Protein 2HMQ (pdb70)

Structure (mmCIF, N/CA/C/O backbone):
data_2HMQ
#
_entry.id   2HMQ
#
_cell.length_a   86.600
_cell.length_b   86.600
_cell.length_c   80.800
_cell.angle_alpha   90.00
_cell.angle_beta   90.00
_cell.angle_gamma   90.00
#
_symmetry.space_group_name_H-M   'P 4'
#
loop_
_entity.id
_entity.type
_entity.pdbx_description
1 polymer HEMERYTHRIN
2 non-polymer 'ACETATE ION'
3 non-polymer MU-OXO-DIIRON
4 water water
#
loop_
_atom_site.group_PDB
_atom_site.id
_atom_site.type_symbol
_atom_site.label_atom_id
_atom_site.label_alt_id
_atom_site.label_comp_id
_atom_site.label_asym_id
_atom_site.label_entity_id
_atom_site.label_seq_id
_atom_site.pdbx_PDB_ins_code
_atom_site.Cartn_x
_atom_site.Cartn_y
_atom_site.Cartn_z
_atom_site.occupancy
_atom_site.B_iso_or_equiv
_atom_site.auth_seq_id
_atom_site.auth_comp_id
_atom_site.auth_asym_id
_atom_site.auth_atom_id
_atom_site.pdbx_PDB_model_num
ATOM 1 N N . GLY A 1 1 ? 8.594 37.385 20.638 1.00 55.54 1 GLY A N 1
ATOM 2 C CA . GLY A 1 1 ? 7.218 37.536 20.061 1.00 48.60 1 GLY A CA 1
ATOM 3 C C . GLY A 1 1 ? 7.267 37.621 18.549 1.00 45.75 1 GLY A C 1
ATOM 4 O O . GLY A 1 1 ? 7.949 38.472 17.907 1.00 47.42 1 GLY A O 1
ATOM 5 N N . PHE A 1 2 ? 6.522 36.671 17.946 1.00 39.11 2 PHE A N 1
ATOM 6 C CA . PHE A 1 2 ? 6.598 36.711 16.455 1.00 33.67 2 PHE A CA 1
ATOM 7 C C . PHE A 1 2 ? 5.349 37.485 16.051 1.00 32.32 2 PHE A C 1
ATOM 8 O O . PHE A 1 2 ? 4.356 37.509 16.772 1.00 35.77 2 PHE A O 1
ATOM 16 N N . PRO A 1 3 ? 5.500 38.045 14.895 1.00 29.54 3 PRO A N 1
ATOM 17 C CA . PRO A 1 3 ? 4.371 38.742 14.277 1.00 29.25 3 PRO A CA 1
ATOM 18 C C . PRO A 1 3 ? 3.183 37.791 14.062 1.00 27.91 3 PRO A C 1
ATOM 19 O O . PRO A 1 3 ? 3.381 36.611 13.657 1.00 26.89 3 PRO A O 1
ATOM 23 N N . ILE A 1 4 ? 1.970 38.251 14.165 1.00 25.38 4 ILE A N 1
ATOM 24 C CA . ILE A 1 4 ? 0.750 37.468 13.884 1.00 25.59 4 ILE A CA 1
ATOM 25 C C . ILE A 1 4 ? 0.331 37.764 12.477 1.00 27.19 4 ILE A C 1
ATOM 26 O O . ILE A 1 4 ? -0.054 38.938 12.273 1.00 31.28 4 ILE A O 1
ATOM 31 N N . PRO A 1 5 ? 0.326 36.867 11.524 1.00 28.14 5 PRO A N 1
ATOM 32 C CA . PRO A 1 5 ? -0.151 37.200 10.173 1.00 28.12 5 PRO A CA 1
ATOM 33 C C . PRO A 1 5 ? -1.593 37.728 10.163 1.00 27.66 5 PRO A C 1
ATOM 34 O O . PRO A 1 5 ? -2.475 37.455 10.967 1.00 26.57 5 PRO A O 1
ATOM 38 N N . ASP A 1 6 ? -1.804 38.536 9.141 1.00 30.61 6 ASP A N 1
ATOM 39 C CA . ASP A 1 6 ? -3.066 39.156 8.800 1.00 32.56 6 ASP A CA 1
ATOM 40 C C . ASP A 1 6 ? -3.169 39.253 7.255 1.00 32.41 6 ASP A C 1
ATOM 41 O O . ASP A 1 6 ? -2.410 40.022 6.677 1.00 34.28 6 ASP A O 1
ATOM 46 N N . PRO A 1 7 ? -4.057 38.482 6.601 1.00 29.80 7 PRO A N 1
ATOM 47 C CA . PRO A 1 7 ? -4.986 37.524 7.177 1.00 28.20 7 PRO A CA 1
ATOM 48 C C . PRO A 1 7 ? -4.208 36.384 7.872 1.00 22.84 7 PRO A C 1
ATOM 49 O O . PRO A 1 7 ? -3.075 36.106 7.499 1.00 23.03 7 PRO A O 1
ATOM 53 N N . TYR A 1 8 ? -4.873 35.886 8.890 1.00 22.96 8 TYR A N 1
ATOM 54 C CA . TYR A 1 8 ? -4.354 34.804 9.688 1.00 21.19 8 TYR A CA 1
ATOM 55 C C . TYR A 1 8 ? -4.381 33.514 8.869 1.00 22.75 8 TYR A C 1
ATOM 56 O O . TYR A 1 8 ? -5.237 32.668 9.077 1.00 25.83 8 TYR A O 1
ATOM 65 N N . CYS A 1 9 ? -3.433 33.387 7.997 1.00 24.25 9 CYS A N 1
ATOM 66 C CA . CYS A 1 9 ? -3.172 32.225 7.182 1.00 26.97 9 CYS A CA 1
ATOM 67 C C . CYS A 1 9 ? -1.647 31.954 7.260 1.00 26.43 9 CYS A C 1
ATOM 68 O O . CYS A 1 9 ? -0.771 32.742 7.683 1.00 26.17 9 CYS A O 1
ATOM 71 N N . TRP A 1 10 ? -1.389 30.673 6.953 1.00 22.36 10 TRP A N 1
ATOM 72 C CA . TRP A 1 10 ? -0.015 30.179 6.940 1.00 17.35 10 TRP A CA 1
ATOM 73 C C . TRP A 1 10 ? 0.807 30.911 5.928 1.00 16.13 10 TRP A C 1
ATOM 74 O O . TRP A 1 10 ? 0.309 31.191 4.800 1.00 17.36 10 TRP A O 1
ATOM 85 N N . ASP A 1 11 ? 2.080 31.123 6.128 1.00 16.98 11 ASP A N 1
ATOM 86 C CA . ASP A 1 11 ? 2.954 31.701 5.057 1.00 18.43 11 ASP A CA 1
ATOM 87 C C . ASP A 1 11 ? 4.234 30.874 5.063 1.00 18.39 11 ASP A C 1
ATOM 88 O O . ASP A 1 11 ? 4.398 30.132 6.062 1.00 17.48 11 ASP A O 1
ATOM 93 N N . ILE A 1 12 ? 5.096 31.053 4.085 1.00 17.42 12 ILE A N 1
ATOM 94 C CA . ILE A 1 12 ? 6.313 30.208 4.050 1.00 18.01 12 ILE A CA 1
ATOM 95 C C . ILE A 1 12 ? 7.286 30.433 5.174 1.00 16.95 12 ILE A C 1
ATOM 96 O O . ILE A 1 12 ? 8.177 29.535 5.374 1.00 18.39 12 ILE A O 1
ATOM 101 N N . SER A 1 13 ? 7.200 31.442 6.002 1.00 18.50 13 SER A N 1
ATOM 102 C CA . SER A 1 13 ? 8.045 31.618 7.168 1.00 16.84 13 SER A CA 1
ATOM 103 C C . SER A 1 13 ? 7.825 30.507 8.201 1.00 16.06 13 SER A C 1
ATOM 104 O O . SER A 1 13 ? 8.597 30.335 9.136 1.00 16.85 13 SER A O 1
ATOM 107 N N . PHE A 1 14 ? 6.686 29.809 8.106 1.00 17.50 14 PHE A N 1
ATOM 108 C CA . PHE A 1 14 ? 6.293 28.744 9.033 1.00 14.84 14 PHE A CA 1
ATOM 109 C C . PHE A 1 14 ? 6.805 27.425 8.529 1.00 12.93 14 PHE A C 1
ATOM 110 O O . PHE A 1 14 ? 6.542 26.446 9.206 1.00 13.95 14 PHE A O 1
ATOM 118 N N . ARG A 1 15 ? 7.471 27.426 7.398 1.00 12.89 15 ARG A N 1
ATOM 119 C CA . ARG A 1 15 ? 7.920 26.119 6.870 1.00 14.26 15 ARG A CA 1
ATOM 120 C C . ARG A 1 15 ? 8.782 25.345 7.859 1.00 16.58 15 ARG A C 1
ATOM 121 O O . ARG A 1 15 ? 9.740 25.878 8.325 1.00 16.99 15 ARG A O 1
ATOM 129 N N . THR A 1 16 ? 8.466 24.041 8.034 1.00 16.26 16 THR A N 1
ATOM 130 C CA . THR A 1 16 ? 9.262 23.194 8.893 1.00 16.93 16 THR A CA 1
ATOM 131 C C . THR A 1 16 ? 10.188 22.341 8.055 1.00 17.64 16 THR A C 1
ATOM 132 O O . THR A 1 16 ? 11.142 21.715 8.521 1.00 21.89 16 THR A O 1
ATOM 136 N N . PHE A 1 17 ? 9.916 22.244 6.780 1.00 23.00 17 PHE A N 1
ATOM 137 C CA . PHE A 1 17 ? 10.620 21.368 5.858 1.00 25.42 17 PHE A CA 1
ATOM 138 C C . PHE A 1 17 ? 10.116 19.947 5.815 1.00 21.81 17 PHE A C 1
ATOM 139 O O . PHE A 1 17 ? 10.595 19.157 5.014 1.00 27.96 17 PHE A O 1
ATOM 147 N N . TYR A 1 18 ? 9.072 19.644 6.541 1.00 20.39 18 TYR A N 1
ATOM 148 C CA . TYR A 1 18 ? 8.341 18.380 6.520 1.00 15.29 18 TYR A CA 1
ATOM 149 C C . TYR A 1 18 ? 7.016 18.727 5.806 1.00 15.33 18 TYR A C 1
ATOM 150 O O . TYR A 1 18 ? 6.207 19.422 6.429 1.00 13.73 18 TYR A O 1
ATOM 159 N N . THR A 1 19 ? 6.849 18.324 4.590 1.00 16.32 19 THR A N 1
ATOM 160 C CA . THR A 1 19 ? 5.668 18.696 3.804 1.00 16.64 19 THR A CA 1
ATOM 161 C C . THR A 1 19 ? 4.413 18.237 4.439 1.00 15.72 19 THR A C 1
ATOM 162 O O . THR A 1 19 ? 3.481 19.109 4.504 1.00 16.05 19 THR A O 1
ATOM 166 N N . ILE A 1 20 ? 4.240 17.092 4.997 1.00 16.07 20 ILE A N 1
ATOM 167 C CA . ILE A 1 20 ? 2.984 16.704 5.637 1.00 15.26 20 ILE A CA 1
ATOM 168 C C . ILE A 1 20 ? 2.688 17.564 6.830 1.00 11.88 20 ILE A C 1
ATOM 169 O O . ILE A 1 20 ? 1.543 17.934 7.107 1.00 13.58 20 ILE A O 1
ATOM 174 N N A ILE A 1 21 ? 3.661 17.890 7.661 0.50 10.52 21 ILE A N 1
ATOM 175 C CA A ILE A 1 21 ? 3.489 18.744 8.790 0.50 10.24 21 ILE A CA 1
ATOM 176 C C A ILE A 1 21 ? 3.055 20.123 8.266 0.50 10.55 21 ILE A C 1
ATOM 177 O O A ILE A 1 21 ? 2.136 20.689 8.922 0.50 11.90 21 ILE A O 1
ATOM 182 N N B VAL A 1 21 ? 3.661 17.890 7.661 0.50 10.52 21 VAL A N 1
ATOM 183 C CA B VAL A 1 21 ? 3.489 18.744 8.790 0.50 10.24 21 VAL A CA 1
ATOM 184 C C B VAL A 1 21 ? 3.055 20.123 8.266 0.50 10.55 21 VAL A C 1
ATOM 185 O O B VAL A 1 21 ? 2.136 20.689 8.922 0.50 11.90 21 VAL A O 1
ATOM 189 N N . ASP A 1 22 ? 3.737 20.682 7.332 1.00 8.41 22 ASP A N 1
ATOM 190 C CA . ASP A 1 22 ? 3.359 22.027 6.839 1.00 10.19 22 ASP A CA 1
ATOM 191 C C . ASP A 1 22 ? 1.897 21.992 6.347 1.00 10.81 22 ASP A C 1
ATOM 192 O O . ASP A 1 22 ? 1.187 22.951 6.639 1.00 10.68 22 ASP A O 1
ATOM 197 N N . ASP A 1 23 ? 1.510 21.036 5.552 1.00 10.95 23 ASP A N 1
ATOM 198 C CA . ASP A 1 23 ? 0.104 20.895 5.036 1.00 10.43 23 ASP A CA 1
ATOM 199 C C . ASP A 1 23 ? -0.814 20.774 6.210 1.00 11.39 23 ASP A C 1
ATOM 200 O O . ASP A 1 23 ? -1.851 21.485 6.190 1.00 12.07 23 ASP A O 1
ATOM 205 N N . GLU A 1 24 ? -0.561 20.037 7.248 1.00 9.51 24 GLU A N 1
ATOM 206 C CA . GLU A 1 24 ? -1.457 20.049 8.400 1.00 10.41 24 GLU A CA 1
ATOM 207 C C . GLU A 1 24 ? -1.580 21.377 9.078 1.00 10.32 24 GLU A C 1
ATOM 208 O O . GLU A 1 24 ? -2.624 21.836 9.561 1.00 11.17 24 GLU A O 1
ATOM 214 N N . HIS A 1 25 ? -0.409 22.034 9.241 1.00 9.46 25 HIS A N 1
ATOM 215 C CA . HIS A 1 25 ? -0.375 23.355 9.868 1.00 10.74 25 HIS A CA 1
ATOM 216 C C . HIS A 1 25 ? -1.293 24.350 9.143 1.00 9.46 25 HIS A C 1
ATOM 217 O O . HIS A 1 25 ? -1.981 25.112 9.836 1.00 10.84 25 HIS A O 1
ATOM 224 N N . LYS A 1 26 ? -1.338 24.308 7.854 1.00 9.23 26 LYS A N 1
ATOM 225 C CA . LYS A 1 26 ? -2.215 25.190 7.066 1.00 10.70 26 LYS A CA 1
ATOM 226 C C . LYS A 1 26 ? -3.637 25.028 7.523 1.00 12.05 26 LYS A C 1
ATOM 227 O O . LYS A 1 26 ? -4.406 25.991 7.552 1.00 11.70 26 LYS A O 1
ATOM 233 N N . THR A 1 27 ? -4.051 23.807 7.894 1.00 9.88 27 THR A N 1
ATOM 234 C CA . THR A 1 27 ? -5.442 23.552 8.316 1.00 8.22 27 THR A CA 1
ATOM 235 C C . THR A 1 27 ? -5.622 24.119 9.664 1.00 7.90 27 THR A C 1
ATOM 236 O O . THR A 1 27 ? -6.757 24.553 9.937 1.00 10.99 27 THR A O 1
ATOM 240 N N . LEU A 1 28 ? -4.666 24.309 10.522 1.00 9.26 28 LEU A N 1
ATOM 241 C CA . LEU A 1 28 ? -4.820 24.875 11.846 1.00 9.68 28 LEU A CA 1
ATOM 242 C C . LEU A 1 28 ? -4.959 26.446 11.672 1.00 13.40 28 LEU A C 1
ATOM 243 O O . LEU A 1 28 ? -5.779 26.962 12.410 1.00 12.24 28 LEU A O 1
ATOM 250 N N . PHE A 1 29 ? -4.178 27.038 10.838 1.00 12.35 29 PHE A N 1
ATOM 251 C CA . PHE A 1 29 ? -4.331 28.490 10.527 1.00 12.80 29 PHE A CA 1
ATOM 252 C C . PHE A 1 29 ? -5.810 28.708 10.096 1.00 12.11 29 PHE A C 1
ATOM 253 O O . PHE A 1 29 ? -6.516 29.571 10.591 1.00 12.10 29 PHE A O 1
ATOM 261 N N . ASN A 1 30 ? -6.214 27.914 9.117 1.00 11.41 30 ASN A N 1
ATOM 262 C CA . ASN A 1 30 ? -7.598 28.028 8.580 1.00 13.33 30 ASN A CA 1
ATOM 263 C C . ASN A 1 30 ? -8.568 27.861 9.690 1.00 15.09 30 ASN A C 1
ATOM 264 O O . ASN A 1 30 ? -9.496 28.730 9.710 1.00 15.22 30 ASN A O 1
ATOM 269 N N . GLY A 1 31 ? -8.550 26.916 10.580 1.00 12.39 31 GLY A N 1
ATOM 270 C CA . GLY A 1 31 ? -9.499 26.710 11.651 1.00 11.97 31 GLY A CA 1
ATOM 271 C C . GLY A 1 31 ? -9.604 27.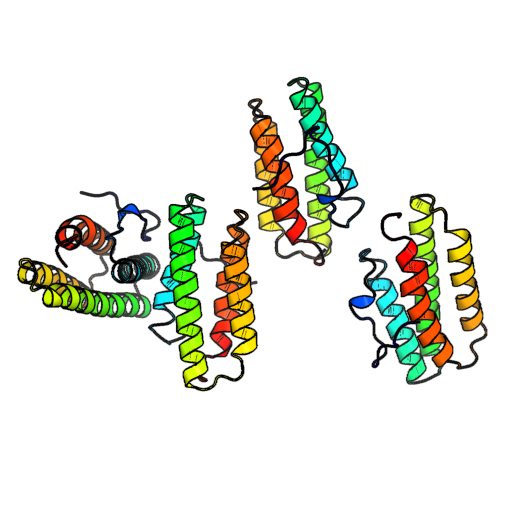974 12.533 1.00 15.13 31 GLY A C 1
ATOM 272 O O . GLY A 1 31 ? -10.709 28.303 12.903 1.00 15.06 31 GLY A O 1
ATOM 273 N N . ILE A 1 32 ? -8.464 28.592 12.858 1.00 12.09 32 ILE A N 1
ATOM 274 C CA . ILE A 1 32 ? -8.472 29.780 13.696 1.00 14.21 32 ILE A CA 1
ATOM 275 C C . ILE A 1 32 ? -8.999 30.937 12.873 1.00 12.84 32 ILE A C 1
ATOM 276 O O . ILE A 1 32 ? -9.743 31.730 13.469 1.00 17.46 32 ILE A O 1
ATOM 281 N N . LEU A 1 33 ? -8.764 31.096 11.624 1.00 15.09 33 LEU A N 1
ATOM 282 C CA . LEU A 1 33 ? -9.324 32.161 10.833 1.00 14.90 33 LEU A CA 1
ATOM 283 C C . LEU A 1 33 ? -10.868 32.031 10.807 1.00 18.22 33 LEU A C 1
ATOM 284 O O . LEU A 1 33 ? -11.561 33.056 11.022 1.00 19.58 33 LEU A O 1
ATOM 289 N N . LEU A 1 34 ? -11.413 30.871 10.563 1.00 15.55 34 LEU A N 1
ATOM 290 C CA . LEU A 1 34 ? -12.879 30.688 10.574 1.00 15.77 34 LEU A CA 1
ATOM 291 C C . LEU A 1 34 ? -13.431 31.104 11.915 1.00 14.88 34 LEU A C 1
ATOM 292 O O . LEU A 1 34 ? -14.490 31.734 11.906 1.00 17.41 34 LEU A O 1
ATOM 297 N N . LEU A 1 35 ? -12.887 30.699 13.031 1.00 15.32 35 LEU A N 1
ATOM 298 C CA . LEU A 1 35 ? -13.399 31.113 14.306 1.00 15.76 35 LEU A CA 1
ATOM 299 C C . LEU A 1 35 ? -13.362 32.642 14.443 1.00 19.50 35 LEU A C 1
ATOM 300 O O . LEU A 1 35 ? -14.216 33.126 15.183 1.00 20.72 35 LEU A O 1
ATOM 305 N N . SER A 1 36 ? -12.347 33.254 13.866 1.00 20.39 36 SER A N 1
ATOM 306 C CA . SER A 1 36 ? -12.191 34.728 13.953 1.00 21.64 36 SER A CA 1
ATOM 307 C C . SER A 1 36 ? -13.335 35.312 13.148 1.00 24.26 36 SER A C 1
ATOM 308 O O . SER A 1 36 ? -13.859 36.370 13.570 1.00 29.95 36 SER A O 1
ATOM 311 N N . GLN A 1 37 ? -13.790 34.706 12.095 1.00 24.73 37 GLN A N 1
ATOM 312 C CA . GLN A 1 37 ? -14.934 35.196 11.331 1.00 22.98 37 GLN A CA 1
ATOM 313 C C . GLN A 1 37 ? -16.250 34.972 12.032 1.00 26.06 37 GLN A C 1
ATOM 314 O O . GLN A 1 37 ? -17.129 35.831 11.817 1.00 26.31 37 GLN A O 1
ATOM 320 N N . ALA A 1 38 ? -16.483 33.869 12.677 1.00 24.07 38 ALA A N 1
ATOM 321 C CA . ALA A 1 38 ? -17.692 33.456 13.336 1.00 20.23 38 ALA A CA 1
ATOM 322 C C . ALA A 1 38 ? -17.393 32.421 14.392 1.00 20.97 38 ALA A C 1
ATOM 323 O O . ALA A 1 38 ? -16.930 31.348 14.007 1.00 20.08 38 ALA A O 1
ATOM 325 N N . ASP A 1 39 ? -17.523 32.749 15.628 1.00 20.67 39 ASP A N 1
ATOM 326 C CA . ASP A 1 39 ? -17.269 31.839 16.739 1.00 22.37 39 ASP A CA 1
ATOM 327 C C . ASP A 1 39 ? -18.445 30.890 16.927 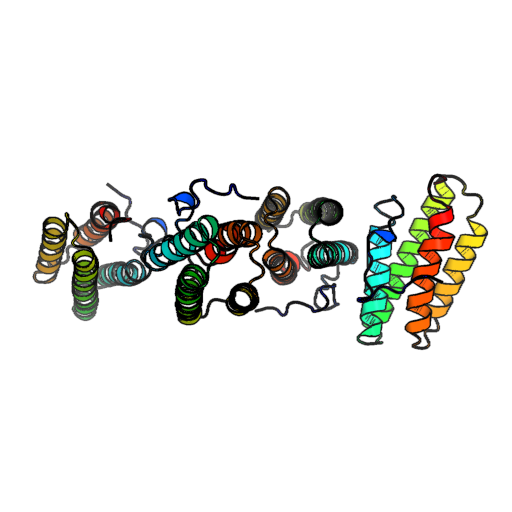1.00 23.35 39 ASP A C 1
ATOM 328 O O . ASP A 1 39 ? -19.287 31.066 17.837 1.00 25.53 39 ASP A O 1
ATOM 333 N N . ASN A 1 40 ? -18.559 29.857 16.117 1.00 21.51 40 ASN A N 1
ATOM 334 C CA . ASN A 1 40 ? -19.670 28.860 16.271 1.00 21.81 40 ASN A CA 1
ATOM 335 C C . ASN A 1 40 ? -19.157 27.401 16.369 1.00 21.25 40 ASN A C 1
ATOM 336 O O . ASN A 1 40 ? -17.985 27.084 16.245 1.00 19.99 40 ASN A O 1
ATOM 341 N N . ALA A 1 41 ? -20.079 26.496 16.560 1.00 20.69 41 ALA A N 1
ATOM 342 C CA . ALA A 1 41 ? -19.768 25.058 16.705 1.00 20.26 41 ALA A CA 1
ATOM 343 C C . ALA A 1 41 ? -19.205 24.497 15.427 1.00 17.93 41 ALA A C 1
ATOM 344 O O . ALA A 1 41 ? -18.236 23.726 15.596 1.00 17.66 41 ALA A O 1
ATOM 346 N N . ASP A 1 42 ? -19.679 24.812 14.248 1.00 16.10 42 ASP A N 1
ATOM 347 C CA . ASP A 1 42 ? -19.108 24.271 13.068 1.00 16.49 42 ASP A CA 1
ATOM 348 C C . ASP A 1 42 ? -17.611 24.598 13.009 1.00 17.57 42 ASP A C 1
ATOM 349 O O . ASP A 1 42 ? -16.817 23.788 12.575 1.00 17.48 42 ASP A O 1
ATOM 354 N N . HIS A 1 43 ? -17.328 25.875 13.160 1.00 15.04 43 HIS A N 1
ATOM 355 C CA . HIS A 1 43 ? -15.916 26.261 13.083 1.00 14.53 43 HIS A CA 1
ATOM 356 C C . HIS A 1 43 ? -15.081 25.658 14.153 1.00 14.99 43 HIS A C 1
ATOM 357 O O . HIS A 1 43 ? -13.886 25.311 13.897 1.00 14.77 43 HIS A O 1
ATOM 364 N N . LEU A 1 44 ? -15.567 25.570 15.386 1.00 13.61 44 LEU A N 1
ATOM 365 C CA . LEU A 1 44 ? -14.804 24.979 16.447 1.00 15.67 44 LEU A CA 1
ATOM 366 C C . LEU A 1 44 ? -14.600 23.460 16.159 1.00 15.84 44 LEU A C 1
ATOM 367 O O . LEU A 1 44 ? -13.479 23.014 16.329 1.00 13.54 44 LEU A O 1
ATOM 372 N N . ASN A 1 45 ? -15.580 22.767 15.683 1.00 13.76 45 ASN A N 1
ATOM 373 C CA . ASN A 1 45 ? -15.393 21.373 15.275 1.00 11.14 45 ASN A CA 1
ATOM 374 C C . ASN A 1 45 ? -14.295 21.238 14.252 1.00 11.99 45 ASN A C 1
ATOM 375 O O . ASN A 1 45 ? -13.525 20.255 14.364 1.00 12.91 45 ASN A O 1
ATOM 380 N N . GLU A 1 46 ? -14.288 21.997 13.207 1.00 10.15 46 GLU A N 1
ATOM 381 C CA . GLU A 1 46 ? -13.293 21.928 12.175 1.00 12.16 46 GLU A CA 1
ATOM 382 C C . GLU A 1 46 ? -11.855 22.098 12.736 1.00 12.69 46 GLU A C 1
ATOM 383 O O . GLU A 1 46 ? -10.923 21.331 12.521 1.00 10.96 46 GLU A O 1
ATOM 389 N N . LEU A 1 47 ? -11.646 23.150 13.506 1.00 11.39 47 LEU A N 1
ATOM 390 C CA . LEU A 1 47 ? -10.392 23.396 14.154 1.00 12.84 47 LEU A CA 1
ATOM 391 C C . LEU A 1 47 ? -10.066 22.233 15.087 1.00 12.01 47 LEU A C 1
ATOM 392 O O . LEU A 1 47 ? -8.887 21.802 15.116 1.00 9.82 47 LEU A O 1
ATOM 397 N N . ARG A 1 48 ? -10.926 21.827 15.954 1.00 10.34 48 ARG A N 1
ATOM 398 C CA . ARG A 1 48 ? -10.679 20.780 16.938 1.00 9.45 48 ARG A CA 1
ATOM 399 C C . ARG A 1 48 ? -10.349 19.454 16.256 1.00 10.57 48 ARG A C 1
ATOM 400 O O . ARG A 1 48 ? -9.448 18.782 16.816 1.00 11.12 48 ARG A O 1
ATOM 408 N N . ARG A 1 49 ? -11.017 19.063 15.191 1.00 10.36 49 ARG A N 1
ATOM 409 C CA . ARG A 1 49 ? -10.688 17.846 14.450 1.00 10.69 49 ARG A CA 1
ATOM 410 C C . ARG A 1 49 ? -9.247 18.003 13.889 1.00 10.98 49 ARG A C 1
ATOM 411 O O . ARG A 1 49 ? -8.411 17.110 14.107 1.00 9.68 49 ARG A O 1
ATOM 419 N N . CYS A 1 50 ? -8.957 19.053 13.158 1.00 7.98 50 CYS A N 1
ATOM 420 C CA . CYS A 1 50 ? -7.665 19.266 12.542 1.00 8.56 50 CYS A CA 1
ATOM 421 C C . CYS A 1 50 ? -6.569 19.364 13.581 1.00 7.84 50 CYS A C 1
ATOM 422 O O . CYS A 1 50 ? -5.497 18.839 13.298 1.00 8.87 50 CYS A O 1
ATOM 425 N N . THR A 1 51 ? -6.778 19.906 14.731 1.00 8.53 51 THR A N 1
ATOM 426 C CA . THR A 1 51 ? -5.783 20.022 15.801 1.00 9.61 51 THR A CA 1
ATOM 427 C C . THR A 1 51 ? -5.495 18.643 16.391 1.00 7.81 51 THR A C 1
ATOM 428 O O . THR A 1 51 ? -4.327 18.207 16.555 1.00 7.35 51 THR A O 1
ATOM 432 N N . GLY A 1 52 ? -6.560 17.901 16.713 1.00 8.75 52 GLY A N 1
ATOM 433 C CA . GLY A 1 52 ? -6.413 16.559 17.239 1.00 8.80 52 GLY A CA 1
ATOM 434 C C . GLY A 1 52 ? -5.640 15.686 16.297 1.00 7.13 52 GLY A C 1
ATOM 435 O O . GLY A 1 52 ? -4.677 14.990 16.782 1.00 8.56 52 GLY A O 1
ATOM 436 N N . LYS A 1 53 ? -5.906 15.697 15.041 1.00 7.88 53 LYS A N 1
ATOM 437 C CA . LYS A 1 53 ? -5.277 14.893 14.041 1.00 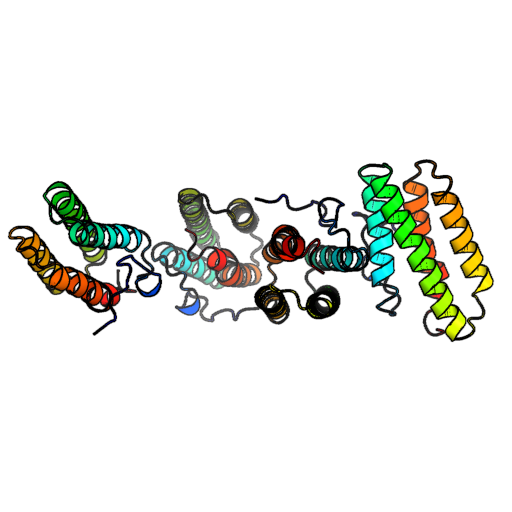7.40 53 LYS A CA 1
ATOM 438 C C . LYS A 1 53 ? -3.813 15.362 13.872 1.00 9.86 53 LYS A C 1
ATOM 439 O O . LYS A 1 53 ? -2.894 14.478 13.877 1.00 8.76 53 LYS A O 1
ATOM 446 N N . HIS A 1 54 ? -3.554 16.659 13.753 1.00 6.67 54 HIS A N 1
ATOM 447 C CA . HIS A 1 54 ? -2.182 17.111 13.558 1.00 6.18 54 HIS A CA 1
ATOM 448 C C . HIS A 1 54 ? -1.334 16.750 14.777 1.00 6.39 54 HIS A C 1
ATOM 449 O O . HIS A 1 54 ? -0.197 16.266 14.541 1.00 8.33 54 HIS A O 1
ATOM 456 N N . PHE A 1 55 ? -1.781 16.990 15.963 1.00 8.86 55 PHE A N 1
ATOM 457 C CA . PHE A 1 55 ? -1.018 16.688 17.188 1.00 8.09 55 PHE A CA 1
ATOM 458 C C . PHE A 1 55 ? -0.658 15.205 17.234 1.00 10.16 55 PHE A C 1
ATOM 459 O O . PHE A 1 55 ? 0.490 14.901 17.539 1.00 8.54 55 PHE A O 1
ATOM 467 N N . LEU A 1 56 ? -1.568 14.336 16.914 1.00 8.05 56 LEU A N 1
ATOM 468 C CA . LEU A 1 56 ? -1.343 12.897 16.907 1.00 9.27 56 LEU A CA 1
ATOM 469 C C . LEU A 1 56 ? -0.332 12.492 15.835 1.00 9.18 56 LEU A C 1
ATOM 470 O O . LEU A 1 56 ? 0.616 11.768 16.184 1.00 9.37 56 LEU A O 1
ATOM 475 N N . ASN A 1 57 ? -0.431 12.960 14.665 1.00 7.32 57 ASN A N 1
ATOM 476 C CA . ASN A 1 57 ? 0.433 12.644 13.608 1.00 7.59 57 ASN A CA 1
ATOM 477 C C . ASN A 1 57 ? 1.855 13.164 13.901 1.00 10.74 57 ASN A C 1
ATOM 478 O O . ASN A 1 57 ? 2.826 12.468 13.612 1.00 10.42 57 ASN A O 1
ATOM 483 N N . GLU A 1 58 ? 1.924 14.332 14.446 1.00 8.60 58 GLU A N 1
ATOM 484 C CA . GLU A 1 58 ? 3.261 14.893 14.703 1.00 7.50 58 GLU A CA 1
ATOM 485 C C . GLU A 1 58 ? 3.832 14.161 15.839 1.00 7.48 58 GLU A C 1
ATOM 486 O O . GLU A 1 58 ? 5.084 13.895 15.798 1.00 9.16 58 GLU A O 1
ATOM 492 N N . GLN A 1 59 ? 3.135 13.677 16.794 1.00 8.44 59 GLN A N 1
ATOM 493 C CA . GLN A 1 59 ? 3.570 12.863 17.916 1.00 6.73 59 GLN A CA 1
ATOM 494 C C . GLN A 1 59 ? 4.106 11.541 17.393 1.00 9.42 59 GLN A C 1
ATOM 495 O O . GLN A 1 59 ? 5.156 11.063 17.874 1.00 8.60 59 GLN A O 1
ATOM 501 N N . GLN A 1 60 ? 3.411 10.977 16.404 1.00 10.96 60 GLN A N 1
ATOM 502 C CA . GLN A 1 60 ? 3.847 9.712 15.789 1.00 9.14 60 GLN A CA 1
ATOM 503 C C . GLN A 1 60 ? 5.126 9.950 15.058 1.00 9.74 60 GLN A C 1
ATOM 504 O O . GLN A 1 60 ? 6.000 9.074 15.249 1.00 10.58 60 GLN A O 1
ATOM 510 N N . LEU A 1 61 ? 5.320 11.012 14.330 1.00 8.52 61 LEU A N 1
ATOM 511 C CA . LEU A 1 61 ? 6.601 11.324 13.701 1.00 9.01 61 LEU A CA 1
ATOM 512 C C . LEU A 1 61 ? 7.743 11.451 14.684 1.00 9.87 61 LEU A C 1
ATOM 513 O O . LEU A 1 61 ? 8.865 10.947 14.464 1.00 10.89 61 LEU A O 1
ATOM 518 N N . MET A 1 62 ? 7.529 12.068 15.844 1.00 9.54 62 MET A N 1
ATOM 519 C CA . MET A 1 62 ? 8.461 12.234 16.924 1.00 8.17 62 MET A CA 1
ATOM 520 C C . MET A 1 62 ? 8.880 10.862 17.446 1.00 10.41 62 MET A C 1
ATOM 521 O O . MET A 1 62 ? 10.046 10.553 17.634 1.00 10.47 62 MET A O 1
ATOM 526 N N . GLN A 1 63 ? 7.885 10.025 17.722 1.00 9.07 63 GLN A N 1
ATOM 527 C CA . GLN A 1 63 ? 8.151 8.691 18.241 1.00 8.88 63 GLN A CA 1
ATOM 528 C C . GLN A 1 63 ? 8.922 7.834 17.295 1.00 7.25 63 GLN A C 1
ATOM 529 O O . GLN A 1 63 ? 9.689 6.981 17.807 1.00 10.69 63 GLN A O 1
ATOM 535 N N . ALA A 1 64 ? 8.791 7.994 16.017 1.00 7.87 64 ALA A N 1
ATOM 536 C CA . ALA A 1 64 ? 9.444 7.134 15.040 1.00 12.36 64 ALA A CA 1
ATOM 537 C C . ALA A 1 64 ? 10.996 7.260 15.078 1.00 12.51 64 ALA A C 1
ATOM 538 O O . ALA A 1 64 ? 11.641 6.265 14.633 1.00 12.88 64 ALA A O 1
ATOM 540 N N . SER A 1 65 ? 11.504 8.348 15.610 1.00 8.98 65 SER A N 1
ATOM 541 C CA . SER A 1 65 ? 12.942 8.544 15.744 1.00 8.62 65 SER A CA 1
ATOM 542 C C . SER A 1 65 ? 13.277 8.623 17.213 1.00 9.37 65 SER A C 1
ATOM 543 O O . SER A 1 65 ? 14.368 9.102 17.540 1.00 10.80 65 SER A O 1
ATOM 546 N N . GLN A 1 66 ? 12.436 8.267 18.110 1.00 8.30 66 GLN A N 1
ATOM 547 C CA . GLN A 1 66 ? 12.568 8.308 19.529 1.00 6.91 66 GLN A CA 1
ATOM 548 C C . GLN A 1 66 ? 13.078 9.674 19.973 1.00 11.03 66 GLN A C 1
ATOM 549 O O . GLN A 1 66 ? 13.979 9.869 20.829 1.00 11.96 66 GLN A O 1
ATOM 555 N N . TYR A 1 67 ? 12.495 10.720 19.441 1.00 9.79 67 TYR A N 1
ATOM 556 C CA . TYR A 1 67 ? 12.801 12.118 19.712 1.00 8.73 67 TYR A CA 1
ATOM 557 C C . TYR A 1 67 ? 12.812 12.341 21.195 1.00 7.75 67 TYR A C 1
ATOM 558 O O . TYR A 1 67 ? 11.875 12.168 21.938 1.00 11.26 67 TYR A O 1
ATOM 567 N N . ALA A 1 68 ? 13.932 12.960 21.619 1.00 9.26 68 ALA A N 1
ATOM 568 C CA . ALA A 1 68 ? 14.149 13.219 23.030 1.00 9.98 68 ALA A CA 1
ATOM 569 C C . ALA A 1 68 ? 13.230 14.278 23.587 1.00 12.30 68 ALA A C 1
ATOM 570 O O . ALA A 1 68 ? 13.006 14.295 24.7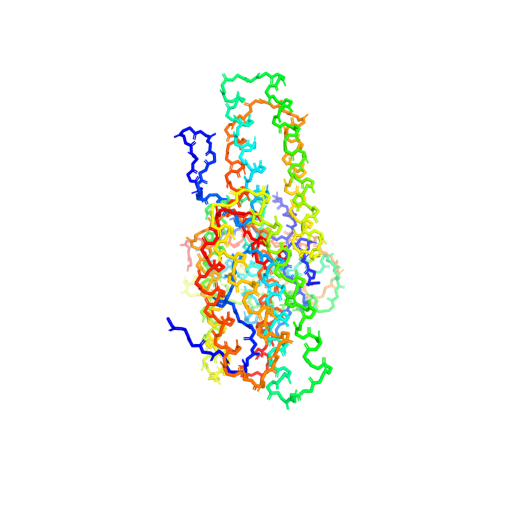87 1.00 15.77 68 ALA A O 1
ATOM 572 N N . GLY A 1 69 ? 12.672 15.186 22.802 1.00 14.42 69 GLY A N 1
ATOM 573 C CA . GLY A 1 69 ? 11.736 16.204 23.378 1.00 12.82 69 GLY A CA 1
ATOM 574 C C . GLY A 1 69 ? 10.306 15.810 23.336 1.00 11.64 69 GLY A C 1
ATOM 575 O O . GLY A 1 69 ? 9.422 16.656 23.572 1.00 14.30 69 GLY A O 1
ATOM 576 N N . TYR A 1 70 ? 9.995 14.571 23.026 1.00 12.13 70 TYR A N 1
ATOM 577 C CA . TYR A 1 70 ? 8.604 14.101 22.868 1.00 11.33 70 TYR A CA 1
ATOM 578 C C . TYR A 1 70 ? 7.742 14.490 24.045 1.00 12.76 70 TYR A C 1
ATOM 579 O O . TYR A 1 70 ? 6.640 15.046 23.844 1.00 13.33 70 TYR A O 1
ATOM 588 N N . ALA A 1 71 ? 8.020 14.154 25.267 1.00 11.97 71 ALA A N 1
ATOM 589 C CA . ALA A 1 71 ? 7.179 14.337 26.404 1.00 12.36 71 ALA A CA 1
ATOM 590 C C . ALA A 1 71 ? 6.790 15.785 26.555 1.00 13.97 71 ALA A C 1
ATOM 591 O O . ALA A 1 71 ? 5.608 16.067 26.765 1.00 14.13 71 ALA A O 1
ATOM 593 N N . GLU A 1 72 ? 7.751 16.657 26.473 1.00 12.55 72 GLU A N 1
ATOM 594 C CA . GLU A 1 72 ? 7.452 18.071 26.654 1.00 14.27 72 GLU A CA 1
ATOM 595 C C . GLU A 1 72 ? 6.585 18.580 25.541 1.00 13.87 72 GLU A C 1
ATOM 596 O O . GLU A 1 72 ? 5.723 19.465 25.744 1.00 14.67 72 GLU A O 1
ATOM 605 N N . HIS A 1 73 ? 6.788 18.085 24.353 1.00 12.23 73 HIS A N 1
ATOM 606 C CA . HIS A 1 73 ? 6.005 18.564 23.192 1.00 12.89 73 HIS A CA 1
ATOM 607 C C . HIS A 1 73 ? 4.569 18.075 23.304 1.00 12.42 73 HIS A C 1
ATOM 608 O O . HIS A 1 73 ? 3.619 18.763 22.865 1.00 12.13 73 HIS A O 1
ATOM 615 N N . LYS A 1 74 ? 4.412 16.833 23.652 1.00 12.13 74 LYS A N 1
ATOM 616 C CA . LYS A 1 74 ? 3.089 16.247 23.803 1.00 12.38 74 LYS A CA 1
ATOM 617 C C . LYS A 1 74 ? 2.319 17.051 24.817 1.00 12.19 74 LYS A C 1
ATOM 618 O O . LYS A 1 74 ? 1.122 17.317 24.683 1.00 11.59 74 LYS A O 1
ATOM 624 N N . LYS A 1 75 ? 2.970 17.424 25.923 1.00 11.88 75 LYS A N 1
ATOM 625 C CA . LYS A 1 75 ? 2.310 18.189 26.983 1.00 11.50 75 LYS A CA 1
ATOM 626 C C . LYS A 1 75 ? 1.846 19.526 26.477 1.00 12.85 75 LYS A C 1
ATOM 627 O O . LYS A 1 75 ? 0.704 19.871 26.798 1.00 13.41 75 LYS A O 1
ATOM 633 N N . ALA A 1 76 ? 2.602 20.221 25.635 1.00 12.43 76 ALA A N 1
ATOM 634 C CA . ALA A 1 76 ? 2.235 21.474 25.025 1.00 11.12 76 ALA A CA 1
ATOM 635 C C . ALA A 1 76 ? 0.960 21.259 24.181 1.00 12.16 76 ALA A C 1
ATOM 636 O O . ALA A 1 76 ? 0.023 22.065 24.228 1.00 10.87 76 ALA A O 1
ATOM 638 N N . HIS A 1 77 ? 0.953 20.226 23.353 1.00 11.32 77 HIS A N 1
ATOM 639 C CA . HIS A 1 77 ? -0.227 19.897 22.523 1.00 9.56 77 HIS A CA 1
ATOM 640 C C . HIS A 1 77 ? -1.458 19.591 23.336 1.00 10.94 77 HIS A C 1
ATOM 641 O O . HIS A 1 77 ? -2.547 20.113 23.117 1.00 10.77 77 HIS A O 1
ATOM 648 N N . ASP A 1 78 ? -1.348 18.806 24.364 1.00 10.51 78 ASP A N 1
ATOM 649 C CA . ASP A 1 78 ? -2.468 18.388 25.213 1.00 12.72 78 ASP A CA 1
ATOM 650 C C . ASP A 1 78 ? -3.040 19.619 25.884 1.00 13.50 78 ASP A C 1
ATOM 651 O O . ASP A 1 78 ? -4.222 19.640 26.148 1.00 13.70 78 ASP A O 1
ATOM 656 N N . ASP A 1 79 ? -2.199 20.553 26.317 1.00 11.60 79 ASP A N 1
ATOM 657 C CA . ASP A 1 79 ? -2.684 21.789 26.963 1.00 13.25 79 ASP A CA 1
ATOM 658 C C . ASP A 1 79 ? -3.495 22.544 25.950 1.00 11.83 79 ASP A C 1
ATOM 659 O O . ASP A 1 79 ? -4.547 23.128 26.367 1.00 16.10 79 ASP A O 1
ATOM 664 N N . PHE A 1 80 ? -3.113 22.644 24.707 1.00 11.03 80 PHE A N 1
ATOM 665 C CA . PHE A 1 80 ? -3.934 23.375 23.728 1.00 10.55 80 PHE A CA 1
ATOM 666 C C . PHE A 1 80 ? -5.270 22.662 23.505 1.00 12.15 80 PHE A C 1
ATOM 667 O O . PHE A 1 80 ? -6.322 23.289 23.344 1.00 12.46 80 PHE A O 1
ATOM 675 N N . ILE A 1 81 ? -5.234 21.345 23.347 1.00 11.70 81 ILE A N 1
ATOM 676 C CA . ILE A 1 81 ? -6.534 20.613 23.213 1.00 12.50 81 ILE A CA 1
ATOM 677 C C . ILE A 1 81 ? -7.475 20.952 24.340 1.00 11.96 81 ILE A C 1
ATOM 678 O O . ILE A 1 81 ? -8.665 21.130 24.180 1.00 12.70 81 ILE A O 1
ATOM 684 N N . HIS A 1 82 ? -6.965 20.966 25.531 1.00 13.38 82 HIS A N 1
ATOM 685 C CA . HIS A 1 82 ? -7.800 21.314 26.706 1.00 15.06 82 HIS A CA 1
ATOM 686 C C . HIS A 1 82 ? -8.469 22.661 26.528 1.00 15.08 82 HIS A C 1
ATOM 687 O O . HIS A 1 82 ? -9.625 22.840 26.894 1.00 15.08 82 HIS A O 1
ATOM 694 N N . LYS A 1 83 ? -7.747 23.620 26.012 1.00 16.40 83 LYS A N 1
ATOM 695 C CA . LYS A 1 83 ? -8.244 24.953 25.746 1.00 14.37 83 LYS A CA 1
ATOM 696 C C . LYS A 1 83 ? -9.339 24.894 24.694 1.00 13.50 83 LYS A C 1
ATOM 697 O O . LYS A 1 83 ? -10.348 25.596 24.841 1.00 14.18 83 LYS A O 1
ATOM 703 N N . LEU A 1 84 ? -9.156 24.091 23.663 1.00 13.36 84 LEU A N 1
ATOM 704 C CA . LEU A 1 84 ? -10.190 23.914 22.683 1.00 13.02 84 LEU A CA 1
ATOM 705 C C . LEU A 1 84 ? -11.373 23.172 23.297 1.00 14.63 84 LEU A C 1
ATOM 706 O O . LEU A 1 84 ? -12.495 23.553 22.836 1.00 14.77 84 LEU A O 1
ATOM 711 N N . ASP A 1 85 ? -11.196 22.254 24.216 1.00 13.10 85 ASP A N 1
ATOM 712 C CA . ASP A 1 85 ? -12.319 21.524 24.777 1.00 13.59 85 ASP A CA 1
ATOM 713 C C . ASP A 1 85 ? -13.012 22.361 25.865 1.00 15.33 85 ASP A C 1
ATOM 714 O O . ASP A 1 85 ? -14.041 21.903 26.374 1.00 18.52 85 ASP A O 1
ATOM 719 N N . THR A 1 86 ? -12.446 23.437 26.308 1.00 14.20 86 THR A N 1
ATOM 720 C CA . THR A 1 86 ? -13.094 24.302 27.301 1.00 14.51 86 THR A CA 1
ATOM 721 C C . THR A 1 86 ? -13.207 25.660 26.660 1.00 14.67 86 THR A C 1
ATOM 722 O O . THR A 1 86 ? -13.025 26.675 27.381 1.00 18.52 86 THR A O 1
ATOM 726 N N . TRP A 1 87 ? -13.425 25.773 25.367 1.00 15.78 87 TRP A N 1
ATOM 727 C CA . TRP A 1 87 ? -13.412 26.998 24.556 1.00 14.56 87 TRP A CA 1
ATOM 728 C C . TRP A 1 87 ? -14.261 28.142 25.219 1.00 17.90 87 TRP A C 1
ATOM 729 O O . TRP A 1 87 ? -15.455 27.972 25.395 1.00 20.27 87 TRP A O 1
ATOM 740 N N . ASP A 1 88 ? -13.590 29.271 25.342 1.00 20.91 88 ASP A N 1
ATOM 741 C CA . ASP A 1 88 ? -14.151 30.491 25.952 1.00 21.90 88 ASP A CA 1
ATOM 742 C C . ASP A 1 88 ? -14.222 31.581 24.879 1.00 21.90 88 ASP A C 1
ATOM 743 O O . ASP A 1 88 ? -14.527 32.707 25.291 1.00 24.73 88 ASP A O 1
ATOM 748 N N . GLY A 1 89 ? -13.905 31.336 23.643 1.00 18.69 89 GLY A N 1
ATOM 749 C CA . GLY A 1 89 ? -13.900 32.296 22.561 1.00 19.30 89 GLY A CA 1
ATOM 750 C C . GLY A 1 89 ? -12.686 33.210 22.449 1.00 18.59 89 GLY A C 1
ATOM 751 O O . GLY A 1 89 ? -12.729 34.180 21.705 1.00 20.39 89 GLY A O 1
ATOM 752 N N . ASP A 1 90 ? -11.633 32.974 23.181 1.00 17.21 90 ASP A N 1
ATOM 753 C CA . ASP A 1 90 ? -10.427 33.807 23.113 1.00 19.08 90 ASP A CA 1
ATOM 754 C C . ASP A 1 90 ? -9.642 33.501 21.862 1.00 18.88 90 ASP A C 1
ATOM 755 O O . ASP A 1 90 ? -8.608 32.781 21.922 1.00 20.88 90 ASP A O 1
ATOM 760 N N . VAL A 1 91 ? -10.021 34.023 20.758 1.00 16.21 91 VAL A N 1
ATOM 761 C CA . VAL A 1 91 ? -9.360 33.806 19.482 1.00 18.72 91 VAL A CA 1
ATOM 762 C C . VAL A 1 91 ? -7.954 34.397 19.524 1.00 19.43 91 VAL A C 1
ATOM 763 O O . VAL A 1 91 ? -7.066 33.976 18.795 1.00 19.25 91 VAL A O 1
ATOM 767 N N . THR A 1 92 ? -7.753 35.473 20.244 1.00 19.84 92 THR A N 1
ATOM 768 C CA . THR A 1 92 ? -6.424 36.105 20.291 1.00 21.43 92 THR A CA 1
ATOM 769 C C . THR A 1 92 ? -5.429 35.172 20.911 1.00 18.58 92 THR A C 1
ATOM 770 O O . THR A 1 92 ? -4.293 35.112 20.445 1.00 19.45 92 THR A O 1
ATOM 774 N N . TYR A 1 93 ? -5.828 34.529 21.994 1.00 17.51 93 TYR A N 1
ATOM 775 C CA . TYR A 1 93 ? -4.961 33.554 22.605 1.00 17.75 93 TYR A CA 1
ATOM 776 C C . TYR A 1 93 ? -4.565 32.505 21.503 1.00 19.70 93 TYR A C 1
ATOM 777 O O . TYR A 1 93 ? -3.396 32.074 21.447 1.00 15.81 93 TYR A O 1
ATOM 786 N N . ALA A 1 94 ? -5.592 31.967 20.856 1.00 17.97 94 ALA A N 1
ATOM 787 C CA . ALA A 1 94 ? -5.336 30.915 19.853 1.00 17.56 94 ALA A CA 1
ATOM 788 C C . ALA A 1 94 ? -4.402 31.377 18.785 1.00 15.61 94 ALA A C 1
ATOM 789 O O . ALA A 1 94 ? -3.457 30.655 18.424 1.00 14.46 94 ALA A O 1
ATOM 791 N N . LYS A 1 95 ? -4.566 32.564 18.230 1.00 12.14 95 LYS A N 1
ATOM 792 C CA . LYS A 1 95 ? -3.738 33.060 17.189 1.00 13.56 95 LYS A CA 1
ATOM 793 C C . LYS A 1 95 ? -2.281 33.127 17.604 1.00 14.33 95 LYS A C 1
ATOM 794 O O . LYS A 1 95 ? -1.405 32.782 16.829 1.00 15.58 95 LYS A O 1
ATOM 800 N N . ASN A 1 96 ? -2.097 33.562 18.825 1.00 13.75 96 ASN A N 1
ATOM 801 C CA . ASN A 1 96 ? -0.751 33.698 19.371 1.00 18.17 96 ASN A CA 1
ATOM 802 C C . ASN A 1 96 ? -0.147 32.300 19.609 1.00 17.01 96 ASN A C 1
ATOM 803 O O . ASN A 1 96 ? 1.055 32.142 19.406 1.00 16.00 96 ASN A O 1
ATOM 808 N N . TRP A 1 97 ? -0.933 31.509 20.333 1.00 16.57 97 TRP A N 1
ATOM 809 C CA . TRP A 1 97 ? -0.464 30.154 20.695 1.00 14.69 97 TRP A CA 1
ATOM 810 C C . TRP A 1 97 ? 0.030 29.458 19.451 1.00 13.50 97 TRP A C 1
ATOM 811 O O . TRP A 1 97 ? 1.119 28.817 19.597 1.00 15.62 97 TRP A O 1
ATOM 822 N N . LEU A 1 98 ? -0.670 29.413 18.372 1.00 12.22 98 LEU A N 1
ATOM 823 C CA . LEU A 1 98 ? -0.212 28.658 17.190 1.00 11.07 98 LEU A CA 1
ATOM 824 C C . LEU A 1 98 ? 1.045 29.225 16.633 1.00 13.28 98 LEU A C 1
ATOM 825 O O . LEU A 1 98 ? 1.942 28.408 16.302 1.00 12.54 98 LEU A O 1
ATOM 830 N N . VAL A 1 99 ? 1.209 30.515 16.417 1.00 11.32 99 VAL A N 1
ATOM 831 C CA . VAL A 1 99 ? 2.411 31.107 15.876 1.00 12.12 99 VAL A CA 1
ATOM 832 C C . VAL A 1 99 ? 3.594 30.751 16.764 1.00 10.83 99 VAL A C 1
ATOM 833 O O . VAL A 1 99 ? 4.593 30.318 16.159 1.00 13.62 99 VAL A O 1
ATOM 837 N N . ASN A 1 100 ? 3.539 30.937 18.026 1.00 9.86 100 ASN A N 1
ATOM 838 C CA . ASN A 1 100 ? 4.628 30.624 18.928 1.00 12.22 100 ASN A CA 1
ATOM 839 C C . ASN A 1 100 ? 4.902 29.097 18.971 1.00 13.53 100 ASN A C 1
ATOM 840 O O . ASN A 1 100 ? 6.051 28.674 19.051 1.00 12.11 100 ASN A O 1
ATOM 848 N N . HIS A 1 101 ? 3.872 28.268 18.967 1.00 11.49 101 HIS A N 1
ATOM 849 C CA . HIS A 1 101 ? 4.093 26.816 18.985 1.00 10.78 101 HIS A CA 1
ATOM 850 C C . HIS A 1 101 ? 4.912 26.372 17.775 1.00 10.04 101 HIS A C 1
ATOM 851 O O . HIS A 1 101 ? 5.880 25.615 17.895 1.00 10.88 101 HIS A O 1
ATOM 858 N N . ILE A 1 102 ? 4.512 26.780 16.600 1.00 8.73 102 ILE A N 1
ATOM 859 C CA . ILE A 1 102 ? 5.238 26.374 15.430 1.00 9.46 102 ILE A CA 1
ATOM 860 C C . ILE A 1 102 ? 6.687 26.871 15.475 1.00 10.70 102 ILE A C 1
ATOM 861 O O . ILE A 1 102 ? 7.606 26.056 15.313 1.00 10.86 102 ILE A O 1
ATOM 866 N N . LYS A 1 103 ? 6.873 28.180 15.554 1.00 12.15 103 LYS A N 1
ATOM 867 C CA . LYS A 1 103 ? 8.205 28.840 15.467 1.00 12.11 103 LYS A CA 1
ATOM 868 C C . LYS A 1 103 ? 9.099 28.557 16.596 1.00 13.07 103 LYS A C 1
ATOM 869 O O . LYS A 1 103 ? 10.370 28.626 16.441 1.00 15.05 103 LYS A O 1
ATOM 875 N N . THR A 1 104 ? 8.714 28.186 17.787 1.00 11.92 104 THR A N 1
ATOM 876 C CA . THR A 1 104 ? 9.592 27.785 18.859 1.00 15.27 104 THR A CA 1
ATOM 877 C C . THR A 1 104 ? 9.557 26.312 19.195 1.00 17.30 104 THR A C 1
ATOM 878 O O . THR A 1 104 ? 10.688 25.795 19.356 1.00 23.55 104 THR A O 1
ATOM 882 N N . ILE A 1 105 ? 8.470 25.581 19.255 1.00 13.49 105 ILE A N 1
ATOM 883 C CA . ILE A 1 105 ? 8.476 24.193 19.690 1.00 11.47 105 ILE A CA 1
ATOM 884 C C . ILE A 1 105 ? 8.571 23.207 18.561 1.00 12.18 105 ILE A C 1
ATOM 885 O O . ILE A 1 105 ? 9.413 22.255 18.671 1.00 12.03 105 ILE A O 1
ATOM 890 N N . ASP A 1 106 ? 7.867 23.414 17.458 1.00 11.33 106 ASP A N 1
ATOM 891 C CA . ASP A 1 106 ? 7.947 22.568 16.299 1.00 9.83 106 ASP A CA 1
ATOM 892 C C . ASP A 1 106 ? 9.293 22.790 15.630 1.00 10.26 106 ASP A C 1
ATOM 893 O O . ASP A 1 106 ? 9.908 21.872 15.144 1.00 11.38 106 ASP A O 1
ATOM 898 N N . PHE A 1 107 ? 9.729 24.039 15.596 1.00 11.00 107 PHE A N 1
ATOM 899 C CA . PHE A 1 107 ? 11.012 24.279 14.918 1.00 12.11 107 PHE A CA 1
ATOM 900 C C . PHE A 1 107 ? 12.135 23.549 15.635 1.00 13.28 107 PHE A C 1
ATOM 901 O O . PHE A 1 107 ? 13.114 23.232 14.943 1.00 14.19 107 PHE A O 1
ATOM 909 N N . LYS A 1 108 ? 12.062 23.345 16.934 1.00 12.34 108 LYS A N 1
ATOM 910 C CA . LYS A 1 108 ? 13.155 22.633 17.640 1.00 13.21 108 LYS A CA 1
ATOM 911 C C . LYS A 1 108 ? 13.288 21.169 17.193 1.00 14.44 108 LYS A C 1
ATOM 912 O O . LYS A 1 108 ? 14.381 20.634 17.442 1.00 16.22 108 LYS A O 1
ATOM 921 N N . TYR A 1 109 ? 12.317 20.479 16.560 1.00 10.48 109 TYR A N 1
ATOM 922 C CA . TYR A 1 109 ? 12.543 19.083 16.173 1.00 9.84 109 TYR A CA 1
ATOM 923 C C . TYR A 1 109 ? 13.182 18.986 14.810 1.00 10.92 109 TYR A C 1
ATOM 924 O O . TYR A 1 109 ? 13.481 17.868 14.358 1.00 12.40 109 TYR A O 1
ATOM 933 N N . ARG A 1 110 ? 13.362 20.065 14.075 1.00 13.07 110 ARG A N 1
ATOM 934 C CA . ARG A 1 110 ? 13.905 20.015 12.695 1.00 15.10 110 ARG A CA 1
ATOM 935 C C . ARG A 1 110 ? 15.281 19.368 12.636 1.00 15.58 110 ARG A C 1
ATOM 936 O O . ARG A 1 110 ? 16.165 19.688 13.452 1.00 17.43 110 ARG A O 1
ATOM 944 N N . GLY A 1 111 ? 15.418 18.368 11.788 1.00 17.95 111 GLY A N 1
ATOM 945 C CA . GLY A 1 111 ? 16.743 17.655 11.747 1.00 17.04 111 GLY A CA 1
ATOM 946 C C . GLY A 1 111 ? 16.822 16.519 12.714 1.00 16.98 111 GLY A C 1
ATOM 947 O O . GLY A 1 111 ? 17.766 15.721 12.524 1.00 17.44 111 GLY A O 1
ATOM 948 N N . LYS A 1 112 ? 15.945 16.282 13.637 1.00 16.42 112 LYS A N 1
ATOM 949 C CA . LYS A 1 112 ? 15.971 15.259 14.661 1.00 13.31 112 LYS A CA 1
ATOM 950 C C . LYS A 1 112 ? 14.918 14.211 14.449 1.00 13.02 112 LYS A C 1
ATOM 951 O O . LYS A 1 112 ? 14.939 13.220 15.144 1.00 13.99 112 LYS A O 1
ATOM 957 N N . ILE A 1 113 ? 14.015 14.469 13.541 1.00 11.79 113 ILE A N 1
ATOM 958 C CA . ILE A 1 113 ? 12.933 13.485 13.271 1.00 13.42 113 ILE A CA 1
ATOM 959 C C . ILE A 1 113 ? 12.814 13.382 11.761 1.00 13.08 113 ILE A C 1
ATOM 960 O O . ILE A 1 113 ? 12.011 12.529 11.331 1.00 15.36 113 ILE A O 1
ATOM 966 N N . GLY B 1 1 ? 29.763 22.151 -10.978 1.00 60.97 1 GLY B N 1
ATOM 967 C CA . GLY B 1 1 ? 30.826 21.053 -10.779 1.00 59.05 1 GLY B CA 1
ATOM 968 C C . GLY B 1 1 ? 31.340 21.163 -9.328 1.00 55.66 1 GLY B C 1
ATOM 969 O O . GLY B 1 1 ? 32.081 22.126 -8.964 1.00 58.67 1 GLY B O 1
ATOM 970 N N . PHE B 1 2 ? 31.073 20.114 -8.569 1.00 48.91 2 PHE B N 1
ATOM 971 C CA . PHE B 1 2 ? 31.255 20.002 -7.136 1.00 38.76 2 PHE B CA 1
ATOM 972 C C . PHE B 1 2 ? 32.418 19.141 -6.740 1.00 35.26 2 PHE B C 1
ATOM 973 O O . PHE B 1 2 ? 32.743 18.154 -7.414 1.00 37.95 2 PHE B O 1
ATOM 981 N N . PRO B 1 3 ? 32.961 19.463 -5.583 1.00 32.18 3 PRO B N 1
ATOM 982 C CA . PRO B 1 3 ? 34.028 18.634 -5.011 1.00 34.94 3 PRO B CA 1
ATOM 983 C C . PRO B 1 3 ? 33.563 17.209 -4.707 1.00 34.80 3 PRO B C 1
ATOM 984 O O . PRO B 1 3 ? 32.416 16.815 -4.405 1.00 35.22 3 PRO B O 1
ATOM 988 N N . ILE B 1 4 ? 34.577 16.344 -4.717 1.00 33.43 4 ILE B N 1
ATOM 989 C CA . ILE B 1 4 ? 34.303 14.946 -4.409 1.00 32.34 4 ILE B CA 1
ATOM 990 C C . ILE B 1 4 ? 34.700 14.743 -2.977 1.00 32.37 4 ILE B C 1
ATOM 991 O O . ILE B 1 4 ? 35.879 15.073 -2.717 1.00 34.76 4 ILE B O 1
ATOM 996 N N . PRO B 1 5 ? 33.815 14.339 -2.098 1.00 30.20 5 PRO B N 1
ATOM 997 C CA . PRO B 1 5 ? 34.284 14.151 -0.708 1.00 29.61 5 PRO B CA 1
ATOM 998 C C . PRO B 1 5 ? 35.294 13.025 -0.656 1.00 28.33 5 PRO B C 1
ATOM 999 O O . PRO B 1 5 ? 35.343 12.064 -1.457 1.00 26.85 5 PRO B O 1
ATOM 1003 N N . ASP B 1 6 ? 36.290 13.191 0.208 1.00 30.69 6 ASP B N 1
ATOM 1004 C CA . ASP B 1 6 ? 37.317 12.128 0.456 1.00 33.79 6 ASP B CA 1
ATOM 1005 C C . ASP B 1 6 ? 37.410 12.036 1.989 1.00 31.79 6 ASP B C 1
ATOM 1006 O O . ASP B 1 6 ? 37.808 13.080 2.527 1.00 35.07 6 ASP B O 1
ATOM 1011 N N . PRO B 1 7 ? 37.072 10.965 2.700 1.00 30.14 7 PRO B N 1
ATOM 1012 C CA . PRO B 1 7 ? 36.633 9.674 2.178 1.00 26.79 7 PRO B CA 1
ATOM 1013 C C . PRO B 1 7 ? 35.272 9.896 1.551 1.00 26.13 7 PRO B C 1
ATOM 1014 O O . PRO B 1 7 ? 34.576 10.855 1.901 1.00 28.69 7 PRO B O 1
ATOM 1018 N N . TYR B 1 8 ? 35.008 9.106 0.563 1.00 24.75 8 TYR B N 1
ATOM 1019 C CA . TYR B 1 8 ? 33.786 9.124 -0.184 1.00 22.99 8 TYR B CA 1
ATOM 1020 C C . TYR B 1 8 ? 32.614 8.511 0.638 1.00 23.12 8 TYR B C 1
ATOM 1021 O O . TYR B 1 8 ? 32.173 7.387 0.494 1.00 25.10 8 TYR B O 1
ATOM 1030 N N . CYS B 1 9 ? 32.091 9.377 1.424 1.00 26.37 9 CYS B N 1
ATOM 1031 C CA . CYS B 1 9 ? 30.979 9.285 2.318 1.00 27.08 9 CYS B CA 1
ATOM 1032 C C . CYS B 1 9 ? 30.208 10.617 2.305 1.00 25.48 9 CYS B C 1
ATOM 1033 O O . CYS B 1 9 ? 30.572 11.689 1.773 1.00 24.29 9 CYS B O 1
ATOM 1036 N N . TRP B 1 10 ? 28.905 10.309 2.501 1.00 20.11 10 TRP B N 1
ATOM 1037 C CA . TRP B 1 10 ? 27.907 11.370 2.529 1.00 18.21 10 TRP B CA 1
ATOM 1038 C C . TRP B 1 10 ? 28.294 12.441 3.504 1.00 13.63 10 TRP B C 1
ATOM 1039 O O . TRP B 1 10 ? 28.806 12.149 4.648 1.00 16.22 10 TRP B O 1
ATOM 1050 N N . ASP B 1 11 ? 27.893 13.676 3.274 1.00 16.59 11 ASP B N 1
ATOM 1051 C CA . ASP B 1 11 ? 28.101 14.735 4.326 1.00 17.47 11 ASP B CA 1
ATOM 1052 C C . ASP B 1 11 ? 26.871 15.645 4.327 1.00 16.49 11 ASP B C 1
ATOM 1053 O O . ASP B 1 11 ? 26.074 15.521 3.347 1.00 18.27 11 ASP B O 1
ATOM 1058 N N . ILE B 1 12 ? 26.740 16.558 5.300 1.00 16.20 12 ILE B N 1
ATOM 1059 C CA . ILE B 1 12 ? 25.490 17.350 5.348 1.00 17.87 12 ILE B CA 1
ATOM 1060 C C . ILE B 1 12 ? 25.302 18.337 4.235 1.00 17.59 12 ILE B C 1
ATOM 1061 O O . ILE B 1 12 ? 24.157 18.751 3.952 1.00 18.79 12 ILE B O 1
ATOM 1066 N N . SER B 1 13 ? 26.268 18.577 3.388 1.00 19.22 13 SER B N 1
ATOM 1067 C CA . SER B 1 13 ? 26.164 19.436 2.189 1.00 19.61 13 SER B CA 1
ATOM 1068 C C . SER B 1 13 ? 25.255 18.821 1.161 1.00 19.10 13 SER B C 1
ATOM 1069 O O . SER B 1 13 ? 24.781 19.493 0.213 1.00 20.47 13 SER B O 1
ATOM 1072 N N . PHE B 1 14 ? 24.982 17.505 1.323 1.00 17.92 14 PHE B N 1
ATOM 1073 C CA . PHE B 1 14 ? 24.113 16.772 0.406 1.00 15.83 14 PHE B CA 1
ATOM 1074 C C . PHE B 1 14 ? 22.665 16.691 0.879 1.00 15.18 14 PHE B C 1
ATOM 1075 O O . PHE B 1 14 ? 21.851 16.168 0.169 1.00 15.60 14 PHE B O 1
ATOM 1083 N N . ARG B 1 15 ? 22.391 17.195 2.057 1.00 16.40 15 ARG B N 1
ATOM 1084 C CA . ARG B 1 15 ? 21.060 17.145 2.581 1.00 16.30 15 ARG B CA 1
ATOM 1085 C C . ARG B 1 15 ? 20.044 17.664 1.605 1.00 18.95 15 ARG B C 1
ATOM 1086 O O . ARG B 1 15 ? 20.252 18.754 1.080 1.00 21.27 15 ARG B O 1
ATOM 1094 N N . THR B 1 16 ? 18.977 16.985 1.371 1.00 17.75 16 THR B N 1
ATOM 1095 C CA . THR B 1 16 ? 17.898 17.402 0.561 1.00 15.89 16 THR B CA 1
ATOM 1096 C C . THR B 1 16 ? 16.786 17.844 1.511 1.00 20.80 16 THR B C 1
ATOM 1097 O O . THR B 1 16 ? 15.824 18.412 0.988 1.00 23.37 16 THR B O 1
ATOM 1101 N N . PHE B 1 17 ? 16.837 17.512 2.775 1.00 22.80 17 PHE B N 1
ATOM 1102 C CA . PHE B 1 17 ? 15.790 17.765 3.767 1.00 25.48 17 PHE B CA 1
ATOM 1103 C C . PHE B 1 17 ? 14.581 16.812 3.673 1.00 23.19 17 PHE B C 1
ATOM 1104 O O . PHE B 1 17 ? 13.587 16.969 4.437 1.00 26.77 17 PHE B O 1
ATOM 1112 N N . TYR B 1 18 ? 14.680 15.803 2.878 1.00 19.52 18 TYR B N 1
ATOM 1113 C CA . TYR B 1 18 ? 13.781 14.628 2.802 1.00 15.55 18 TYR B CA 1
ATOM 1114 C C . TYR B 1 18 ? 14.601 13.514 3.527 1.00 15.90 18 TYR B C 1
ATOM 1115 O O . TYR B 1 18 ? 15.578 13.070 2.903 1.00 16.37 18 TYR B O 1
ATOM 1124 N N . THR B 1 19 ? 14.362 13.258 4.804 1.00 17.05 19 THR B N 1
ATOM 1125 C CA . THR B 1 19 ? 15.223 12.307 5.576 1.00 17.77 19 THR B CA 1
ATOM 1126 C C . THR B 1 19 ? 15.265 10.944 4.952 1.00 16.38 19 THR B C 1
ATOM 1127 O O . THR B 1 19 ? 16.404 10.380 4.950 1.00 15.43 19 THR B O 1
ATOM 1131 N N . ILE B 1 20 ? 14.212 10.431 4.413 1.00 14.77 20 ILE B N 1
ATOM 1132 C CA . ILE B 1 20 ? 14.247 9.121 3.731 1.00 17.36 20 ILE B CA 1
ATOM 1133 C C . ILE B 1 20 ? 15.244 9.118 2.593 1.00 16.01 20 ILE B C 1
ATOM 1134 O O . ILE B 1 20 ? 16.004 8.153 2.352 1.00 15.97 20 ILE B O 1
ATOM 1139 N N A ILE B 1 21 ? 15.182 10.200 1.789 0.50 14.94 21 ILE B N 1
ATOM 1140 C CA A ILE B 1 21 ? 16.044 10.400 0.629 0.50 12.32 21 ILE B CA 1
ATOM 1141 C C A ILE B 1 21 ? 17.484 10.526 1.110 0.50 12.64 21 ILE B C 1
ATOM 1142 O O A ILE B 1 21 ? 18.342 9.835 0.532 0.50 13.49 21 ILE B O 1
ATOM 1147 N N B VAL B 1 21 ? 15.182 10.200 1.789 0.50 14.94 21 VAL B N 1
ATOM 1148 C CA B VAL B 1 21 ? 16.044 10.400 0.629 0.50 12.32 21 VAL B CA 1
ATOM 1149 C C B VAL B 1 21 ? 17.484 10.526 1.110 0.50 12.64 21 VAL B C 1
ATOM 1150 O O B VAL B 1 21 ? 18.342 9.835 0.532 0.50 13.49 21 VAL B O 1
ATOM 1154 N N . ASP B 1 22 ? 17.749 11.321 2.121 1.00 10.75 22 ASP B N 1
ATOM 1155 C CA . ASP B 1 22 ? 19.115 11.463 2.598 1.00 10.43 22 ASP B CA 1
ATOM 1156 C C . ASP B 1 22 ? 19.624 10.102 3.035 1.00 13.48 22 ASP B C 1
ATOM 1157 O O . ASP B 1 22 ? 20.799 9.804 2.861 1.00 13.26 22 ASP B O 1
ATOM 1162 N N . ASP B 1 23 ? 18.853 9.386 3.850 1.00 12.10 23 ASP B N 1
ATOM 1163 C CA . ASP B 1 23 ? 19.298 8.058 4.356 1.00 13.21 23 ASP B CA 1
ATOM 1164 C C . ASP B 1 23 ? 19.518 7.146 3.177 1.00 11.33 23 ASP B C 1
ATOM 1165 O O . ASP B 1 23 ? 20.522 6.397 3.240 1.00 13.36 23 ASP B O 1
ATOM 1170 N N . GLU B 1 24 ? 18.690 7.073 2.174 1.00 11.97 24 GLU B N 1
ATOM 1171 C CA . GLU B 1 24 ? 19.003 6.262 1.009 1.00 12.63 24 GLU B CA 1
ATOM 1172 C C . GLU B 1 24 ? 20.303 6.688 0.311 1.00 15.41 24 GLU B C 1
ATOM 1173 O O . GLU B 1 24 ? 21.086 5.841 -0.162 1.00 14.46 24 GLU B O 1
ATOM 1179 N N . HIS B 1 25 ? 20.481 7.995 0.165 1.00 13.39 25 HIS B N 1
ATOM 1180 C CA . HIS B 1 25 ? 21.753 8.494 -0.472 1.00 13.48 25 HIS B CA 1
ATOM 1181 C C . HIS B 1 25 ? 22.970 8.035 0.254 1.00 12.78 25 HIS B C 1
ATOM 1182 O O . HIS B 1 25 ? 24.024 7.765 -0.405 1.00 15.46 25 HIS B O 1
ATOM 1189 N N . LYS B 1 26 ? 22.996 7.971 1.572 1.00 11.62 26 LYS B N 1
ATOM 1190 C CA . LYS B 1 26 ? 24.129 7.515 2.381 1.00 12.25 26 LYS B CA 1
ATOM 1191 C C . LYS B 1 26 ? 24.522 6.102 1.932 1.00 12.88 26 LYS B C 1
ATOM 1192 O O . LYS B 1 26 ? 25.674 5.758 1.885 1.00 11.74 26 LYS B O 1
ATOM 1198 N N . THR B 1 27 ? 23.516 5.278 1.546 1.00 11.38 27 THR B N 1
ATOM 1199 C CA . THR B 1 27 ? 23.839 3.932 1.097 1.00 10.67 27 THR B CA 1
ATOM 1200 C C . THR B 1 27 ? 24.501 3.929 -0.269 1.00 13.16 27 THR B C 1
ATOM 1201 O O . THR B 1 27 ? 25.309 2.968 -0.496 1.00 12.66 27 THR B O 1
ATOM 1205 N N . LEU B 1 28 ? 24.231 4.869 -1.129 1.00 13.53 28 LEU B N 1
ATOM 1206 C CA . LEU B 1 28 ? 24.859 4.922 -2.485 1.00 14.08 28 LEU B CA 1
ATOM 1207 C C . LEU B 1 28 ? 26.327 5.382 -2.274 1.00 15.26 28 LEU B C 1
ATOM 1208 O O . LEU B 1 28 ? 27.190 4.847 -2.964 1.00 16.31 28 LEU B O 1
ATOM 1213 N N . PHE B 1 29 ? 26.569 6.362 -1.438 1.00 14.75 29 PHE B N 1
ATOM 1214 C CA . PHE B 1 29 ? 27.922 6.767 -1.105 1.00 14.46 29 PHE B CA 1
ATOM 1215 C C . PHE B 1 29 ? 28.715 5.517 -0.650 1.00 16.31 29 PHE B C 1
ATOM 1216 O O . PHE B 1 29 ? 29.845 5.273 -1.090 1.00 17.04 29 PHE B O 1
ATOM 1224 N N . ASN B 1 30 ? 28.235 4.799 0.298 1.00 15.37 30 ASN B N 1
ATOM 1225 C CA . ASN B 1 30 ? 28.921 3.589 0.835 1.00 15.79 30 ASN B CA 1
ATOM 1226 C C . ASN B 1 30 ? 29.129 2.583 -0.263 1.00 14.64 30 ASN B C 1
ATOM 1227 O O . ASN B 1 30 ? 30.214 2.007 -0.290 1.00 16.74 30 ASN B O 1
ATOM 1232 N N . GLY B 1 31 ? 28.201 2.367 -1.152 1.00 15.09 31 GLY B N 1
ATOM 1233 C CA . GLY B 1 31 ? 28.301 1.424 -2.230 1.00 16.07 31 GLY B CA 1
ATOM 1234 C C . GLY B 1 31 ? 29.530 1.800 -3.097 1.00 19.77 31 GLY B C 1
ATOM 1235 O O . GLY B 1 31 ? 30.308 0.893 -3.435 1.00 19.57 31 GLY B O 1
ATOM 1236 N N . ILE B 1 32 ? 29.604 3.039 -3.497 1.00 18.38 32 ILE B N 1
ATOM 1237 C CA . ILE B 1 32 ? 30.748 3.483 -4.340 1.00 19.44 32 ILE B CA 1
ATOM 1238 C C . ILE B 1 32 ? 31.981 3.400 -3.483 1.00 21.00 32 ILE B C 1
ATOM 1239 O O . ILE B 1 32 ? 33.006 2.927 -4.038 1.00 24.48 32 ILE B O 1
ATOM 1244 N N . LEU B 1 33 ? 31.984 3.706 -2.220 1.00 19.47 33 LEU B N 1
ATOM 1245 C CA . LEU B 1 33 ? 33.146 3.559 -1.419 1.00 20.86 33 LEU B CA 1
ATOM 1246 C C . LEU B 1 33 ? 33.603 2.084 -1.448 1.00 22.51 33 LEU B C 1
ATOM 1247 O O . LEU B 1 33 ? 34.826 1.884 -1.642 1.00 23.74 33 LEU B O 1
ATOM 1252 N N . LEU B 1 34 ? 32.806 1.089 -1.275 1.00 23.06 34 LEU B N 1
ATOM 1253 C CA . LEU B 1 34 ? 33.252 -0.300 -1.308 1.00 22.35 34 LEU B CA 1
ATOM 1254 C C . LEU B 1 34 ? 33.956 -0.668 -2.611 1.00 21.20 34 LEU B C 1
ATOM 1255 O O . LEU B 1 34 ? 34.929 -1.420 -2.514 1.00 23.33 34 LEU B O 1
ATOM 1260 N N . LEU B 1 35 ? 33.387 -0.328 -3.710 1.00 21.30 35 LEU B N 1
ATOM 1261 C CA . LEU B 1 35 ? 33.883 -0.580 -5.042 1.00 22.65 35 LEU B CA 1
ATOM 1262 C C . LEU B 1 35 ? 35.284 0.058 -5.180 1.00 26.53 35 LEU B C 1
ATOM 1263 O O . LEU B 1 35 ? 36.149 -0.510 -5.801 1.00 27.63 35 LEU B O 1
ATOM 1268 N N . SER B 1 36 ? 35.434 1.173 -4.560 1.00 26.33 36 SER B N 1
ATOM 1269 C CA . SER B 1 36 ? 36.661 1.942 -4.573 1.00 28.18 36 SER B CA 1
ATOM 1270 C C . SER B 1 36 ? 37.682 1.189 -3.742 1.00 29.59 36 SER B C 1
ATOM 1271 O O . SER B 1 36 ? 38.907 1.398 -3.837 1.00 33.38 36 SER B O 1
ATOM 1274 N N . GLN B 1 37 ? 37.297 0.260 -2.926 1.00 30.11 37 GLN B N 1
ATOM 1275 C CA . GLN B 1 37 ? 38.259 -0.484 -2.121 1.00 27.92 37 GLN B CA 1
ATOM 1276 C C . GLN B 1 37 ? 38.512 -1.840 -2.761 1.00 28.14 37 GLN B C 1
ATOM 1277 O O . GLN B 1 37 ? 39.618 -2.362 -2.551 1.00 31.87 37 GLN B O 1
ATOM 1283 N N . ALA B 1 38 ? 37.527 -2.450 -3.329 1.00 28.97 38 ALA B N 1
ATOM 1284 C CA . ALA B 1 38 ? 37.620 -3.753 -3.933 1.00 26.10 38 ALA B CA 1
ATOM 1285 C C . ALA B 1 38 ? 36.511 -3.818 -4.966 1.00 26.16 38 ALA B C 1
ATOM 1286 O O . ALA B 1 38 ? 35.390 -3.682 -4.576 1.00 26.60 38 ALA B O 1
ATOM 1288 N N . ASP B 1 39 ? 36.932 -3.916 -6.172 1.00 26.67 39 ASP B N 1
ATOM 1289 C CA . ASP B 1 39 ? 36.032 -3.986 -7.312 1.00 29.79 39 ASP B CA 1
ATOM 1290 C C . ASP B 1 39 ? 35.703 -5.468 -7.502 1.00 30.08 39 ASP B C 1
ATOM 1291 O O . ASP B 1 39 ? 36.256 -6.130 -8.357 1.00 33.97 39 ASP B O 1
ATOM 1296 N N . ASN B 1 40 ? 34.721 -5.881 -6.740 1.00 29.22 40 ASN B N 1
ATOM 1297 C CA . ASN B 1 40 ? 34.258 -7.295 -6.836 1.00 26.57 40 ASN B CA 1
ATOM 1298 C C . ASN B 1 40 ? 32.747 -7.314 -6.955 1.00 29.96 40 ASN B C 1
ATOM 1299 O O . ASN B 1 40 ? 32.073 -6.263 -6.802 1.00 29.09 40 ASN B O 1
ATOM 1304 N N . ALA B 1 41 ? 32.148 -8.474 -7.092 1.00 28.22 41 ALA B N 1
ATOM 1305 C CA . ALA B 1 41 ? 30.729 -8.712 -7.156 1.00 29.26 41 ALA B CA 1
ATOM 1306 C C . ALA B 1 41 ? 29.972 -8.487 -5.833 1.00 27.97 41 ALA B C 1
ATOM 1307 O O . ALA B 1 41 ? 28.806 -8.049 -5.952 1.00 28.30 41 ALA B O 1
ATOM 1309 N N . ASP B 1 42 ? 30.421 -8.804 -4.654 1.00 24.86 42 ASP B N 1
ATOM 1310 C CA . ASP B 1 42 ? 29.663 -8.531 -3.460 1.00 24.35 42 ASP B CA 1
ATOM 1311 C C . ASP B 1 42 ? 29.407 -7.013 -3.441 1.00 25.76 42 ASP B C 1
ATOM 1312 O O . ASP B 1 42 ? 28.279 -6.585 -3.190 1.00 26.47 42 ASP B O 1
ATOM 1317 N N . HIS B 1 43 ? 30.454 -6.272 -3.655 1.00 22.19 43 HIS B N 1
ATOM 1318 C CA . HIS B 1 43 ? 30.345 -4.805 -3.641 1.00 21.50 43 HIS B CA 1
ATOM 1319 C C . HIS B 1 43 ? 29.508 -4.231 -4.730 1.00 21.05 43 HIS B C 1
ATOM 1320 O O . HIS B 1 43 ? 28.756 -3.250 -4.544 1.00 20.15 43 HIS B O 1
ATOM 1327 N N . LEU B 1 44 ? 29.565 -4.773 -5.940 1.00 20.28 44 LEU B N 1
ATOM 1328 C CA . LEU B 1 44 ? 28.701 -4.217 -6.983 1.00 18.30 44 LEU B CA 1
ATOM 1329 C C . LEU B 1 44 ? 27.233 -4.589 -6.733 1.00 16.88 44 LEU B C 1
ATOM 1330 O O . LEU B 1 44 ? 26.410 -3.758 -7.108 1.00 18.76 44 LEU B O 1
ATOM 1335 N N . ASN B 1 45 ? 26.942 -5.695 -6.139 1.00 17.33 45 ASN B N 1
ATOM 1336 C CA . ASN B 1 45 ? 25.553 -6.159 -5.892 1.00 16.45 45 ASN B CA 1
ATOM 1337 C C . ASN B 1 45 ? 24.911 -5.198 -4.864 1.00 16.84 45 ASN B C 1
ATOM 1338 O O . ASN B 1 45 ? 23.739 -4.888 -4.990 1.00 17.60 45 ASN B O 1
ATOM 1343 N N . GLU B 1 46 ? 25.739 -4.910 -3.899 1.00 16.10 46 GLU B N 1
ATOM 1344 C CA . GLU B 1 46 ? 25.387 -3.992 -2.808 1.00 14.75 46 GLU B CA 1
ATOM 1345 C C . GLU B 1 46 ? 25.081 -2.646 -3.359 1.00 19.12 46 GLU B C 1
ATOM 1346 O O . GLU B 1 46 ? 23.956 -2.144 -3.085 1.00 16.84 46 GLU B O 1
ATOM 1352 N N . LEU B 1 47 ? 25.968 -2.020 -4.166 1.00 17.06 47 LEU B N 1
ATOM 1353 C CA . LEU B 1 47 ? 25.634 -0.745 -4.786 1.00 15.75 47 LEU B CA 1
ATOM 1354 C C . LEU B 1 47 ? 24.438 -0.914 -5.680 1.00 15.05 47 LEU B C 1
ATOM 1355 O O . LEU B 1 47 ? 23.586 0.022 -5.683 1.00 17.88 47 LEU B O 1
ATOM 1360 N N . ARG B 1 48 ? 24.326 -1.840 -6.584 1.00 14.72 48 ARG B N 1
ATOM 1361 C CA . ARG B 1 48 ? 23.247 -2.026 -7.497 1.00 15.94 48 ARG B CA 1
ATOM 1362 C C . ARG B 1 48 ? 21.847 -2.148 -6.817 1.00 15.04 48 ARG B C 1
ATOM 1363 O O . ARG B 1 48 ? 20.924 -1.556 -7.332 1.00 14.86 48 ARG B O 1
ATOM 1371 N N . ARG B 1 49 ? 21.741 -2.939 -5.777 1.00 15.97 49 ARG B N 1
ATOM 1372 C CA . ARG B 1 49 ? 20.502 -3.112 -4.990 1.00 12.27 49 ARG B CA 1
ATOM 1373 C C . ARG B 1 49 ? 20.115 -1.752 -4.467 1.00 12.58 49 ARG B C 1
ATOM 1374 O O . ARG B 1 49 ? 18.956 -1.299 -4.609 1.00 13.54 49 ARG B O 1
ATOM 1382 N N . CYS B 1 50 ? 20.936 -1.112 -3.640 1.00 13.39 50 CYS B N 1
ATOM 1383 C CA . CYS B 1 50 ? 20.682 0.219 -3.092 1.00 12.65 50 CYS B CA 1
ATOM 1384 C C . CYS B 1 50 ? 20.355 1.253 -4.143 1.00 15.88 50 CYS B C 1
ATOM 1385 O O . CYS B 1 50 ? 19.459 2.138 -3.884 1.00 14.28 50 CYS B O 1
ATOM 1388 N N . THR B 1 51 ? 20.984 1.263 -5.288 1.00 14.61 51 THR B N 1
ATOM 1389 C CA . THR B 1 51 ? 20.702 2.181 -6.375 1.00 14.76 51 THR B CA 1
ATOM 1390 C C . THR B 1 51 ? 19.329 1.929 -6.964 1.00 14.42 51 THR B C 1
ATOM 1391 O O . THR B 1 51 ? 18.558 2.879 -7.144 1.00 13.37 51 THR B O 1
ATOM 1395 N N . GLY B 1 52 ? 19.035 0.712 -7.334 1.00 13.09 52 GLY B N 1
ATOM 1396 C CA . GLY B 1 52 ? 17.743 0.391 -7.876 1.00 15.44 52 GLY B CA 1
ATOM 1397 C C . GLY B 1 52 ? 16.614 0.789 -6.872 1.00 14.59 52 GLY B C 1
ATOM 1398 O O . GLY B 1 52 ? 15.610 1.333 -7.342 1.00 14.30 52 GLY B O 1
ATOM 1399 N N . LYS B 1 53 ? 16.803 0.481 -5.608 1.00 13.19 53 LYS B N 1
ATOM 1400 C CA . LYS B 1 53 ? 15.765 0.749 -4.616 1.00 12.82 53 LYS B CA 1
ATOM 1401 C C . LYS B 1 53 ? 15.579 2.259 -4.481 1.00 13.64 53 LYS B C 1
ATOM 1402 O O . LYS B 1 53 ? 14.502 2.811 -4.510 1.00 11.30 53 LYS B O 1
ATOM 1408 N N . HIS B 1 54 ? 16.735 2.965 -4.332 1.00 12.81 54 HIS B N 1
ATOM 1409 C CA . HIS B 1 54 ? 16.627 4.437 -4.158 1.00 11.59 54 HIS B CA 1
ATOM 1410 C C . HIS B 1 54 ? 15.973 5.078 -5.360 1.00 11.76 54 HIS B C 1
ATOM 1411 O O . HIS B 1 54 ? 15.186 6.028 -5.159 1.00 13.04 54 HIS B O 1
ATOM 1418 N N . PHE B 1 55 ? 16.336 4.767 -6.556 1.00 12.39 55 PHE B N 1
ATOM 1419 C CA . PHE B 1 55 ? 15.767 5.412 -7.733 1.00 13.62 55 PHE B CA 1
ATOM 1420 C C . PHE B 1 55 ? 14.290 5.128 -7.815 1.00 14.16 55 PHE B C 1
ATOM 1421 O O . PHE B 1 55 ? 13.531 6.042 -8.177 1.00 14.66 55 PHE B O 1
ATOM 1429 N N . LEU B 1 56 ? 13.881 3.934 -7.512 1.00 13.30 56 LEU B N 1
ATOM 1430 C CA . LEU B 1 56 ? 12.428 3.670 -7.579 1.00 13.87 56 LEU B CA 1
ATOM 1431 C C . LEU B 1 56 ? 11.685 4.405 -6.476 1.00 11.89 56 LEU B C 1
ATOM 1432 O O . LEU B 1 56 ? 10.651 5.017 -6.785 1.00 13.24 56 LEU B O 1
ATOM 1437 N N . ASN B 1 57 ? 12.100 4.427 -5.274 1.00 11.89 57 ASN B N 1
ATOM 1438 C CA . ASN B 1 57 ? 11.464 5.167 -4.199 1.00 12.88 57 ASN B CA 1
ATOM 1439 C C . ASN B 1 57 ? 11.384 6.635 -4.513 1.00 12.23 57 ASN B C 1
ATOM 1440 O O . ASN B 1 57 ? 10.427 7.308 -4.163 1.00 13.33 57 ASN B O 1
ATOM 1445 N N . GLU B 1 58 ? 12.508 7.186 -4.970 1.00 12.41 58 GLU B N 1
ATOM 1446 C CA . GLU B 1 58 ? 12.531 8.640 -5.275 1.00 12.51 58 GLU B CA 1
ATOM 1447 C C . GLU B 1 58 ? 11.597 8.919 -6.422 1.00 11.73 58 GLU B C 1
ATOM 1448 O O . GLU B 1 58 ? 10.883 9.966 -6.389 1.00 14.95 58 GLU B O 1
ATOM 1454 N N . GLN B 1 59 ? 11.482 8.082 -7.375 1.00 12.59 59 GLN B N 1
ATOM 1455 C CA . GLN B 1 59 ? 10.564 8.169 -8.502 1.00 13.49 59 GLN B CA 1
ATOM 1456 C C . GLN B 1 59 ? 9.130 8.153 -8.010 1.00 14.72 59 GLN B C 1
ATOM 1457 O O . GLN B 1 59 ? 8.347 8.979 -8.511 1.00 15.31 59 GLN B O 1
ATOM 1463 N N . GLN B 1 60 ? 8.807 7.336 -7.036 1.00 12.91 60 GLN B N 1
ATOM 1464 C CA . GLN B 1 60 ? 7.490 7.288 -6.443 1.00 14.69 60 GLN B CA 1
ATOM 1465 C C . GLN B 1 60 ? 7.157 8.580 -5.737 1.00 13.35 60 GLN B C 1
ATOM 1466 O O . GLN B 1 60 ? 6.035 9.116 -5.885 1.00 15.20 60 GLN B O 1
ATOM 1472 N N . LEU B 1 61 ? 8.109 9.081 -4.995 1.00 14.31 61 LEU B N 1
ATOM 1473 C CA . LEU B 1 61 ? 7.962 10.334 -4.289 1.00 14.23 61 LEU B CA 1
ATOM 1474 C C . LEU B 1 61 ? 7.664 11.459 -5.279 1.00 15.58 61 LEU B C 1
ATOM 1475 O O . LEU B 1 61 ? 6.831 12.290 -4.981 1.00 17.11 61 LEU B O 1
ATOM 1480 N N . MET B 1 62 ? 8.362 11.517 -6.402 1.00 14.34 62 MET B N 1
ATOM 1481 C CA . MET B 1 62 ? 8.101 12.507 -7.433 1.00 14.48 62 MET B CA 1
ATOM 1482 C C . MET B 1 62 ? 6.706 12.350 -8.004 1.00 15.56 62 MET B C 1
ATOM 1483 O O . MET B 1 62 ? 5.977 13.344 -8.139 1.00 16.29 62 MET B O 1
ATOM 1488 N N . GLN B 1 63 ? 6.325 11.124 -8.289 1.00 16.59 63 GLN B N 1
ATOM 1489 C CA . GLN B 1 63 ? 5.001 10.821 -8.871 1.00 17.67 63 GLN B CA 1
ATOM 1490 C C . GLN B 1 63 ? 3.869 11.238 -7.933 1.00 16.90 63 GLN B C 1
ATOM 1491 O O . GLN B 1 63 ? 2.805 11.661 -8.411 1.00 19.49 63 GLN B O 1
ATOM 1497 N N . ALA B 1 64 ? 4.025 11.139 -6.641 1.00 17.03 64 ALA B N 1
ATOM 1498 C CA . ALA B 1 64 ? 2.980 11.475 -5.650 1.00 15.51 64 ALA B CA 1
ATOM 1499 C C . AL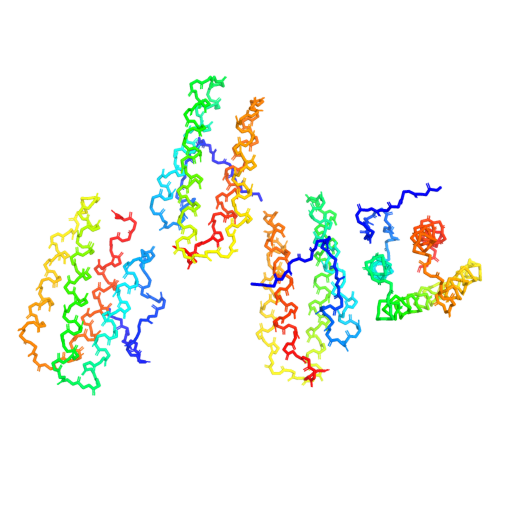A B 1 64 ? 2.522 12.914 -5.688 1.00 14.80 64 ALA B C 1
ATOM 1500 O O . ALA B 1 64 ? 1.381 13.190 -5.307 1.00 16.80 64 ALA B O 1
ATOM 1502 N N . SER B 1 65 ? 3.297 13.804 -6.203 1.00 14.43 65 SER B N 1
ATOM 1503 C CA . SER B 1 65 ? 2.956 15.224 -6.309 1.00 14.74 65 SER B CA 1
ATOM 1504 C C . SER B 1 65 ? 2.918 15.634 -7.785 1.00 14.16 65 SER B C 1
ATOM 1505 O O . SER B 1 65 ? 2.979 16.821 -8.068 1.00 15.64 65 SER B O 1
ATOM 1508 N N . GLN B 1 66 ? 2.882 14.705 -8.663 1.00 15.60 66 GLN B N 1
ATOM 1509 C CA . GLN B 1 66 ? 2.883 14.807 -10.116 1.00 17.92 66 GLN B CA 1
ATOM 1510 C C . GLN B 1 66 ? 4.001 15.733 -10.577 1.00 21.45 66 GLN B C 1
ATOM 1511 O O . GLN B 1 66 ? 3.875 16.674 -11.416 1.00 22.70 66 GLN B O 1
ATOM 1517 N N . TYR B 1 67 ? 5.200 15.498 -10.087 1.00 18.26 67 TYR B N 1
ATOM 1518 C CA . TYR B 1 67 ? 6.348 16.403 -10.381 1.00 19.55 67 TYR B CA 1
ATOM 1519 C C . TYR B 1 67 ? 6.565 16.602 -11.859 1.00 17.41 67 TYR B C 1
ATOM 1520 O O . TYR B 1 67 ? 6.785 15.687 -12.634 1.00 19.23 67 TYR B O 1
ATOM 1529 N N . ALA B 1 68 ? 6.660 17.876 -12.257 1.00 22.13 68 ALA B N 1
ATOM 1530 C CA . ALA B 1 68 ? 6.934 18.289 -13.669 1.00 24.70 68 ALA B CA 1
ATOM 1531 C C . ALA B 1 68 ? 8.247 17.803 -14.273 1.00 25.07 68 ALA B C 1
ATOM 1532 O O . ALA B 1 68 ? 8.284 17.384 -15.463 1.00 29.16 68 ALA B O 1
ATOM 1534 N N . GLY B 1 69 ? 9.297 17.608 -13.533 1.00 23.86 69 GLY B N 1
ATOM 1535 C CA . GLY B 1 69 ? 10.607 17.146 -13.937 1.00 21.86 69 GLY B CA 1
ATOM 1536 C C . GLY B 1 69 ? 10.851 15.684 -13.785 1.00 19.07 69 GLY B C 1
ATOM 1537 O O . GLY B 1 69 ? 11.998 15.215 -13.925 1.00 21.04 69 GLY B O 1
ATOM 1538 N N . TYR B 1 70 ? 9.773 14.938 -13.675 1.00 17.29 70 TYR B N 1
ATOM 1539 C CA . TYR B 1 70 ? 9.956 13.499 -13.511 1.00 18.91 70 TYR B CA 1
ATOM 1540 C C . TYR B 1 70 ? 10.685 12.825 -14.623 1.00 20.57 70 TYR B C 1
ATOM 1541 O O . TYR B 1 70 ? 11.585 11.973 -14.393 1.00 24.12 70 TYR B O 1
ATOM 1550 N N . ALA B 1 71 ? 10.204 12.912 -15.828 1.00 22.81 71 ALA B N 1
ATOM 1551 C CA . ALA B 1 71 ? 10.708 12.183 -17.020 1.00 22.88 71 ALA B CA 1
ATOM 1552 C C . ALA B 1 71 ? 12.171 12.418 -17.278 1.00 23.09 71 ALA B C 1
ATOM 1553 O O . ALA B 1 71 ? 12.909 11.436 -17.524 1.00 28.02 71 ALA B O 1
ATOM 1555 N N . GLU B 1 72 ? 12.695 13.587 -17.064 1.00 24.42 72 GLU B N 1
ATOM 1556 C CA . GLU B 1 72 ? 14.093 13.927 -17.246 1.00 23.42 72 GLU B CA 1
ATOM 1557 C C . GLU B 1 72 ? 14.876 13.255 -16.119 1.00 23.52 72 GLU B C 1
ATOM 1558 O O . GLU B 1 72 ? 15.963 12.708 -16.273 1.00 23.91 72 GLU B O 1
ATOM 1569 N N . HIS B 1 73 ? 14.249 13.250 -14.947 1.00 21.17 73 HIS B N 1
ATOM 1570 C CA . HIS B 1 73 ? 14.913 12.725 -13.758 1.00 18.43 73 HIS B CA 1
ATOM 1571 C C . HIS B 1 73 ? 14.946 11.229 -13.908 1.00 18.70 73 HIS B C 1
ATOM 1572 O O . HIS B 1 73 ? 16.013 10.626 -13.689 1.00 22.09 73 HIS B O 1
ATOM 1579 N N . LYS B 1 74 ? 13.861 10.603 -14.282 1.00 20.67 74 LYS B N 1
ATOM 1580 C CA . LYS B 1 74 ? 13.885 9.127 -14.447 1.00 19.08 74 LYS B CA 1
ATOM 1581 C C . LYS B 1 74 ? 14.869 8.732 -15.510 1.00 23.03 74 LYS B C 1
ATOM 1582 O O . LYS B 1 74 ? 15.539 7.686 -15.441 1.00 22.77 74 LYS B O 1
ATOM 1588 N N . LYS B 1 75 ? 14.953 9.510 -16.569 1.00 23.65 75 LYS B N 1
ATOM 1589 C CA . LYS B 1 75 ? 15.958 9.140 -17.642 1.00 25.17 75 LYS B CA 1
ATOM 1590 C C . LYS B 1 75 ? 17.349 9.222 -17.111 1.00 20.29 75 LYS B C 1
ATOM 1591 O O . LYS B 1 75 ? 18.208 8.332 -17.313 1.00 22.77 75 LYS B O 1
ATOM 1597 N N . ALA B 1 76 ? 17.712 10.180 -16.295 1.00 20.09 76 ALA B N 1
ATOM 1598 C CA . ALA B 1 76 ? 19.017 10.226 -15.665 1.00 17.29 76 ALA B CA 1
ATOM 1599 C C . ALA B 1 76 ? 19.272 8.929 -14.906 1.00 20.60 76 ALA B C 1
ATOM 1600 O O . ALA B 1 76 ? 20.426 8.425 -14.874 1.00 20.95 76 ALA B O 1
ATOM 1602 N N . HIS B 1 77 ? 18.321 8.546 -14.061 1.00 19.55 77 HIS B N 1
ATOM 1603 C CA . HIS B 1 77 ? 18.443 7.380 -13.191 1.00 17.26 77 HIS B CA 1
ATOM 1604 C C . HIS B 1 77 ? 18.708 6.122 -13.959 1.00 17.63 77 HIS B C 1
ATOM 1605 O O . HIS B 1 77 ? 19.538 5.253 -13.616 1.00 18.79 77 HIS B O 1
ATOM 1612 N N . ASP B 1 78 ? 17.889 5.957 -14.993 1.00 19.81 78 ASP B N 1
ATOM 1613 C CA . ASP B 1 78 ? 17.913 4.750 -15.852 1.00 21.87 78 ASP B CA 1
ATOM 1614 C C . ASP B 1 78 ? 19.248 4.633 -16.594 1.00 23.14 78 ASP B C 1
ATOM 1615 O O . ASP B 1 78 ? 19.571 3.461 -16.772 1.00 28.60 78 ASP B O 1
ATOM 1620 N N . ASP B 1 79 ? 19.926 5.706 -16.902 1.00 24.79 79 ASP B N 1
ATOM 1621 C CA . ASP B 1 79 ? 21.228 5.689 -17.592 1.00 22.62 79 ASP B CA 1
ATOM 1622 C C . ASP B 1 79 ? 22.286 5.201 -16.643 1.00 24.04 79 ASP B C 1
ATOM 1623 O O . ASP B 1 79 ? 23.139 4.367 -16.997 1.00 26.99 79 ASP B O 1
ATOM 1628 N N . PHE B 1 80 ? 22.221 5.672 -15.403 1.00 22.76 80 PHE B N 1
ATOM 1629 C CA . PHE B 1 80 ? 23.170 5.209 -14.372 1.00 22.47 80 PHE B CA 1
ATOM 1630 C C . PHE B 1 80 ? 22.925 3.726 -14.083 1.00 23.80 80 PHE B C 1
ATOM 1631 O O . PHE B 1 80 ? 23.934 2.993 -13.998 1.00 26.98 80 PHE B O 1
ATOM 1639 N N . ILE B 1 81 ? 21.709 3.238 -13.904 1.00 21.22 81 ILE B N 1
ATOM 1640 C CA . ILE B 1 81 ? 21.436 1.837 -13.677 1.00 21.44 81 ILE B CA 1
ATOM 1641 C C . ILE B 1 81 ? 22.161 1.053 -14.783 1.00 23.91 81 ILE B C 1
ATOM 1642 O O . ILE B 1 81 ? 22.764 0.054 -14.490 1.00 24.10 81 ILE B O 1
ATOM 1647 N N . HIS B 1 82 ? 21.926 1.457 -16.010 1.00 26.29 82 HIS B N 1
ATOM 1648 C CA . HIS B 1 82 ? 22.544 0.863 -17.200 1.00 29.48 82 HIS B CA 1
ATOM 1649 C C . HIS B 1 82 ? 24.072 0.801 -17.105 1.00 27.48 82 HIS B C 1
ATOM 1650 O O . HIS B 1 82 ? 24.578 -0.277 -17.513 1.00 26.68 82 HIS B O 1
ATOM 1657 N N . LYS B 1 83 ? 24.768 1.797 -16.633 1.00 24.90 83 LYS B N 1
ATOM 1658 C CA . LYS B 1 83 ? 26.208 1.714 -16.418 1.00 24.64 83 LYS B CA 1
ATOM 1659 C C . LYS B 1 83 ? 26.550 0.646 -15.434 1.00 25.16 83 LYS B C 1
ATOM 1660 O O . LYS B 1 83 ? 27.591 -0.021 -15.466 1.00 25.64 83 LYS B O 1
ATOM 1666 N N . LEU B 1 84 ? 25.685 0.557 -14.414 1.00 23.00 84 LEU B N 1
ATOM 1667 C CA . LEU B 1 84 ? 25.967 -0.427 -13.359 1.00 21.59 84 LEU B CA 1
ATOM 1668 C C . LEU B 1 84 ? 25.717 -1.811 -13.914 1.00 19.89 84 LEU B C 1
ATOM 1669 O O . LEU B 1 84 ? 26.437 -2.724 -13.496 1.00 23.38 84 LEU B O 1
ATOM 1674 N N . ASP B 1 85 ? 24.795 -1.945 -14.844 1.00 20.26 85 ASP B N 1
ATOM 1675 C CA . ASP B 1 85 ? 24.514 -3.283 -15.375 1.00 22.68 85 ASP B CA 1
ATOM 1676 C C . ASP B 1 85 ? 25.571 -3.747 -16.398 1.00 27.84 85 ASP B C 1
ATOM 1677 O O . ASP B 1 85 ? 25.540 -4.950 -16.807 1.00 30.20 85 ASP B O 1
ATOM 1682 N N . THR B 1 86 ? 26.344 -2.831 -16.864 1.00 28.12 86 THR B N 1
ATOM 1683 C CA . THR B 1 86 ? 27.483 -3.073 -17.781 1.00 30.30 86 THR B CA 1
ATOM 1684 C C . THR B 1 86 ? 28.737 -2.528 -17.112 1.00 32.23 86 THR B C 1
ATOM 1685 O O . THR B 1 86 ? 29.594 -1.870 -17.745 1.00 37.58 86 THR B O 1
ATOM 1689 N N . TRP B 1 87 ? 28.951 -2.740 -15.799 1.00 32.12 87 TRP B N 1
ATOM 1690 C CA . TRP B 1 87 ? 30.049 -2.136 -15.038 1.00 29.92 87 TRP B CA 1
ATOM 1691 C C . TRP B 1 87 ? 31.364 -2.346 -15.804 1.00 33.27 87 TRP B C 1
ATOM 1692 O O . TRP B 1 87 ? 31.594 -3.494 -16.208 1.00 33.16 87 TRP B O 1
ATOM 1703 N N . ASP B 1 88 ? 32.165 -1.316 -15.752 1.00 33.72 88 ASP B N 1
ATOM 1704 C CA . ASP B 1 88 ? 33.476 -1.297 -16.445 1.00 38.05 88 ASP B CA 1
ATOM 1705 C C . ASP B 1 88 ? 34.624 -1.033 -15.478 1.00 37.81 88 ASP B C 1
ATOM 1706 O O . ASP B 1 88 ? 35.796 -0.932 -15.959 1.00 42.12 88 ASP B O 1
ATOM 1711 N N . GLY B 1 89 ? 34.354 -0.862 -14.217 1.00 33.40 89 GLY B N 1
ATOM 1712 C CA . GLY B 1 89 ? 35.311 -0.615 -13.173 1.00 28.49 89 GLY B CA 1
ATOM 1713 C C . GLY B 1 89 ? 35.607 0.860 -13.044 1.00 27.98 89 GLY B C 1
ATOM 1714 O O . GLY B 1 89 ? 36.484 1.297 -12.281 1.00 28.93 89 GLY B O 1
ATOM 1715 N N . ASP B 1 90 ? 34.840 1.625 -13.805 1.00 28.21 90 ASP B N 1
ATOM 1716 C CA . ASP B 1 90 ? 35.108 3.073 -13.757 1.00 27.74 90 ASP B CA 1
ATOM 1717 C C . ASP B 1 90 ? 34.484 3.725 -12.519 1.00 28.74 90 ASP B C 1
ATOM 1718 O O . ASP B 1 90 ? 33.497 4.418 -12.670 1.00 29.83 90 ASP B O 1
ATOM 1723 N N . VAL B 1 91 ? 35.193 3.691 -11.433 1.00 29.78 91 VAL B N 1
ATOM 1724 C CA . VAL B 1 91 ? 34.835 4.208 -10.132 1.00 30.27 91 VAL B CA 1
ATOM 1725 C C . VAL B 1 91 ? 34.872 5.704 -10.097 1.00 32.17 91 VAL B C 1
ATOM 1726 O O . VAL B 1 91 ? 34.256 6.398 -9.241 1.00 31.85 91 VAL B O 1
ATOM 1730 N N . THR B 1 92 ? 35.639 6.302 -11.017 1.00 30.42 92 THR B N 1
ATOM 1731 C CA . THR B 1 92 ? 35.765 7.776 -10.943 1.00 29.02 92 THR B CA 1
ATOM 1732 C C . THR B 1 92 ? 34.529 8.431 -11.519 1.00 25.71 92 THR B C 1
ATOM 1733 O O . THR B 1 92 ? 34.113 9.509 -11.079 1.00 30.75 92 THR B O 1
ATOM 1737 N N . TYR B 1 93 ? 34.045 7.795 -12.560 1.00 22.37 93 TYR B N 1
ATOM 1738 C CA . TYR B 1 93 ? 32.834 8.172 -13.205 1.00 23.33 93 TYR B CA 1
ATOM 1739 C C . TYR B 1 93 ? 31.679 8.173 -12.152 1.00 23.56 93 TYR B C 1
ATOM 1740 O O . TYR B 1 93 ? 30.822 9.020 -12.163 1.00 22.34 93 TYR B O 1
ATOM 1749 N N . ALA B 1 94 ? 31.620 7.083 -11.415 1.00 22.33 94 ALA B N 1
ATOM 1750 C CA . ALA B 1 94 ? 30.560 6.868 -10.433 1.00 21.24 94 ALA B CA 1
ATOM 1751 C C . ALA B 1 94 ? 30.680 7.870 -9.325 1.00 23.42 94 ALA B C 1
ATOM 1752 O O . ALA B 1 94 ? 29.592 8.495 -9.061 1.00 24.74 94 ALA B O 1
ATOM 1754 N N . LYS B 1 95 ? 31.848 8.171 -8.779 1.00 21.45 95 LYS B N 1
ATOM 1755 C CA . LYS B 1 95 ? 32.046 9.156 -7.705 1.00 20.78 95 LYS B CA 1
ATOM 1756 C C . LYS B 1 95 ? 31.543 10.528 -8.145 1.00 23.02 95 LYS B C 1
ATOM 1757 O O . LYS B 1 95 ? 30.835 11.257 -7.433 1.00 21.57 95 LYS B O 1
ATOM 1763 N N . ASN B 1 96 ? 31.760 10.803 -9.407 1.00 21.93 96 ASN B N 1
ATOM 1764 C CA . ASN B 1 96 ? 31.393 12.009 -10.039 1.00 23.77 96 ASN B CA 1
ATOM 1765 C C . ASN B 1 96 ? 29.899 12.159 -10.336 1.00 21.73 96 ASN B C 1
ATOM 1766 O O . ASN B 1 96 ? 29.333 13.219 -10.114 1.00 20.40 96 ASN B O 1
ATOM 1771 N N . TRP B 1 97 ? 29.385 11.144 -10.967 1.00 21.38 97 TRP B N 1
ATOM 1772 C CA . TRP B 1 97 ? 27.983 11.039 -11.346 1.00 20.60 97 TRP B CA 1
ATOM 1773 C C . TRP B 1 97 ? 27.120 11.312 -10.099 1.00 21.70 97 TRP B C 1
ATOM 1774 O O . TRP B 1 97 ? 26.248 12.179 -10.143 1.00 22.05 97 TRP B O 1
ATOM 1785 N N . LEU B 1 98 ? 27.353 10.534 -9.041 1.00 20.40 98 LEU B N 1
ATOM 1786 C CA . LEU B 1 98 ? 26.511 10.695 -7.866 1.00 18.38 98 LEU B CA 1
ATOM 1787 C C . LEU B 1 98 ? 26.596 12.072 -7.298 1.00 19.10 98 LEU B C 1
ATOM 1788 O O . LEU B 1 98 ? 25.513 12.591 -6.850 1.00 19.15 98 LEU B O 1
ATOM 1793 N N . VAL B 1 99 ? 27.736 12.682 -7.139 1.00 18.11 99 VAL B N 1
ATOM 1794 C CA . VAL B 1 99 ? 27.843 14.012 -6.553 1.00 16.33 99 VAL B CA 1
ATOM 1795 C C . VAL B 1 99 ? 27.004 15.017 -7.336 1.00 16.50 99 VAL B C 1
ATOM 1796 O O . VAL B 1 99 ? 26.257 15.836 -6.742 1.00 16.63 99 VAL B O 1
ATOM 1800 N N . ASN B 1 100 ? 27.120 15.065 -8.613 1.00 19.29 100 ASN B N 1
ATOM 1801 C CA . ASN B 1 100 ? 26.430 15.989 -9.512 1.00 19.63 100 ASN B CA 1
ATOM 1802 C C . ASN B 1 100 ? 24.955 15.667 -9.555 1.00 20.32 100 ASN B C 1
ATOM 1803 O O . ASN B 1 100 ? 24.124 16.559 -9.521 1.00 20.36 100 ASN B O 1
ATOM 1811 N N . HIS B 1 101 ? 24.615 14.404 -9.672 1.00 20.76 101 HIS B N 1
ATOM 1812 C CA . HIS B 1 101 ? 23.167 14.026 -9.662 1.00 18.98 101 HIS B CA 1
ATOM 1813 C C . HIS B 1 101 ? 22.469 14.590 -8.459 1.00 16.64 101 HIS B C 1
ATOM 1814 O O . HIS B 1 101 ? 21.383 15.166 -8.550 1.00 18.49 101 HIS B O 1
ATOM 1821 N N . ILE B 1 102 ? 22.991 14.342 -7.272 1.00 15.73 102 ILE B N 1
ATOM 1822 C CA . ILE B 1 102 ? 22.306 14.877 -6.093 1.00 14.93 102 ILE B CA 1
ATOM 1823 C C . ILE B 1 102 ? 22.232 16.405 -6.128 1.00 18.70 102 ILE B C 1
ATOM 1824 O O . ILE B 1 102 ? 21.198 17.026 -5.832 1.00 17.58 102 ILE B O 1
ATOM 1829 N N . LYS B 1 103 ? 23.396 17.063 -6.270 1.00 18.19 103 LYS B N 1
ATOM 1830 C CA . LYS B 1 103 ? 23.557 18.525 -6.150 1.00 17.12 103 LYS B CA 1
ATOM 1831 C C . LYS B 1 103 ? 22.949 19.282 -7.291 1.00 15.00 103 LYS B C 1
ATOM 1832 O O . LYS B 1 103 ? 22.570 20.455 -7.129 1.00 19.20 103 LYS B O 1
ATOM 1838 N N . THR B 1 104 ? 22.608 18.666 -8.354 1.00 13.34 104 THR B N 1
ATOM 1839 C CA . THR B 1 104 ? 21.929 19.345 -9.403 1.00 20.22 104 THR B CA 1
ATOM 1840 C C . THR B 1 104 ? 20.518 18.784 -9.615 1.00 20.17 104 THR B C 1
ATOM 1841 O O . THR B 1 104 ? 19.594 19.568 -9.312 1.00 23.37 104 THR B O 1
ATOM 1845 N N . ILE B 1 105 ? 20.245 17.606 -9.982 1.00 19.34 105 ILE B N 1
ATOM 1846 C CA . ILE B 1 105 ? 18.962 17.038 -10.340 1.00 17.59 105 ILE B CA 1
ATOM 1847 C C . ILE B 1 105 ? 18.070 16.804 -9.128 1.00 17.74 105 ILE B C 1
ATOM 1848 O O . ILE B 1 105 ? 16.878 17.108 -9.154 1.00 17.29 105 ILE B O 1
ATOM 1853 N N . ASP B 1 106 ? 18.611 16.165 -8.097 1.00 17.62 106 ASP B N 1
ATOM 1854 C CA . ASP B 1 106 ? 17.809 15.940 -6.881 1.00 14.60 106 ASP B CA 1
ATOM 1855 C C . ASP B 1 106 ? 17.580 17.270 -6.218 1.00 14.67 106 ASP B C 1
ATOM 1856 O O . ASP B 1 106 ? 16.479 17.548 -5.735 1.00 15.23 106 ASP B O 1
ATOM 1861 N N . PHE B 1 107 ? 18.548 18.162 -6.119 1.00 14.46 107 PHE B N 1
ATOM 1862 C CA . PHE B 1 107 ? 18.258 19.447 -5.431 1.00 15.86 107 PHE B CA 1
ATOM 1863 C C . PHE B 1 107 ? 17.164 20.224 -6.106 1.00 14.21 107 PHE B C 1
ATOM 1864 O O . PHE B 1 107 ? 16.399 20.991 -5.529 1.00 16.01 107 PHE B O 1
ATOM 1872 N N . LYS B 1 108 ? 16.918 19.953 -7.340 1.00 13.86 108 LYS B N 1
ATOM 1873 C CA . LYS B 1 108 ? 15.894 20.653 -8.086 1.00 17.65 108 LYS B CA 1
ATOM 1874 C C . LYS B 1 108 ? 14.517 20.327 -7.595 1.00 18.09 108 LYS B C 1
ATOM 1875 O O . LYS B 1 108 ? 13.647 21.158 -7.851 1.00 20.67 108 LYS B O 1
ATOM 1881 N N . TYR B 1 109 ? 14.221 19.151 -7.065 1.00 16.72 109 TYR B N 1
ATOM 1882 C CA . TYR B 1 109 ? 12.790 18.877 -6.678 1.00 14.32 109 TYR B CA 1
ATOM 1883 C C . TYR B 1 109 ? 12.567 19.457 -5.330 1.00 14.42 109 TYR B C 1
ATOM 1884 O O . TYR B 1 109 ? 11.459 19.313 -4.839 1.00 19.53 109 TYR B O 1
ATOM 1893 N N . ARG B 1 110 ? 13.473 19.964 -4.593 1.00 15.48 110 ARG B N 1
ATOM 1894 C CA . ARG B 1 110 ? 13.183 20.396 -3.209 1.00 15.78 110 ARG B CA 1
ATOM 1895 C C . ARG B 1 110 ? 12.075 21.386 -3.192 1.00 20.49 110 ARG B C 1
ATOM 1896 O O . ARG B 1 110 ? 12.009 22.237 -4.086 1.00 21.55 110 ARG B O 1
ATOM 1904 N N . GLY B 1 111 ? 11.134 21.286 -2.251 1.00 19.19 111 GLY B N 1
ATOM 1905 C CA . GLY B 1 111 ? 9.987 22.205 -2.210 1.00 18.85 111 GLY B CA 1
ATOM 1906 C C . GLY B 1 111 ? 8.934 21.856 -3.195 1.00 17.81 111 GLY B C 1
ATOM 1907 O O . GLY B 1 111 ? 7.795 22.430 -3.164 1.00 23.57 111 GLY B O 1
ATOM 1908 N N . LYS B 1 112 ? 9.120 20.911 -4.104 1.00 18.71 112 LYS B N 1
ATOM 1909 C CA . LYS B 1 112 ? 8.098 20.602 -5.098 1.00 18.54 112 LYS B CA 1
ATOM 1910 C C . LYS B 1 112 ? 7.448 19.245 -4.950 1.00 19.37 112 LYS B C 1
ATOM 1911 O O . LYS B 1 112 ? 6.497 18.897 -5.705 1.00 20.20 112 LYS B O 1
ATOM 1917 N N . ILE B 1 113 ? 7.969 18.423 -4.104 1.00 17.58 113 ILE B N 1
ATOM 1918 C CA . ILE B 1 113 ? 7.560 17.077 -3.817 1.00 16.90 113 ILE B CA 1
ATOM 1919 C C . ILE B 1 113 ? 7.546 16.865 -2.305 1.00 14.69 113 ILE B C 1
ATOM 1920 O O . ILE B 1 113 ? 6.935 15.836 -1.969 1.00 18.87 113 ILE B O 1
ATOM 1926 N N . GLY C 1 1 ? 5.651 38.678 60.243 1.00 67.26 1 GLY C N 1
ATOM 1927 C CA . GLY C 1 1 ? 5.845 37.169 59.974 1.00 62.32 1 GLY C CA 1
ATOM 1928 C C . GLY C 1 1 ? 5.597 36.998 58.466 1.00 58.94 1 GLY C C 1
ATOM 1929 O O . GLY C 1 1 ? 4.435 37.103 58.000 1.00 61.80 1 GLY C O 1
ATOM 1930 N N . PHE C 1 2 ? 6.685 36.741 57.741 1.00 51.47 2 PHE C N 1
ATOM 1931 C CA . PHE C 1 2 ? 6.561 36.663 56.280 1.00 40.22 2 PHE C CA 1
ATOM 1932 C C . PHE C 1 2 ? 6.239 35.260 55.810 1.00 37.11 2 PHE C C 1
ATOM 1933 O O . PHE C 1 2 ? 6.630 34.233 56.408 1.00 37.54 2 PHE C O 1
ATOM 1941 N N . PRO C 1 3 ? 5.651 35.238 54.608 1.00 32.35 3 PRO C N 1
ATOM 1942 C CA . PRO C 1 3 ? 5.441 33.991 53.910 1.00 30.85 3 PRO C CA 1
ATOM 1943 C C . PRO C 1 3 ? 6.813 33.337 53.644 1.00 29.01 3 PRO C C 1
ATOM 1944 O O . PRO C 1 3 ? 7.852 33.956 53.343 1.00 27.53 3 PRO C O 1
ATOM 1948 N N . ILE C 1 4 ? 6.773 32.035 53.777 1.00 28.86 4 ILE C N 1
ATOM 1949 C CA . ILE C 1 4 ? 7.905 31.159 53.489 1.00 26.29 4 ILE C CA 1
ATOM 1950 C C . ILE C 1 4 ? 7.735 30.718 52.061 1.00 26.28 4 ILE C C 1
ATOM 1951 O O . ILE C 1 4 ? 6.693 30.078 51.806 1.00 29.86 4 ILE C O 1
ATOM 1956 N N . PRO C 1 5 ? 8.668 31.027 51.198 1.00 26.50 5 PRO C N 1
ATOM 1957 C CA . PRO C 1 5 ? 8.517 30.628 49.784 1.00 25.71 5 PRO C CA 1
ATOM 1958 C C . PRO C 1 5 ? 8.433 29.127 49.623 1.00 26.83 5 PRO C C 1
ATOM 1959 O O . PRO C 1 5 ? 9.059 28.346 50.362 1.00 26.53 5 PRO C O 1
ATOM 1963 N N . ASP C 1 6 ? 7.696 28.660 48.642 1.00 27.23 6 ASP C N 1
ATOM 1964 C CA . ASP C 1 6 ? 7.636 27.220 48.349 1.00 31.99 6 ASP C CA 1
ATOM 1965 C C . ASP C 1 6 ? 7.546 27.101 46.818 1.00 29.10 6 ASP C C 1
ATOM 1966 O O . ASP C 1 6 ? 6.596 27.686 46.257 1.00 33.51 6 ASP C O 1
ATOM 1971 N N . PRO C 1 7 ? 8.518 26.497 46.163 1.00 28.28 7 PRO C N 1
ATOM 1972 C CA . PRO C 1 7 ? 9.709 25.876 46.707 1.00 22.79 7 PRO C CA 1
ATOM 1973 C C . PRO C 1 7 ? 10.570 26.932 47.376 1.00 21.40 7 PRO C C 1
ATOM 1974 O O . PRO C 1 7 ? 10.440 28.121 47.136 1.00 23.47 7 PRO C O 1
ATOM 1978 N N . TYR C 1 8 ? 11.347 26.496 48.367 1.00 20.05 8 TYR C N 1
ATOM 1979 C CA . TYR C 1 8 ? 12.202 27.332 49.150 1.00 17.73 8 TYR C CA 1
ATOM 1980 C C . TYR C 1 8 ? 13.448 27.705 48.337 1.00 17.57 8 TYR C C 1
ATOM 1981 O O . TYR C 1 8 ? 14.503 27.163 48.452 1.00 19.43 8 TYR C O 1
ATOM 1990 N N . CYS C 1 9 ? 13.207 28.682 47.509 1.00 23.05 9 CYS C N 1
ATOM 1991 C CA . CYS C 1 9 ? 14.180 29.296 46.608 1.00 27.31 9 CYS C CA 1
ATOM 1992 C C . CYS C 1 9 ? 13.867 30.802 46.651 1.00 25.61 9 CYS C C 1
ATOM 1993 O O . CYS C 1 9 ? 12.806 31.316 47.131 1.00 25.12 9 CYS C O 1
ATOM 1996 N N . TRP C 1 10 ? 14.975 31.506 46.465 1.00 18.85 10 TRP C N 1
ATOM 1997 C CA . TRP C 1 10 ? 14.976 32.964 46.467 1.00 15.33 10 TRP C CA 1
ATOM 1998 C C . TRP C 1 10 ? 14.006 33.506 45.443 1.00 14.65 10 TRP C C 1
ATOM 1999 O O . TRP C 1 10 ? 13.809 32.886 44.357 1.00 16.20 10 TRP C O 1
ATOM 2010 N N . ASP C 1 11 ? 13.396 34.632 45.663 1.00 15.09 11 ASP C N 1
ATOM 2011 C CA . ASP C 1 11 ? 12.509 35.330 44.689 1.00 15.17 11 ASP C CA 1
ATOM 2012 C C . ASP C 1 11 ? 12.813 36.816 44.733 1.00 13.01 11 ASP C C 1
ATOM 2013 O O . ASP C 1 11 ? 13.469 37.318 45.702 1.00 15.10 11 ASP C O 1
ATOM 2018 N N . ILE C 1 12 ? 12.312 37.640 43.824 1.00 15.06 12 ILE C N 1
ATOM 2019 C CA . ILE C 1 12 ? 12.749 39.028 43.769 1.00 16.29 12 ILE C CA 1
ATOM 2020 C C . ILE C 1 12 ? 12.219 39.885 44.893 1.00 18.70 12 ILE C C 1
ATOM 2021 O O . ILE C 1 12 ? 12.802 40.952 45.121 1.00 16.73 12 ILE C O 1
ATOM 2026 N N . SER C 1 13 ? 11.248 39.349 45.676 1.00 17.66 13 SER C N 1
ATOM 2027 C CA . SER C 1 13 ? 10.789 40.088 46.847 1.00 15.98 13 SER C CA 1
ATOM 2028 C C . SER C 1 13 ? 11.913 40.191 47.874 1.00 15.77 13 SER C C 1
ATOM 2029 O O . SER C 1 13 ? 11.852 40.987 48.791 1.00 16.05 13 SER C O 1
ATOM 2032 N N . PHE C 1 14 ? 13.022 39.435 47.693 1.00 16.11 14 PHE C N 1
ATOM 2033 C CA . PHE C 1 14 ? 14.119 39.457 48.655 1.00 12.25 14 PHE C CA 1
ATOM 2034 C C . PHE C 1 14 ? 15.193 40.396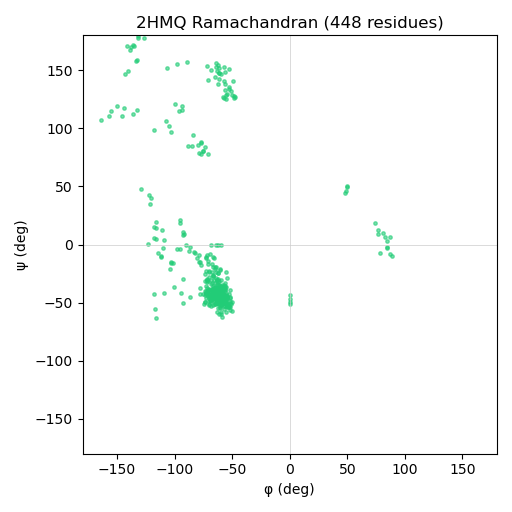 48.164 1.00 12.22 14 PHE C C 1
ATOM 2035 O O . PHE C 1 14 ? 16.190 40.510 48.904 1.00 14.22 14 PHE C O 1
ATOM 2043 N N . ARG C 1 15 ? 15.043 40.960 46.992 1.00 12.41 15 ARG C N 1
ATOM 2044 C CA . ARG C 1 15 ? 16.107 41.827 46.473 1.00 12.10 15 ARG C CA 1
ATOM 2045 C C . ARG C 1 15 ? 16.507 42.893 47.431 1.00 14.34 15 ARG C C 1
ATOM 2046 O O . ARG C 1 15 ? 15.654 43.676 47.879 1.00 15.44 15 ARG C O 1
ATOM 2054 N N . THR C 1 16 ? 17.806 43.130 47.655 1.00 15.02 16 THR C N 1
ATOM 2055 C CA . THR C 1 16 ? 18.349 44.122 48.459 1.00 12.71 16 THR C CA 1
ATOM 2056 C C . THR C 1 16 ? 18.862 45.241 47.561 1.00 18.27 16 THR C C 1
ATOM 2057 O O . THR C 1 16 ? 19.239 46.281 48.115 1.00 19.69 16 THR C O 1
ATOM 2061 N N . PHE C 1 17 ? 19.025 45.018 46.282 1.00 18.94 17 PHE C N 1
ATOM 2062 C CA . PHE C 1 17 ? 19.661 45.926 45.339 1.00 21.60 17 PHE C CA 1
ATOM 2063 C C . PHE C 1 17 ? 21.190 46.047 45.404 1.00 19.34 17 PHE C C 1
ATOM 2064 O O . PHE C 1 17 ? 21.736 46.866 44.642 1.00 22.44 17 PHE C O 1
ATOM 2072 N N . TYR C 1 18 ? 21.847 45.102 46.003 1.00 16.05 18 TYR C N 1
ATOM 2073 C CA . TYR C 1 18 ? 23.285 44.862 46.078 1.00 13.40 18 TYR C CA 1
ATOM 2074 C C . TYR C 1 18 ? 23.403 43.490 45.387 1.00 14.27 18 TYR C C 1
ATOM 2075 O O . TYR C 1 18 ? 22.960 42.530 46.013 1.00 13.27 18 TYR C O 1
ATOM 2084 N N . THR C 1 19 ? 23.765 43.450 44.130 1.00 13.80 19 THR C N 1
ATOM 2085 C CA . THR C 1 19 ? 23.789 42.226 43.334 1.00 15.37 19 THR C CA 1
ATOM 2086 C C . THR C 1 19 ? 24.642 41.166 43.982 1.00 17.69 19 THR C C 1
ATOM 2087 O O . THR C 1 19 ? 24.174 39.993 44.030 1.00 15.95 19 THR C O 1
ATOM 2091 N N . ILE C 1 20 ? 25.810 41.479 44.492 1.00 14.16 20 ILE C N 1
ATOM 2092 C CA . ILE C 1 20 ? 26.612 40.447 45.125 1.00 15.94 20 ILE C CA 1
ATOM 2093 C C . ILE C 1 20 ? 25.876 39.920 46.363 1.00 13.83 20 ILE C C 1
ATOM 2094 O O . ILE C 1 20 ? 25.985 38.666 46.521 1.00 15.15 20 ILE C O 1
ATOM 2099 N N A ILE C 1 21 ? 25.199 40.639 47.154 0.50 11.46 21 ILE C N 1
ATOM 2100 C CA A ILE C 1 21 ? 24.479 40.208 48.330 0.50 9.94 21 ILE C CA 1
ATOM 2101 C C A ILE C 1 21 ? 23.305 39.367 47.852 0.50 10.82 21 ILE C C 1
ATOM 2102 O O A ILE C 1 21 ? 23.154 38.297 48.441 0.50 11.90 21 ILE C O 1
ATOM 2107 N N B VAL C 1 21 ? 25.199 40.639 47.154 0.50 11.46 21 VAL C N 1
ATOM 2108 C CA B VAL C 1 21 ? 24.479 40.208 48.330 0.50 9.94 21 VAL C CA 1
ATOM 2109 C C B VAL C 1 21 ? 23.305 39.367 47.852 0.50 10.82 21 VAL C C 1
ATOM 2110 O O B VAL C 1 21 ? 23.154 38.297 48.441 0.50 11.90 21 VAL C O 1
ATOM 2114 N N . ASP C 1 22 ? 22.586 39.741 46.853 1.00 9.01 22 ASP C N 1
ATOM 2115 C CA . ASP C 1 22 ? 21.466 38.951 46.364 1.00 9.33 22 ASP C CA 1
ATOM 2116 C C . ASP C 1 22 ? 21.993 37.605 45.900 1.00 11.92 22 ASP C C 1
ATOM 2117 O O . ASP C 1 22 ? 21.295 36.614 46.180 1.00 11.68 22 ASP C O 1
ATOM 2122 N N . ASP C 1 23 ? 23.022 37.538 45.083 1.00 11.06 23 ASP C N 1
ATOM 2123 C CA . ASP C 1 23 ? 23.569 36.271 44.594 1.00 8.62 23 ASP C CA 1
ATOM 2124 C C . ASP C 1 23 ? 23.992 35.425 45.730 1.00 10.69 23 ASP C C 1
ATOM 2125 O O . ASP C 1 23 ? 23.763 34.174 45.655 1.00 11.13 23 ASP C O 1
ATOM 2130 N N . GLU C 1 24 ? 24.589 35.923 46.772 1.00 10.44 24 GLU C N 1
ATOM 2131 C CA . GLU C 1 24 ? 24.979 35.115 47.944 1.00 11.07 24 GLU C CA 1
ATOM 2132 C C . GLU C 1 24 ? 23.743 34.598 48.712 1.00 11.47 24 GLU C C 1
ATOM 2133 O O . GLU C 1 24 ? 23.751 33.444 49.087 1.00 10.67 24 GLU C O 1
ATOM 2139 N N . HIS C 1 25 ? 22.715 35.420 48.852 1.00 10.11 25 HIS C N 1
ATOM 2140 C CA . HIS C 1 25 ? 21.457 34.963 49.498 1.00 9.75 25 HIS C CA 1
ATOM 2141 C C . HIS C 1 25 ? 20.859 33.825 48.757 1.00 9.36 25 HIS C C 1
ATOM 2142 O O . HIS C 1 25 ? 20.319 32.921 49.368 1.00 10.45 25 HIS C O 1
ATOM 2149 N N . LYS C 1 26 ? 20.923 33.754 47.449 1.00 9.75 26 LYS C N 1
ATOM 2150 C CA . LYS C 1 26 ? 20.413 32.676 46.593 1.00 9.32 26 LYS C CA 1
ATOM 2151 C C . LYS C 1 26 ? 21.071 31.369 47.004 1.00 11.31 26 LYS C C 1
ATOM 2152 O O . LYS C 1 26 ? 20.401 30.337 47.001 1.00 11.96 26 LYS C O 1
ATOM 2158 N N . THR C 1 27 ? 22.333 31.335 47.376 1.00 9.94 27 THR C N 1
ATOM 2159 C CA . THR C 1 27 ? 23.047 30.171 47.844 1.00 9.62 27 THR C CA 1
ATOM 2160 C C . THR C 1 27 ? 22.537 29.790 49.232 1.00 11.42 27 THR C C 1
ATOM 2161 O O . THR C 1 27 ? 22.615 28.543 49.408 1.00 11.79 27 THR C O 1
ATOM 2165 N N . LEU C 1 28 ? 22.088 30.576 50.120 1.00 11.27 28 LEU C N 1
ATOM 2166 C CA . LEU C 1 28 ? 21.583 30.275 51.457 1.00 12.22 28 LEU C CA 1
ATOM 2167 C C . LEU C 1 28 ? 20.193 29.589 51.340 1.00 15.37 28 LEU C C 1
ATOM 2168 O O . LEU C 1 28 ? 19.932 28.570 52.037 1.00 14.14 28 LEU C O 1
ATOM 2173 N N . PHE C 1 29 ? 19.365 30.084 50.463 1.00 13.14 29 PHE C N 1
ATOM 2174 C CA . PHE C 1 29 ? 18.094 29.476 50.143 1.00 12.84 29 PHE C CA 1
ATOM 2175 C C . PHE C 1 29 ? 18.409 28.056 49.621 1.00 14.10 29 PHE C C 1
ATOM 2176 O O . PHE C 1 29 ? 17.743 27.143 50.098 1.00 14.69 29 PHE C O 1
ATOM 2184 N N . ASN C 1 30 ? 19.293 27.918 48.642 1.00 12.76 30 ASN C N 1
ATOM 2185 C CA . ASN C 1 30 ? 19.602 26.590 48.080 1.00 12.36 30 ASN C CA 1
ATOM 2186 C C . ASN C 1 30 ? 20.057 25.653 49.187 1.00 12.77 30 ASN C C 1
ATOM 2187 O O . ASN C 1 30 ? 19.713 24.447 49.136 1.00 14.33 30 ASN C O 1
ATOM 2192 N N . GLY C 1 31 ? 20.913 25.996 50.083 1.00 11.77 31 GLY C N 1
ATOM 2193 C CA . GLY C 1 31 ? 21.462 25.158 51.109 1.00 13.01 31 GLY C CA 1
ATOM 2194 C C . GLY C 1 31 ? 20.341 24.571 52.006 1.00 14.94 31 GLY C C 1
ATOM 2195 O O . GLY C 1 31 ? 20.427 23.421 52.361 1.00 14.10 31 GLY C O 1
ATOM 2196 N N . ILE C 1 32 ? 19.432 25.436 52.352 1.00 14.15 32 ILE C N 1
ATOM 2197 C CA . ILE C 1 32 ? 18.284 25.067 53.163 1.00 13.88 32 ILE C CA 1
ATOM 2198 C C . ILE C 1 32 ? 17.413 24.155 52.308 1.00 15.16 32 ILE C C 1
ATOM 2199 O O . ILE C 1 32 ? 16.924 23.098 52.805 1.00 17.39 32 ILE C O 1
ATOM 2204 N N . LEU C 1 33 ? 17.096 24.429 51.105 1.00 14.36 33 LEU C N 1
ATOM 2205 C CA . LEU C 1 33 ? 16.359 23.518 50.277 1.00 16.14 33 LEU C CA 1
ATOM 2206 C C . LEU C 1 33 ? 17.029 22.140 50.275 1.00 17.12 33 LEU C C 1
ATOM 2207 O O . LEU C 1 33 ? 16.287 21.153 50.476 1.00 17.92 33 LEU C O 1
ATOM 2212 N N . LEU C 1 34 ? 18.321 22.032 50.067 1.00 15.96 34 LEU C N 1
ATOM 2213 C CA . LEU C 1 34 ? 19.011 20.734 50.054 1.00 17.09 34 LEU C CA 1
ATOM 2214 C C . LEU C 1 34 ? 18.739 19.980 51.344 1.00 16.81 34 LEU C C 1
ATOM 2215 O O . LEU C 1 34 ? 18.539 18.754 51.303 1.00 18.31 34 LEU C O 1
ATOM 2220 N N . LEU C 1 35 ? 18.911 20.529 52.493 1.00 18.24 35 LEU C N 1
ATOM 2221 C CA . LEU C 1 35 ? 18.653 19.868 53.749 1.00 19.98 35 LEU C CA 1
ATOM 2222 C C . LEU C 1 35 ? 17.192 19.413 53.868 1.00 21.72 35 LEU C C 1
ATOM 2223 O O . LEU C 1 35 ? 16.931 18.421 54.559 1.00 22.32 35 LEU C O 1
ATOM 2228 N N . SER C 1 36 ? 16.299 20.226 53.329 1.00 21.81 36 SER C N 1
ATOM 2229 C CA . SER C 1 36 ? 14.847 19.914 53.398 1.00 23.34 36 SER C CA 1
ATOM 2230 C C . SER C 1 36 ? 14.674 18.630 52.606 1.00 25.50 36 SER C C 1
ATOM 2231 O O . SER C 1 36 ? 13.782 17.852 53.035 1.00 28.49 36 SER C O 1
ATOM 2234 N N . GLN C 1 37 ? 15.547 18.299 51.677 1.00 24.39 37 GLN C N 1
ATOM 2235 C CA . GLN C 1 37 ? 15.536 17.093 50.870 1.00 25.51 37 GLN C CA 1
ATOM 2236 C C . GLN C 1 37 ? 16.350 15.929 51.417 1.00 24.77 37 GLN C C 1
ATOM 2237 O O . GLN C 1 37 ? 16.024 14.750 51.083 1.00 30.98 37 GLN C O 1
ATOM 2243 N N . ALA C 1 38 ? 17.364 16.163 52.124 1.00 26.04 38 ALA C N 1
ATOM 2244 C CA . ALA C 1 38 ? 18.191 15.130 52.750 1.00 21.70 38 ALA C CA 1
ATOM 2245 C C . ALA C 1 38 ? 18.997 15.853 53.783 1.00 20.30 38 ALA C C 1
ATOM 2246 O O . ALA C 1 38 ? 19.820 16.704 53.499 1.00 20.79 38 ALA C O 1
ATOM 2248 N N . ASP C 1 39 ? 18.614 15.625 55.001 1.00 21.05 39 ASP C N 1
ATOM 2249 C CA . ASP C 1 39 ? 19.399 16.316 56.074 1.00 26.18 39 ASP C CA 1
ATOM 2250 C C . ASP C 1 39 ? 20.674 15.531 56.203 1.00 26.17 39 ASP C C 1
ATOM 2251 O O . ASP C 1 39 ? 20.588 14.520 56.909 1.00 33.88 39 ASP C O 1
ATOM 2256 N N . ASN C 1 40 ? 21.735 15.753 55.501 1.00 26.71 40 ASN C N 1
ATOM 2257 C CA . ASN C 1 40 ? 22.986 14.961 55.626 1.00 24.82 40 ASN C CA 1
ATOM 2258 C C . ASN C 1 40 ? 24.181 15.957 55.735 1.00 23.88 40 ASN C C 1
ATOM 2259 O O . ASN C 1 40 ? 24.038 17.138 55.562 1.00 21.45 40 ASN C O 1
ATOM 2264 N N . ALA C 1 41 ? 25.354 15.346 55.858 1.00 23.95 41 ALA C N 1
ATOM 2265 C CA . ALA C 1 41 ? 26.590 16.126 56.008 1.00 20.58 41 ALA C CA 1
ATOM 2266 C C . ALA C 1 41 ? 26.899 16.835 54.723 1.00 16.93 41 ALA C C 1
ATOM 2267 O O . ALA C 1 41 ? 27.325 17.959 54.961 1.00 19.62 41 ALA C O 1
ATOM 2269 N N . ASP C 1 42 ? 26.792 16.378 53.532 1.00 17.99 42 ASP C N 1
ATOM 2270 C CA . ASP C 1 42 ? 27.176 17.165 52.380 1.00 17.82 42 ASP C CA 1
ATOM 2271 C C . ASP C 1 42 ? 26.366 18.455 52.314 1.00 18.98 42 ASP C C 1
ATOM 2272 O O . ASP C 1 42 ? 26.851 19.452 51.819 1.00 20.83 42 ASP C O 1
ATOM 2277 N N . HIS C 1 43 ? 25.087 18.243 52.478 1.00 17.42 43 HIS C N 1
ATOM 2278 C CA . HIS C 1 43 ? 24.119 19.330 52.453 1.00 15.15 43 HIS C CA 1
ATOM 2279 C C . HIS C 1 43 ? 24.354 20.268 53.569 1.00 15.58 43 HIS C C 1
ATOM 2280 O O . HIS C 1 43 ? 24.256 21.532 53.336 1.00 17.02 43 HIS C O 1
ATOM 2287 N N . LEU C 1 44 ? 24.598 19.862 54.787 1.00 13.67 44 LEU C N 1
ATOM 2288 C CA . LEU C 1 44 ? 24.929 20.783 55.822 1.00 15.79 44 LEU C CA 1
ATOM 2289 C C . LEU C 1 44 ? 26.264 21.532 55.532 1.00 15.50 44 LEU C C 1
ATOM 2290 O O . LEU C 1 44 ? 26.336 22.712 55.819 1.00 15.47 44 LEU C O 1
ATOM 2295 N N . ASN C 1 45 ? 27.252 20.929 54.978 1.00 15.72 45 ASN C N 1
ATOM 2296 C CA . ASN C 1 45 ? 28.543 21.535 54.690 1.00 13.19 45 ASN C CA 1
ATOM 2297 C C . ASN C 1 45 ? 28.322 22.629 53.656 1.00 12.97 45 ASN C C 1
ATOM 2298 O O . ASN C 1 45 ? 28.933 23.693 53.768 1.00 16.55 45 ASN C O 1
ATOM 2303 N N . GLU C 1 46 ? 27.499 22.337 52.688 1.00 13.05 46 GLU C N 1
ATOM 2304 C CA . GLU C 1 46 ? 27.223 23.323 51.621 1.00 12.96 46 GLU C CA 1
ATOM 2305 C C . GLU C 1 46 ? 26.624 24.580 52.206 1.00 13.69 46 GLU C C 1
ATOM 2306 O O . GLU C 1 46 ? 27.096 25.675 51.985 1.00 11.98 46 GLU C O 1
ATOM 2312 N N . LEU C 1 47 ? 25.610 24.383 53.039 1.00 12.27 47 LEU C N 1
ATOM 2313 C CA . LEU C 1 47 ? 24.978 25.509 53.686 1.00 12.86 47 LEU C CA 1
ATOM 2314 C C . LEU C 1 47 ? 25.955 26.196 54.603 1.00 11.95 47 LEU C C 1
ATOM 2315 O O . LEU C 1 47 ? 25.935 27.472 54.579 1.00 13.31 47 LEU C O 1
ATOM 2320 N N . ARG C 1 48 ? 26.624 25.529 55.455 1.00 11.66 48 ARG C N 1
ATOM 2321 C CA . ARG C 1 48 ? 27.564 26.074 56.416 1.00 11.16 48 ARG C CA 1
ATOM 2322 C C . ARG C 1 48 ? 28.633 26.951 55.706 1.00 10.97 48 ARG C C 1
ATOM 2323 O O . ARG C 1 48 ? 28.939 28.035 56.187 1.00 11.42 48 ARG C O 1
ATOM 2331 N N . ARG C 1 49 ? 29.248 26.415 54.689 1.00 11.43 49 ARG C N 1
ATOM 2332 C CA . ARG C 1 49 ? 30.257 27.144 53.920 1.00 10.06 49 ARG C CA 1
ATOM 2333 C C . ARG C 1 49 ? 29.632 28.459 53.370 1.00 11.22 49 ARG C C 1
ATOM 2334 O O . ARG C 1 49 ? 30.178 29.553 53.542 1.00 10.78 49 ARG C O 1
ATOM 2342 N N . CYS C 1 50 ? 28.522 28.419 52.636 1.00 11.28 50 CYS C N 1
ATOM 2343 C CA . CYS C 1 50 ? 27.799 29.553 52.019 1.00 9.49 50 CYS C CA 1
ATOM 2344 C C . CYS C 1 50 ? 27.363 30.531 53.060 1.00 10.97 50 CYS C C 1
ATOM 2345 O O . CYS C 1 50 ? 27.571 31.785 52.860 1.00 10.27 50 CYS C O 1
ATOM 2348 N N . THR C 1 51 ? 26.930 30.076 54.204 1.00 10.84 51 THR C N 1
ATOM 2349 C CA . THR C 1 51 ? 26.533 30.966 55.280 1.00 12.00 51 THR C CA 1
ATOM 2350 C C . THR C 1 51 ? 27.721 31.712 55.875 1.00 11.98 51 THR C C 1
ATOM 2351 O O . THR C 1 51 ? 27.646 32.937 56.050 1.00 10.59 51 THR C O 1
ATOM 2355 N N . GLY C 1 52 ? 28.755 31.024 56.273 1.00 9.82 52 GLY C N 1
ATOM 2356 C CA . GLY C 1 52 ? 29.954 31.701 56.828 1.00 11.16 52 GLY C CA 1
ATOM 2357 C C . GLY C 1 52 ? 30.536 32.688 55.785 1.00 8.67 52 GLY C C 1
ATOM 2358 O O . GLY C 1 52 ? 30.914 33.757 56.263 1.00 10.73 52 GLY C O 1
ATOM 2359 N N . LYS C 1 53 ? 30.621 32.357 54.557 1.00 9.17 53 LYS C N 1
ATOM 2360 C CA . LYS C 1 53 ? 31.161 33.250 53.553 1.00 10.10 53 LYS C CA 1
ATOM 2361 C C . LYS C 1 53 ? 30.223 34.446 53.387 1.00 12.59 53 LYS C C 1
ATOM 2362 O O . LYS C 1 53 ? 30.689 35.604 53.366 1.00 11.06 53 LYS C O 1
ATOM 2368 N N . HIS C 1 54 ? 28.937 34.271 53.267 1.00 10.43 54 HIS C N 1
ATOM 2369 C CA . HIS C 1 54 ? 28.010 35.385 53.079 1.00 10.29 54 HIS C CA 1
ATOM 2370 C C . HIS C 1 54 ? 28.077 36.354 54.271 1.00 10.90 54 HIS C C 1
ATOM 2371 O O . HIS C 1 54 ? 28.095 37.581 54.085 1.00 10.53 54 HIS C O 1
ATOM 2378 N N . PHE C 1 55 ? 28.081 35.819 55.467 1.00 9.16 55 PHE C N 1
ATOM 2379 C CA . PHE C 1 55 ? 28.039 36.654 56.651 1.00 11.44 55 PHE C CA 1
ATOM 2380 C C . PHE C 1 55 ? 29.278 37.511 56.701 1.00 11.13 55 PHE C C 1
ATOM 2381 O O . PHE C 1 55 ? 29.208 38.664 57.124 1.00 10.70 55 PHE C O 1
ATOM 2389 N N . LEU C 1 56 ? 30.406 36.954 56.485 1.00 10.25 56 LEU C N 1
ATOM 2390 C CA . LEU C 1 56 ? 31.641 37.697 56.539 1.00 9.96 56 LEU C CA 1
ATOM 2391 C C . LEU C 1 56 ? 31.639 38.685 55.399 1.00 8.98 56 LEU C C 1
ATOM 2392 O O . LEU C 1 56 ? 32.054 39.822 55.704 1.00 11.57 56 LEU C O 1
ATOM 2397 N N . ASN C 1 57 ? 31.258 38.386 54.223 1.00 9.40 57 ASN C N 1
ATOM 2398 C CA . ASN C 1 57 ? 31.241 39.323 53.101 1.00 9.79 57 ASN C CA 1
ATOM 2399 C C . ASN C 1 57 ? 30.338 40.498 53.422 1.00 10.14 57 ASN C C 1
ATOM 2400 O O . ASN C 1 57 ? 30.721 41.644 53.186 1.00 11.24 57 ASN C O 1
ATOM 2405 N N . GLU C 1 58 ? 29.150 40.189 53.887 1.00 10.40 58 GLU C N 1
ATOM 2406 C CA . GLU C 1 58 ? 28.177 41.261 54.228 1.00 10.28 58 GLU C CA 1
ATOM 2407 C C . GLU C 1 58 ? 28.650 42.115 55.347 1.00 10.06 58 GLU C C 1
ATOM 2408 O O . GLU C 1 58 ? 28.532 43.359 55.380 1.00 11.37 58 GLU C O 1
ATOM 2414 N N . GLN C 1 59 ? 29.308 41.572 56.339 1.00 9.91 59 GLN C N 1
ATOM 2415 C CA . GLN C 1 59 ? 29.866 42.284 57.452 1.00 10.21 59 GLN C CA 1
ATOM 2416 C C . GLN C 1 59 ? 30.997 43.189 56.955 1.00 11.57 59 GLN C C 1
ATOM 2417 O O . GLN C 1 59 ? 31.099 44.323 57.357 1.00 13.30 59 GLN C O 1
ATOM 2423 N N . GLN C 1 60 ? 31.792 42.722 56.012 1.00 11.09 60 GLN C N 1
ATOM 2424 C CA . GLN C 1 60 ? 32.830 43.585 55.412 1.00 12.45 60 GLN C CA 1
ATOM 2425 C C . GLN C 1 60 ? 32.218 44.783 54.694 1.00 10.70 60 GLN C C 1
ATOM 2426 O O . GLN C 1 60 ? 32.770 45.869 54.788 1.00 12.39 60 GLN C O 1
ATOM 2432 N N . LEU C 1 61 ? 31.164 44.523 53.905 1.00 12.11 61 LEU C N 1
ATOM 2433 C CA . LEU C 1 61 ? 30.457 45.625 53.227 1.00 12.39 61 LEU C CA 1
ATOM 2434 C C . LEU C 1 61 ? 29.946 46.647 54.237 1.00 11.12 61 LEU C C 1
ATOM 2435 O O . LEU C 1 61 ? 30.047 47.871 53.994 1.00 12.41 61 LEU C O 1
ATOM 2440 N N . MET C 1 62 ? 29.358 46.191 55.325 1.00 12.05 62 MET C N 1
ATOM 2441 C CA . MET C 1 62 ? 28.883 47.073 56.405 1.00 12.55 62 MET C CA 1
ATOM 2442 C C . MET C 1 62 ? 30.052 47.846 56.992 1.00 12.64 62 MET C C 1
ATOM 2443 O O . MET C 1 62 ? 29.855 49.065 57.140 1.00 14.09 62 MET C O 1
ATOM 2448 N N . GLN C 1 63 ? 31.180 47.233 57.258 1.00 11.40 63 GLN C N 1
ATOM 2449 C CA . GLN C 1 63 ? 32.347 47.947 57.801 1.00 12.64 63 GLN C CA 1
ATOM 2450 C C . GLN C 1 63 ? 32.919 48.957 56.841 1.00 10.26 63 GLN C C 1
ATOM 2451 O O . GLN C 1 63 ? 33.400 49.989 57.352 1.00 12.41 63 GLN C O 1
ATOM 2457 N N . ALA C 1 64 ? 32.856 48.788 55.560 1.00 10.37 64 ALA C N 1
ATOM 2458 C CA . ALA C 1 64 ? 33.391 49.735 54.592 1.00 12.50 64 ALA C CA 1
ATOM 2459 C C . ALA C 1 64 ? 32.734 51.116 54.640 1.00 13.77 64 ALA C C 1
ATOM 2460 O O . ALA C 1 64 ? 33.357 52.093 54.184 1.00 13.80 64 ALA C O 1
ATOM 2462 N N . SER C 1 65 ? 31.524 51.248 55.104 1.00 13.11 65 SER C N 1
ATOM 2463 C CA . SER C 1 65 ? 30.826 52.536 55.296 1.00 13.33 65 SER C CA 1
ATOM 2464 C C . SER C 1 65 ? 30.643 52.846 56.760 1.00 10.25 65 SER C C 1
ATOM 2465 O O . SER C 1 65 ? 29.846 53.687 57.131 1.00 12.68 65 SER C O 1
ATOM 2468 N N . GLN C 1 66 ? 31.289 52.135 57.612 1.00 9.75 66 GLN C N 1
ATOM 2469 C CA . GLN C 1 66 ? 31.147 52.268 59.059 1.00 12.67 66 GLN C CA 1
ATOM 2470 C C . GLN C 1 66 ? 29.687 52.254 59.498 1.00 15.59 66 GLN C C 1
ATOM 2471 O O . GLN C 1 66 ? 29.221 53.104 60.276 1.00 16.37 66 GLN C O 1
ATOM 2477 N N . TYR C 1 67 ? 28.945 51.262 59.011 1.00 13.48 67 TYR C N 1
ATOM 2478 C CA . TYR C 1 67 ? 27.522 51.077 59.286 1.00 13.15 67 TYR C CA 1
ATOM 2479 C C . TYR C 1 67 ? 27.254 51.023 60.780 1.00 12.63 67 TYR C C 1
ATOM 2480 O O . TYR C 1 67 ? 27.835 50.306 61.543 1.00 15.05 67 TYR C O 1
ATOM 2489 N N . ALA C 1 68 ? 26.272 51.873 61.163 1.00 15.87 68 ALA C N 1
ATOM 2490 C CA . ALA C 1 68 ? 25.940 52.041 62.574 1.00 14.84 68 ALA C CA 1
ATOM 2491 C C . ALA C 1 68 ? 25.252 50.835 63.201 1.00 15.12 68 ALA C C 1
ATOM 2492 O O . ALA C 1 68 ? 25.428 50.651 64.414 1.00 17.85 68 ALA C O 1
ATOM 2494 N N . GLY C 1 69 ? 24.633 50.026 62.419 1.00 15.66 69 GLY C N 1
ATOM 2495 C CA . GLY C 1 69 ? 23.933 48.805 62.858 1.00 16.93 69 GLY C CA 1
ATOM 2496 C C . GLY C 1 69 ? 24.807 47.571 62.815 1.00 16.16 69 GLY C C 1
ATOM 2497 O O . GLY C 1 69 ? 24.312 46.431 62.951 1.00 19.56 69 GLY C O 1
ATOM 2498 N N . TYR C 1 70 ? 26.099 47.679 62.585 1.00 17.17 70 TYR C N 1
ATOM 2499 C CA . TYR C 1 70 ? 26.921 46.472 62.453 1.00 15.63 70 TYR C CA 1
ATOM 2500 C C . TYR C 1 70 ? 26.844 45.496 63.606 1.00 20.08 70 TYR C C 1
ATOM 2501 O O . TYR C 1 70 ? 26.749 44.256 63.375 1.00 19.17 70 TYR C O 1
ATOM 2510 N N . ALA C 1 71 ? 27.065 45.956 64.816 1.00 19.42 71 ALA C N 1
ATOM 2511 C CA . ALA C 1 71 ? 27.187 45.080 66.018 1.00 20.68 71 ALA C CA 1
ATOM 2512 C C . ALA C 1 71 ? 25.977 44.215 66.224 1.00 20.99 71 ALA C C 1
ATOM 2513 O O . ALA C 1 71 ? 26.097 42.991 66.441 1.00 19.18 71 ALA C O 1
ATOM 2515 N N . GLU C 1 72 ? 24.816 44.780 66.090 1.00 20.42 72 GLU C N 1
ATOM 2516 C CA . GLU C 1 72 ? 23.585 44.015 66.256 1.00 21.95 72 GLU C CA 1
ATOM 2517 C C . GLU C 1 72 ? 23.486 42.996 65.116 1.00 21.48 72 GLU C C 1
ATOM 2518 O O . GLU C 1 72 ? 23.014 41.855 65.286 1.00 20.43 72 GLU C O 1
ATOM 2524 N N . HIS C 1 73 ? 23.905 43.484 63.935 1.00 16.83 73 HIS C N 1
ATOM 2525 C CA . HIS C 1 73 ? 23.764 42.580 62.771 1.00 15.56 73 HIS C CA 1
ATOM 2526 C C . HIS C 1 73 ? 24.745 41.452 62.966 1.00 16.35 73 HIS C C 1
ATOM 2527 O O . HIS C 1 73 ? 24.369 40.300 62.689 1.00 17.59 73 HIS C O 1
ATOM 2534 N N . LYS C 1 74 ? 25.966 41.716 63.360 1.00 16.42 74 LYS C N 1
ATOM 2535 C CA . LYS C 1 74 ? 26.960 40.685 63.572 1.00 16.82 74 LYS C CA 1
ATOM 2536 C C . LYS C 1 74 ? 26.510 39.684 64.611 1.00 19.11 74 LYS C C 1
ATOM 2537 O O . LYS C 1 74 ? 26.777 38.471 64.457 1.00 19.72 74 LYS C O 1
ATOM 2543 N N . LYS C 1 75 ? 25.885 40.129 65.675 1.00 19.89 75 LYS C N 1
ATOM 2544 C CA . LYS C 1 75 ? 25.366 39.156 66.694 1.00 21.15 75 LYS C CA 1
ATOM 2545 C C . LYS C 1 75 ? 24.264 38.302 66.086 1.00 20.02 75 LYS C C 1
ATOM 2546 O O . LYS C 1 75 ? 24.234 37.079 66.380 1.00 19.26 75 LYS C O 1
ATOM 2552 N N . ALA C 1 76 ? 23.361 38.828 65.274 1.00 17.16 76 ALA C N 1
ATOM 2553 C CA . ALA C 1 76 ? 22.367 37.955 64.639 1.00 14.84 76 ALA C CA 1
ATOM 2554 C C . ALA C 1 76 ? 23.053 36.875 63.805 1.00 15.56 76 ALA C C 1
ATOM 2555 O O . ALA C 1 76 ? 22.604 35.730 63.785 1.00 15.97 76 ALA C O 1
ATOM 2557 N N . HIS C 1 77 ? 24.050 37.193 63.003 1.00 13.44 77 HIS C N 1
ATOM 2558 C CA . HIS C 1 77 ? 24.754 36.264 62.160 1.00 12.21 77 HIS C CA 1
ATOM 2559 C C . HIS C 1 77 ? 25.422 35.155 62.948 1.00 15.02 77 HIS C C 1
ATOM 2560 O O . HIS C 1 77 ? 25.372 33.980 62.588 1.00 15.23 77 HIS C O 1
ATOM 2567 N N . ASP C 1 78 ? 26.108 35.539 63.976 1.00 16.98 78 ASP C N 1
ATOM 2568 C CA . ASP C 1 78 ? 26.892 34.737 64.929 1.00 21.35 78 ASP C CA 1
ATOM 2569 C C . ASP C 1 78 ? 26.031 33.682 65.645 1.00 20.42 78 ASP C C 1
ATOM 2570 O O . ASP C 1 78 ? 26.421 32.531 65.774 1.00 18.85 78 ASP C O 1
ATOM 2575 N N . ASP C 1 79 ? 24.809 34.080 65.986 1.00 19.15 79 ASP C N 1
ATOM 2576 C CA . ASP C 1 79 ? 23.800 33.222 66.567 1.00 20.15 79 ASP C CA 1
ATOM 2577 C C . ASP C 1 79 ? 23.366 32.177 65.545 1.00 20.37 79 ASP C C 1
ATOM 2578 O O . ASP C 1 79 ? 23.239 31.038 65.995 1.00 21.79 79 ASP C O 1
ATOM 2583 N N . PHE C 1 80 ? 23.202 32.464 64.278 1.00 16.78 80 PHE C N 1
ATOM 2584 C CA . PHE C 1 80 ? 22.782 31.471 63.309 1.00 16.57 80 PHE C CA 1
ATOM 2585 C C . PHE C 1 80 ? 23.926 30.514 63.023 1.00 16.31 80 PHE C C 1
ATOM 2586 O O . PHE C 1 80 ? 23.722 29.297 62.838 1.00 18.22 80 PHE C O 1
ATOM 2594 N N . ILE C 1 81 ? 25.135 31.014 62.917 1.00 13.48 81 ILE C N 1
ATOM 2595 C CA . ILE C 1 81 ? 26.285 30.154 62.679 1.00 13.50 81 ILE C CA 1
ATOM 2596 C C . ILE C 1 81 ? 26.308 29.085 63.798 1.00 14.76 81 ILE C C 1
ATOM 2597 O O . ILE C 1 81 ? 26.616 27.964 63.615 1.00 15.24 81 ILE C O 1
ATOM 2602 N N . HIS C 1 82 ? 26.117 29.523 65.007 1.00 17.63 82 HIS C N 1
ATOM 2603 C CA . HIS C 1 82 ? 26.055 28.692 66.206 1.00 20.37 82 HIS C CA 1
ATOM 2604 C C . HIS C 1 82 ? 25.015 27.600 66.026 1.00 20.43 82 HIS C C 1
ATOM 2605 O O . HIS C 1 82 ? 25.331 26.425 66.317 1.00 21.25 82 HIS C O 1
ATOM 2612 N N . LYS C 1 83 ? 23.845 27.934 65.532 1.00 17.80 83 LYS C N 1
ATOM 2613 C CA . LYS C 1 83 ? 22.879 26.907 65.267 1.00 19.02 83 LYS C CA 1
ATOM 2614 C C . LYS C 1 83 ? 23.446 25.921 64.274 1.00 19.26 83 LYS C C 1
ATOM 2615 O O . LYS C 1 83 ? 23.125 24.755 64.407 1.00 19.26 83 LYS C O 1
ATOM 2621 N N . LEU C 1 84 ? 24.048 26.341 63.174 1.00 15.80 84 LEU C N 1
ATOM 2622 C CA . LEU C 1 84 ? 24.513 25.351 62.223 1.00 13.48 84 LEU C CA 1
ATOM 2623 C C . LEU C 1 84 ? 25.636 24.538 62.820 1.00 13.93 84 LEU C C 1
ATOM 2624 O O . LEU C 1 84 ? 25.750 23.382 62.382 1.00 19.51 84 LEU C O 1
ATOM 2629 N N . ASP C 1 85 ? 26.384 25.065 63.747 1.00 15.82 85 ASP C N 1
ATOM 2630 C CA . ASP C 1 85 ? 27.527 24.343 64.325 1.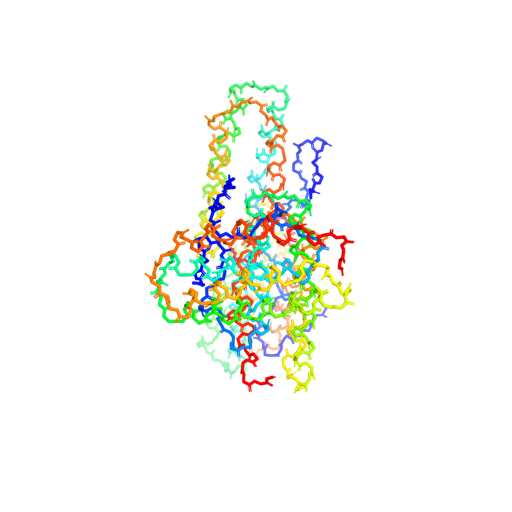00 14.56 85 ASP C CA 1
ATOM 2631 C C . ASP C 1 85 ? 26.992 23.336 65.345 1.00 18.69 85 ASP C C 1
ATOM 2632 O O . ASP C 1 85 ? 27.759 22.446 65.678 1.00 23.59 85 ASP C O 1
ATOM 2637 N N . THR C 1 86 ? 25.794 23.447 65.764 1.00 18.84 86 THR C N 1
ATOM 2638 C CA . THR C 1 86 ? 25.188 22.494 66.723 1.00 17.39 86 THR C CA 1
ATOM 2639 C C . THR C 1 86 ? 23.900 22.078 66.103 1.00 16.84 86 THR C C 1
ATOM 2640 O O . THR C 1 86 ? 22.876 22.115 66.764 1.00 22.08 86 THR C O 1
ATOM 2644 N N . TRP C 1 87 ? 23.892 21.706 64.849 1.00 17.83 87 TRP C N 1
ATOM 2645 C CA . TRP C 1 87 ? 22.720 21.428 64.048 1.00 16.61 87 TRP C CA 1
ATOM 2646 C C . TRP C 1 87 ? 21.812 20.407 64.787 1.00 21.08 87 TRP C C 1
ATOM 2647 O O . TRP C 1 87 ? 22.264 19.310 65.164 1.00 21.89 87 TRP C O 1
ATOM 2658 N N . ASP C 1 88 ? 20.528 20.726 64.768 1.00 21.79 88 ASP C N 1
ATOM 2659 C CA . ASP C 1 88 ? 19.522 19.819 65.417 1.00 20.64 88 ASP C CA 1
ATOM 2660 C C . ASP C 1 88 ? 18.530 19.284 64.441 1.00 19.49 88 ASP C C 1
ATOM 2661 O O . ASP C 1 88 ? 17.563 18.679 64.922 1.00 21.97 88 ASP C O 1
ATOM 2666 N N . GLY C 1 89 ? 18.583 19.475 63.176 1.00 18.51 89 GLY C N 1
ATOM 2667 C CA . GLY C 1 89 ? 17.720 18.982 62.170 1.00 17.29 89 GLY C CA 1
ATOM 2668 C C . GLY C 1 89 ? 16.437 19.754 61.947 1.00 17.62 89 GLY C C 1
ATOM 2669 O O . GLY C 1 89 ? 15.608 19.330 61.104 1.00 21.84 89 GLY C O 1
ATOM 2670 N N . ASP C 1 90 ? 16.318 20.860 62.605 1.00 17.36 90 ASP C N 1
ATOM 2671 C CA . ASP C 1 90 ? 15.119 21.710 62.547 1.00 17.82 90 ASP C CA 1
ATOM 2672 C C . ASP C 1 90 ? 15.149 22.664 61.356 1.00 17.99 90 ASP C C 1
ATOM 2673 O O . ASP C 1 90 ? 15.435 23.867 61.486 1.00 20.59 90 ASP C O 1
ATOM 2678 N N . VAL C 1 91 ? 14.710 22.120 60.266 1.00 19.33 91 VAL C N 1
ATOM 2679 C CA . VAL C 1 91 ? 14.639 22.772 58.963 1.00 21.69 91 VAL C CA 1
ATOM 2680 C C . VAL C 1 91 ? 13.642 23.889 58.972 1.00 22.09 91 VAL C C 1
ATOM 2681 O O . VAL C 1 91 ? 13.658 24.945 58.287 1.00 20.45 91 VAL C O 1
ATOM 2685 N N . THR C 1 92 ? 12.686 23.731 59.850 1.00 21.62 92 THR C N 1
ATOM 2686 C CA . THR C 1 92 ? 11.628 24.782 59.817 1.00 24.48 92 THR C CA 1
ATOM 2687 C C . THR C 1 92 ? 12.107 26.041 60.425 1.00 22.34 92 THR C C 1
ATOM 2688 O O . THR C 1 92 ? 11.797 27.128 59.901 1.00 22.93 92 THR C O 1
ATOM 2692 N N . TYR C 1 93 ? 12.797 25.993 61.527 1.00 20.28 93 TYR C N 1
ATOM 2693 C CA . TYR C 1 93 ? 13.472 27.052 62.198 1.00 18.84 93 TYR C CA 1
ATOM 2694 C C . TYR C 1 93 ? 14.394 27.776 61.141 1.00 17.34 93 TYR C C 1
ATOM 2695 O O . TYR C 1 93 ? 14.418 28.972 61.083 1.00 15.06 93 TYR C O 1
ATOM 2704 N N . ALA C 1 94 ? 15.231 26.974 60.490 1.00 17.84 94 ALA C N 1
ATOM 2705 C CA . ALA C 1 94 ? 16.141 27.624 59.494 1.00 15.54 94 ALA C CA 1
ATOM 2706 C C . ALA C 1 94 ? 15.413 28.385 58.449 1.00 17.35 94 ALA C C 1
ATOM 2707 O O . ALA C 1 94 ? 15.793 29.503 58.068 1.00 15.84 94 ALA C O 1
ATOM 2709 N N . LYS C 1 95 ? 14.382 27.800 57.836 1.00 18.99 95 LYS C N 1
ATOM 2710 C CA . LYS C 1 95 ? 13.564 28.387 56.786 1.00 15.67 95 LYS C CA 1
ATOM 2711 C C . LYS C 1 95 ? 13.003 29.687 57.228 1.00 15.55 95 LYS C C 1
ATOM 2712 O O . LYS C 1 95 ? 13.092 30.686 56.536 1.00 17.24 95 LYS C O 1
ATOM 2718 N N . ASN C 1 96 ? 12.506 29.756 58.419 1.00 16.44 96 ASN C N 1
ATOM 2719 C CA . ASN C 1 96 ? 11.972 30.950 58.998 1.00 20.40 96 ASN C CA 1
ATOM 2720 C C . ASN C 1 96 ? 13.077 31.991 59.321 1.00 17.58 96 ASN C C 1
ATOM 2721 O O . ASN C 1 96 ? 12.803 33.171 59.174 1.00 17.11 96 ASN C O 1
ATOM 2726 N N . TRP C 1 97 ? 14.152 31.510 59.933 1.00 17.69 97 TRP C N 1
ATOM 2727 C CA . TRP C 1 97 ? 15.235 32.441 60.311 1.00 16.31 97 TRP C CA 1
ATOM 2728 C C . TRP C 1 97 ? 15.703 33.207 59.066 1.00 14.45 97 TRP C C 1
ATOM 2729 O O . TRP C 1 97 ? 15.776 34.444 59.135 1.00 13.37 97 TRP C O 1
ATOM 2740 N N . LEU C 1 98 ? 15.948 32.526 57.977 1.00 14.62 98 LEU C N 1
ATOM 2741 C CA . LEU C 1 98 ? 16.516 33.217 56.809 1.00 14.91 98 LEU C CA 1
ATOM 2742 C C . LEU C 1 98 ? 15.548 34.228 56.269 1.00 15.58 98 LEU C C 1
ATOM 2743 O O . LEU C 1 98 ? 15.961 35.366 55.901 1.00 16.68 98 LEU C O 1
ATOM 2748 N N . VAL C 1 99 ? 14.314 33.859 56.019 1.00 13.53 99 VAL C N 1
ATOM 2749 C CA . VAL C 1 99 ? 13.311 34.821 55.540 1.00 16.60 99 VAL C CA 1
ATOM 2750 C C . VAL C 1 99 ? 13.250 36.040 56.441 1.00 13.16 99 VAL C C 1
ATOM 2751 O O . VAL C 1 99 ? 13.312 37.224 55.994 1.00 16.07 99 VAL C O 1
ATOM 2755 N N . ASN C 1 100 ? 13.142 35.998 57.720 1.00 13.96 100 ASN C N 1
ATOM 2756 C CA . ASN C 1 100 ? 13.033 37.199 58.558 1.00 16.67 100 ASN C CA 1
ATOM 2757 C C . ASN C 1 100 ? 14.329 37.950 58.594 1.00 15.67 100 ASN C C 1
ATOM 2758 O O . ASN C 1 100 ? 14.349 39.136 58.734 1.00 15.87 100 ASN C O 1
ATOM 2763 N N . HIS C 1 101 ? 15.476 37.255 58.651 1.00 17.17 101 HIS C N 1
ATOM 2764 C CA . HIS C 1 101 ? 16.790 37.972 58.674 1.00 14.22 101 HIS C CA 1
ATOM 2765 C C . HIS C 1 101 ? 16.959 38.898 57.484 1.00 13.30 101 HIS C C 1
ATOM 2766 O O . HIS C 1 101 ? 17.399 40.024 57.622 1.00 14.15 101 HIS C O 1
ATOM 2773 N N . ILE C 1 102 ? 16.719 38.398 56.266 1.00 12.17 102 ILE C N 1
ATOM 2774 C CA . ILE C 1 102 ? 16.867 39.223 55.115 1.00 11.91 102 ILE C CA 1
ATOM 2775 C C . ILE C 1 102 ? 15.864 40.361 55.201 1.00 14.46 102 ILE C C 1
ATOM 2776 O O . ILE C 1 102 ? 16.245 41.502 55.084 1.00 14.03 102 ILE C O 1
ATOM 2781 N N . LYS C 1 103 ? 14.573 40.017 55.295 1.00 14.06 103 LYS C N 1
ATOM 2782 C CA . LYS C 1 103 ? 13.538 41.049 55.132 1.00 14.56 103 LYS C CA 1
ATOM 2783 C C . LYS C 1 103 ? 13.426 41.977 56.278 1.00 14.61 103 LYS C C 1
ATOM 2784 O O . LYS C 1 103 ? 12.906 43.086 56.091 1.00 17.79 103 LYS C O 1
ATOM 2790 N N . THR C 1 104 ? 14.019 41.746 57.409 1.00 15.02 104 THR C N 1
ATOM 2791 C CA . THR C 1 104 ? 14.008 42.731 58.475 1.00 17.82 104 THR C CA 1
ATOM 2792 C C . THR C 1 104 ? 15.409 43.218 58.833 1.00 18.97 104 THR C C 1
ATOM 2793 O O . THR C 1 104 ? 15.499 44.448 58.913 1.00 23.56 104 THR C O 1
ATOM 2797 N N . ILE C 1 105 ? 16.458 42.499 58.960 1.00 15.01 105 ILE C N 1
ATOM 2798 C CA . ILE C 1 105 ? 17.781 42.928 59.411 1.00 15.18 105 ILE C CA 1
ATOM 2799 C C . ILE C 1 105 ? 18.625 43.313 58.178 1.00 15.60 105 ILE C C 1
ATOM 2800 O O . ILE C 1 105 ? 19.227 44.382 58.183 1.00 16.51 105 ILE C O 1
ATOM 2805 N N . ASP C 1 106 ? 18.703 42.466 57.164 1.00 14.81 106 ASP C N 1
ATOM 2806 C CA . ASP C 1 106 ? 19.443 42.924 55.961 1.00 12.47 106 ASP C CA 1
ATOM 2807 C C . ASP C 1 106 ? 18.735 44.135 55.395 1.00 13.23 106 ASP C C 1
ATOM 2808 O O . ASP C 1 106 ? 19.393 45.062 54.984 1.00 12.78 106 ASP C O 1
ATOM 2813 N N . PHE C 1 107 ? 17.405 44.125 55.225 1.00 11.84 107 PHE C N 1
ATOM 2814 C CA . PHE C 1 107 ? 16.777 45.287 54.627 1.00 12.86 107 PHE C CA 1
ATOM 2815 C C . PHE C 1 107 ? 17.073 46.584 55.353 1.00 13.35 107 PHE C C 1
ATOM 2816 O O . PHE C 1 107 ? 17.017 47.650 54.662 1.00 15.33 107 PHE C O 1
ATOM 2824 N N . LYS C 1 108 ? 17.407 46.624 56.593 1.00 14.09 108 LYS C N 1
ATOM 2825 C CA . LYS C 1 108 ? 17.739 47.810 57.347 1.00 16.47 108 LYS C CA 1
ATOM 2826 C C . LYS C 1 108 ? 18.995 48.493 56.766 1.00 16.18 108 LYS C C 1
ATOM 2827 O O . LYS C 1 108 ? 19.051 49.697 56.995 1.00 16.96 108 LYS C O 1
ATOM 2833 N N . TYR C 1 109 ? 19.981 47.869 56.209 1.00 14.01 109 TYR C N 1
ATOM 2834 C CA . TYR C 1 109 ? 21.176 48.576 55.699 1.00 11.66 109 TYR C CA 1
ATOM 2835 C C . TYR C 1 109 ? 20.894 49.122 54.321 1.00 13.35 109 TYR C C 1
ATOM 2836 O O . TYR C 1 109 ? 21.838 49.775 53.838 1.00 14.75 109 TYR C O 1
ATOM 2845 N N . ARG C 1 110 ? 19.840 48.901 53.615 1.00 13.16 110 ARG C N 1
ATOM 2846 C CA . ARG C 1 110 ? 19.692 49.419 52.244 1.00 14.59 110 ARG C CA 1
ATOM 2847 C C . ARG C 1 110 ? 19.871 50.896 52.163 1.00 15.90 110 ARG C C 1
ATOM 2848 O O . ARG C 1 110 ? 19.266 51.574 52.994 1.00 18.18 110 ARG C O 1
ATOM 2856 N N . GLY C 1 111 ? 20.754 51.406 51.333 1.00 15.18 111 GLY C N 1
ATOM 2857 C CA . GLY C 1 111 ? 21.036 52.824 51.215 1.00 14.43 111 GLY C CA 1
ATOM 2858 C C . GLY C 1 111 ? 22.048 53.361 52.122 1.00 14.73 111 GLY C C 1
ATOM 2859 O O . GLY C 1 111 ? 22.523 54.554 52.080 1.00 18.69 111 GLY C O 1
ATOM 2860 N N . LYS C 1 112 ? 22.514 52.618 53.077 1.00 14.46 112 LYS C N 1
ATOM 2861 C CA . LYS C 1 112 ? 23.487 53.065 54.052 1.00 13.85 112 LYS C CA 1
ATOM 2862 C C . LYS C 1 112 ? 24.832 52.407 53.857 1.00 14.25 112 LYS C C 1
ATOM 2863 O O . LYS C 1 112 ? 25.711 52.794 54.653 1.00 17.82 112 LYS C O 1
ATOM 2869 N N . ILE C 1 113 ? 24.999 51.501 52.934 1.00 14.68 113 ILE C N 1
ATOM 2870 C CA . ILE C 1 113 ? 26.256 50.791 52.672 1.00 13.51 113 ILE C CA 1
ATOM 2871 C C . ILE C 1 113 ? 26.468 50.674 51.166 1.00 11.94 113 ILE C C 1
ATOM 2872 O O . ILE C 1 113 ? 27.610 50.361 50.762 1.00 16.83 113 ILE C O 1
ATOM 2878 N N . GLY D 1 1 ? 18.687 10.343 29.086 1.00 27.69 1 GLY D N 1
ATOM 2879 C CA . GLY D 1 1 ? 19.213 11.765 29.185 1.00 24.82 1 GLY D CA 1
ATOM 2880 C C . GLY D 1 1 ? 19.369 12.154 30.622 1.00 23.02 1 GLY D C 1
ATOM 2881 O O . GLY D 1 1 ? 19.109 11.319 31.538 1.00 24.01 1 GLY D O 1
ATOM 2882 N N . PHE D 1 2 ? 19.892 13.360 30.898 1.00 19.46 2 PHE D N 1
ATOM 2883 C CA . PHE D 1 2 ? 20.052 13.668 32.330 1.00 18.08 2 PHE D CA 1
ATOM 2884 C C . PHE D 1 2 ? 18.670 13.913 32.916 1.00 17.18 2 PHE D C 1
ATOM 2885 O O . PHE D 1 2 ? 17.837 14.568 32.286 1.00 21.63 2 PHE D O 1
ATOM 2893 N N . PRO D 1 3 ? 18.550 13.670 34.179 1.00 17.08 3 PRO D N 1
ATOM 2894 C CA . PRO D 1 3 ? 17.326 14.075 34.873 1.00 20.20 3 PRO D CA 1
ATOM 2895 C C . PRO D 1 3 ? 17.254 15.616 35.015 1.00 21.40 3 PRO D C 1
ATOM 2896 O O . PRO D 1 3 ? 18.306 16.289 35.219 1.00 21.91 3 PRO D O 1
ATOM 2900 N N . ILE D 1 4 ? 16.095 16.212 34.875 1.00 21.87 4 ILE D N 1
ATOM 2901 C CA . ILE D 1 4 ? 15.853 17.637 35.121 1.00 17.67 4 ILE D CA 1
ATOM 2902 C C . ILE D 1 4 ? 15.373 17.762 36.545 1.00 20.43 4 ILE D C 1
ATOM 2903 O O . ILE D 1 4 ? 14.284 17.186 36.803 1.00 21.73 4 ILE D O 1
ATOM 2908 N N . PRO D 1 5 ? 16.081 18.412 37.455 1.00 20.34 5 PRO D N 1
ATOM 2909 C CA . PRO D 1 5 ? 15.613 18.576 38.822 1.00 19.24 5 PRO D CA 1
ATOM 2910 C C . PRO D 1 5 ? 14.247 19.268 38.876 1.00 19.90 5 PRO D C 1
ATOM 2911 O O . PRO D 1 5 ? 13.880 20.135 38.076 1.00 19.99 5 PRO D O 1
ATOM 2915 N N . ASP D 1 6 ? 13.428 18.755 39.802 1.00 23.14 6 ASP D N 1
ATOM 2916 C CA . ASP D 1 6 ? 12.112 19.302 40.113 1.00 24.60 6 ASP D CA 1
ATOM 2917 C C . ASP D 1 6 ? 11.941 19.344 41.655 1.00 24.14 6 ASP D C 1
ATOM 2918 O O . ASP D 1 6 ? 11.881 18.265 42.215 1.00 27.25 6 ASP D O 1
ATOM 2923 N N . PRO D 1 7 ? 11.884 20.527 42.271 1.00 23.98 7 PRO D N 1
ATOM 2924 C CA . PRO D 1 7 ? 11.965 21.865 41.681 1.00 20.68 7 PRO D CA 1
ATOM 2925 C C . PRO D 1 7 ? 13.322 22.101 41.042 1.00 18.16 7 PRO D C 1
ATOM 2926 O O . PRO D 1 7 ? 14.314 21.441 41.358 1.00 18.66 7 PRO D O 1
ATOM 2930 N N . TYR D 1 8 ? 13.356 22.995 40.121 1.00 19.30 8 TYR D N 1
ATOM 2931 C CA . TYR D 1 8 ? 14.576 23.300 39.367 1.00 16.22 8 TYR D CA 1
ATOM 2932 C C . TYR D 1 8 ? 15.543 24.149 40.172 1.00 17.44 8 TYR D C 1
ATOM 2933 O O . TYR D 1 8 ? 15.623 25.371 40.029 1.00 18.68 8 TYR D O 1
ATOM 2942 N N . CYS D 1 9 ? 16.266 23.544 41.088 1.00 19.41 9 CYS D N 1
ATOM 2943 C CA . CYS D 1 9 ? 17.297 24.200 41.861 1.00 19.39 9 CYS D CA 1
ATOM 2944 C C . CYS D 1 9 ? 18.484 23.215 41.784 1.00 17.39 9 CYS D C 1
ATOM 2945 O O . CYS D 1 9 ? 18.396 22.051 41.447 1.00 17.84 9 CYS D O 1
ATOM 2948 N N . TRP D 1 10 ? 19.610 23.856 42.049 1.00 16.49 10 TRP D N 1
ATOM 2949 C CA . TRP D 1 10 ? 20.869 23.119 42.039 1.00 12.36 10 TRP D CA 1
ATOM 2950 C C . TRP D 1 10 ? 20.869 22.027 43.089 1.00 9.90 10 TRP D C 1
ATOM 2951 O O . TRP D 1 10 ? 20.315 22.214 44.186 1.00 12.12 10 TRP D O 1
ATOM 2962 N N . ASP D 1 11 ? 21.609 20.979 42.838 1.00 12.72 11 ASP D N 1
ATOM 2963 C CA . ASP D 1 11 ? 21.835 19.834 43.769 1.00 14.79 11 ASP D CA 1
ATOM 2964 C C . ASP D 1 11 ? 23.318 19.447 43.694 1.00 14.68 11 ASP D C 1
ATOM 2965 O O . ASP D 1 11 ? 23.996 19.792 42.681 1.00 13.19 11 ASP D O 1
ATOM 2970 N N . ILE D 1 12 ? 23.798 18.625 44.618 1.00 13.11 12 ILE D N 1
ATOM 2971 C CA . ILE D 1 12 ? 25.203 18.317 44.693 1.00 12.75 12 ILE D CA 1
ATOM 2972 C C . ILE D 1 12 ? 25.652 17.431 43.573 1.00 13.17 12 ILE D C 1
ATOM 2973 O O . ILE D 1 12 ? 26.820 17.322 43.294 1.00 14.09 12 ILE D O 1
ATOM 2978 N N . SER D 1 13 ? 24.750 16.883 42.761 1.00 13.47 13 SER D N 1
ATOM 2979 C CA . SER D 1 13 ? 25.183 16.109 41.625 1.00 16.44 13 SER D CA 1
ATOM 2980 C C . SER D 1 13 ? 25.887 17.027 40.625 1.00 14.30 13 SER D C 1
ATOM 2981 O O . SER D 1 13 ? 26.498 16.534 39.673 1.00 13.89 13 SER D O 1
ATOM 2984 N N . PHE D 1 14 ? 25.600 18.340 40.790 1.00 12.42 14 PHE D N 1
ATOM 2985 C CA . PHE D 1 14 ? 26.210 19.280 39.807 1.00 13.13 14 PHE D CA 1
ATOM 2986 C C . PHE D 1 14 ? 27.531 19.825 40.322 1.00 11.28 14 PHE D C 1
ATOM 2987 O O . PHE D 1 14 ? 28.120 20.647 39.643 1.00 12.01 14 PHE D O 1
ATOM 2995 N N . ARG D 1 15 ? 28.016 19.287 41.426 1.00 12.98 15 ARG D N 1
ATOM 2996 C CA . ARG D 1 15 ? 29.276 19.881 41.933 1.00 12.54 15 ARG D CA 1
ATOM 2997 C C . ARG D 1 15 ? 30.405 19.725 40.949 1.00 14.32 15 ARG D C 1
ATOM 2998 O O . ARG D 1 15 ? 30.706 18.683 40.444 1.00 14.68 15 ARG D O 1
ATOM 3006 N N . THR D 1 16 ? 31.209 20.760 40.772 1.00 13.16 16 THR D N 1
ATOM 3007 C CA . THR D 1 16 ? 32.358 20.855 39.971 1.00 12.60 16 THR D CA 1
ATOM 3008 C C . THR D 1 16 ? 33.611 20.780 40.912 1.00 15.27 16 THR D C 1
ATOM 3009 O O . THR D 1 16 ? 34.711 20.641 40.381 1.00 18.22 16 THR D O 1
ATOM 3013 N N . PHE D 1 17 ? 33.416 21.079 42.173 1.00 19.41 17 PHE D N 1
ATOM 3014 C CA . PHE D 1 17 ? 34.413 21.201 43.210 1.00 20.66 17 PHE D CA 1
ATOM 3015 C C . PHE D 1 17 ? 35.198 22.500 43.132 1.00 20.31 17 PHE D C 1
ATOM 3016 O O . PHE D 1 17 ? 36.310 22.553 43.666 1.00 25.43 17 PHE D O 1
ATOM 3024 N N . TYR D 1 18 ? 34.783 23.460 42.366 1.00 15.81 18 TYR D N 1
ATOM 3025 C CA . TYR D 1 18 ? 35.341 24.820 42.381 1.00 11.72 18 TYR D CA 1
ATOM 3026 C C . TYR D 1 18 ? 34.232 25.570 43.110 1.00 13.86 18 TYR D C 1
ATOM 3027 O O . TYR D 1 18 ? 33.107 25.625 42.485 1.00 13.38 18 TYR D O 1
ATOM 3036 N N . THR D 1 19 ? 34.343 25.882 44.348 1.00 13.62 19 THR D N 1
ATOM 3037 C CA . THR D 1 19 ? 33.215 26.515 45.103 1.00 15.46 19 THR D CA 1
ATOM 3038 C C . THR D 1 19 ? 32.729 27.777 44.487 1.00 13.30 19 THR D C 1
ATOM 3039 O O . THR D 1 19 ? 31.465 27.949 44.489 1.00 13.64 19 THR D O 1
ATOM 3043 N N . ILE D 1 20 ? 33.488 28.688 43.934 1.00 12.97 20 ILE D N 1
ATOM 3044 C CA . ILE D 1 20 ? 33.021 29.872 43.292 1.00 14.72 20 ILE D CA 1
ATOM 3045 C C . ILE D 1 20 ? 32.169 29.476 42.093 1.00 10.40 20 ILE D C 1
ATOM 3046 O O . ILE D 1 20 ? 31.116 30.114 41.882 1.00 11.81 20 ILE D O 1
ATOM 3051 N N A ILE D 1 21 ? 32.541 28.530 41.282 0.50 11.37 21 ILE D N 1
ATOM 3052 C CA A ILE D 1 21 ? 31.763 28.057 40.162 0.50 10.87 21 ILE D CA 1
ATOM 3053 C C A ILE D 1 21 ? 30.368 27.484 40.601 0.50 11.23 21 ILE D C 1
ATOM 3054 O O A ILE D 1 21 ? 29.327 27.864 40.006 0.50 10.00 21 ILE D O 1
ATOM 3059 N N B VAL D 1 21 ? 32.541 28.530 41.282 0.50 11.37 21 VAL D N 1
ATOM 3060 C CA B VAL D 1 21 ? 31.763 28.057 40.162 0.50 10.87 21 VAL D CA 1
ATOM 3061 C C B VAL D 1 21 ? 30.368 27.484 40.601 0.50 11.23 21 VAL D C 1
ATOM 3062 O O B VAL D 1 21 ? 29.327 27.864 40.006 0.50 10.00 21 VAL D O 1
ATOM 3066 N N . ASP D 1 22 ? 30.386 26.608 41.588 1.00 9.54 22 ASP D N 1
ATOM 3067 C CA . ASP D 1 22 ? 29.113 25.989 42.046 1.00 8.34 22 ASP D CA 1
ATOM 3068 C C . ASP D 1 22 ? 28.199 27.082 42.542 1.00 11.51 22 ASP D C 1
ATOM 3069 O O . ASP D 1 22 ? 27.003 26.977 42.274 1.00 10.47 22 ASP D O 1
ATOM 3074 N N . ASP D 1 23 ? 28.749 28.066 43.294 1.00 11.45 23 ASP D N 1
ATOM 3075 C CA . ASP D 1 23 ? 27.884 29.163 43.836 1.00 10.90 23 ASP D CA 1
ATOM 3076 C C . ASP D 1 23 ? 27.283 29.950 42.683 1.00 11.26 23 ASP D C 1
ATOM 3077 O O . ASP D 1 23 ? 26.104 30.354 42.787 1.00 12.36 23 ASP D O 1
ATOM 3082 N N . GLU D 1 24 ? 28.023 30.284 41.672 1.00 9.28 24 GLU D N 1
ATOM 3083 C CA . GLU D 1 24 ? 27.472 30.981 40.517 1.00 10.17 24 GLU D CA 1
ATOM 3084 C C . GLU D 1 24 ? 26.441 30.119 39.825 1.00 8.65 24 GLU D C 1
ATOM 3085 O O . GLU D 1 24 ? 25.397 30.582 39.367 1.00 9.11 24 GLU D O 1
ATOM 3091 N N . HIS D 1 25 ? 26.735 28.842 39.718 1.00 8.64 25 HIS D N 1
ATOM 3092 C CA . HIS D 1 25 ? 25.715 27.943 39.098 1.00 10.14 25 HIS D CA 1
ATOM 3093 C C . HIS D 1 25 ? 24.427 27.933 39.895 1.00 8.91 25 HIS D C 1
ATOM 3094 O O . HIS D 1 25 ? 23.394 27.840 39.189 1.00 10.50 25 HIS D O 1
ATOM 3101 N N . LYS D 1 26 ? 24.356 27.987 41.191 1.00 7.85 26 LYS D N 1
ATOM 3102 C CA . LYS D 1 26 ? 23.123 28.032 41.932 1.00 8.58 26 LYS D CA 1
ATOM 3103 C C . LYS D 1 26 ? 22.279 29.197 41.484 1.00 11.02 26 LYS D C 1
ATOM 3104 O O . LYS D 1 26 ? 21.052 29.108 41.338 1.00 10.56 26 LYS D O 1
ATOM 3110 N N . THR D 1 27 ? 22.908 30.337 41.086 1.00 10.46 27 THR D N 1
ATOM 3111 C CA . THR D 1 27 ? 22.185 31.538 40.646 1.00 9.32 27 THR D CA 1
ATOM 3112 C C . THR D 1 27 ? 21.563 31.296 39.298 1.00 9.11 27 THR D C 1
ATOM 3113 O O . THR D 1 27 ? 20.515 31.915 38.984 1.00 9.78 27 THR D O 1
ATOM 3117 N N . LEU D 1 28 ? 22.141 30.491 38.412 1.00 8.68 28 LEU D N 1
ATOM 3118 C CA . LEU D 1 28 ? 21.594 30.236 37.072 1.00 8.51 28 LEU D CA 1
ATOM 3119 C C . LEU D 1 28 ? 20.337 29.324 37.195 1.00 9.53 28 LEU D C 1
ATOM 3120 O O . LEU D 1 28 ? 19.353 29.594 36.532 1.00 9.57 28 LEU D O 1
ATOM 3125 N N . PHE D 1 29 ? 20.422 28.325 38.054 1.00 10.54 29 PHE D N 1
ATOM 3126 C CA . PHE D 1 29 ? 19.224 27.483 38.382 1.00 11.05 29 PHE D CA 1
ATOM 3127 C C . PHE D 1 29 ? 18.149 28.449 38.850 1.00 10.98 29 PHE D C 1
ATOM 3128 O O . PHE D 1 29 ? 16.972 28.349 38.417 1.00 11.24 29 PHE D O 1
ATOM 3136 N N . ASN D 1 30 ? 18.416 29.208 39.877 1.00 11.39 30 ASN D N 1
ATOM 3137 C CA . ASN D 1 30 ? 17.423 30.116 40.405 1.00 11.28 30 ASN D CA 1
ATOM 3138 C C . ASN D 1 30 ? 16.842 30.994 39.316 1.00 13.09 30 ASN D C 1
ATOM 3139 O O . ASN D 1 30 ? 15.600 31.231 39.345 1.00 11.58 30 ASN D O 1
ATOM 3144 N N . GLY D 1 31 ? 17.556 31.612 38.420 1.00 10.26 31 GLY D N 1
ATOM 3145 C CA . GLY D 1 31 ? 17.084 32.484 37.366 1.00 12.47 31 GLY D CA 1
ATOM 3146 C C . GLY D 1 31 ? 16.083 31.754 36.473 1.00 13.40 31 GLY D C 1
ATOM 3147 O O . GLY D 1 31 ? 15.079 32.344 36.097 1.00 13.91 31 GLY D O 1
ATOM 3148 N N . ILE D 1 32 ? 16.353 30.552 36.025 1.00 12.58 32 ILE D N 1
ATOM 3149 C CA . ILE D 1 32 ? 15.455 29.735 35.218 1.00 13.75 32 ILE D CA 1
ATOM 3150 C C . ILE D 1 32 ? 14.197 29.365 35.989 1.00 14.07 32 ILE D C 1
ATOM 3151 O O . ILE D 1 32 ? 13.095 29.438 35.447 1.00 13.27 32 ILE D O 1
ATOM 3156 N N . LEU D 1 33 ? 14.324 28.979 37.230 1.00 11.55 33 LEU D N 1
ATOM 3157 C CA . LEU D 1 33 ? 13.143 28.709 38.040 1.00 14.97 33 LEU D CA 1
ATOM 3158 C C . LEU D 1 33 ? 12.236 29.934 38.040 1.00 16.22 33 LEU D C 1
ATOM 3159 O O . LEU D 1 33 ? 11.007 29.780 38.033 1.00 16.89 33 LEU D O 1
ATOM 3164 N N . LEU D 1 34 ? 12.746 31.114 38.286 1.00 13.84 34 LEU D N 1
ATOM 3165 C CA . LEU D 1 34 ? 11.908 32.333 38.296 1.00 14.84 34 LEU D CA 1
ATOM 3166 C C . LEU D 1 34 ? 11.230 32.410 36.954 1.00 12.88 34 LEU D C 1
ATOM 3167 O O . LEU D 1 34 ? 10.039 32.717 37.036 1.00 15.99 34 LEU D O 1
ATOM 3172 N N . LEU D 1 35 ? 11.874 32.286 35.829 1.00 13.55 35 LEU D N 1
ATOM 3173 C CA . LEU D 1 35 ? 11.217 32.373 34.542 1.00 14.01 35 LEU D CA 1
ATOM 3174 C C . LEU D 1 35 ? 10.103 31.316 34.467 1.00 17.74 35 LEU D C 1
ATOM 3175 O O . LEU D 1 35 ? 9.134 31.657 33.812 1.00 19.75 35 LEU D O 1
ATOM 3180 N N . SER D 1 36 ? 10.281 30.175 35.062 1.00 18.99 36 SER D N 1
ATOM 3181 C CA . SER D 1 36 ? 9.308 29.087 35.076 1.00 17.62 36 SER D CA 1
ATOM 3182 C C . SER D 1 36 ? 8.082 29.551 35.834 1.00 20.26 36 SER D C 1
ATOM 3183 O O . SER D 1 36 ? 6.931 29.173 35.503 1.00 22.63 36 SER D O 1
ATOM 3186 N N . GLN D 1 37 ? 8.294 30.302 36.874 1.00 18.54 37 GLN D N 1
ATOM 3187 C CA . GLN D 1 37 ? 7.155 30.835 37.628 1.00 19.03 37 GLN D CA 1
ATOM 3188 C C . GLN D 1 37 ? 6.487 31.936 36.860 1.00 21.30 37 GLN D C 1
ATOM 3189 O O . GLN D 1 37 ? 5.217 31.982 36.734 1.00 25.51 37 GLN D O 1
ATOM 3195 N N . ALA D 1 38 ? 7.115 32.935 36.335 1.00 19.75 38 ALA D N 1
ATOM 3196 C CA . ALA D 1 38 ? 6.504 34.052 35.627 1.00 17.22 38 ALA D CA 1
ATOM 3197 C C . ALA D 1 38 ? 7.498 34.529 34.606 1.00 19.25 38 ALA D C 1
ATOM 3198 O O . ALA D 1 38 ? 8.655 34.856 34.904 1.00 18.38 38 ALA D O 1
ATOM 3200 N N . ASP D 1 39 ? 7.118 34.457 33.379 1.00 18.79 39 ASP D N 1
ATOM 3201 C CA . ASP D 1 39 ? 8.027 34.901 32.319 1.00 19.24 39 ASP D CA 1
ATOM 3202 C C . ASP D 1 39 ? 7.865 36.401 32.173 1.00 21.45 39 ASP D C 1
ATOM 3203 O O . ASP D 1 39 ? 7.092 36.851 31.321 1.00 21.71 39 ASP D O 1
ATOM 3208 N N . ASN D 1 40 ? 8.679 37.197 32.831 1.00 18.84 40 ASN D N 1
ATOM 3209 C CA . ASN D 1 40 ? 8.621 38.667 32.764 1.00 19.20 40 ASN D CA 1
ATOM 3210 C C . ASN D 1 40 ? 10.035 39.249 32.630 1.00 20.15 40 ASN D C 1
ATOM 3211 O O . ASN D 1 40 ? 11.035 38.503 32.680 1.00 19.28 40 ASN D O 1
ATOM 3216 N N . ALA D 1 41 ? 10.138 40.514 32.400 1.00 18.06 41 ALA D N 1
ATOM 3217 C CA . ALA D 1 41 ? 11.413 41.188 32.231 1.00 18.25 41 ALA D CA 1
ATOM 3218 C C . ALA D 1 41 ? 12.235 41.169 33.512 1.00 18.67 41 ALA D C 1
ATOM 3219 O O . ALA D 1 41 ? 13.452 41.091 33.363 1.00 16.32 41 ALA D O 1
ATOM 3221 N N . ASP D 1 42 ? 11.753 41.296 34.706 1.00 18.31 42 ASP D N 1
ATOM 3222 C CA . ASP D 1 42 ? 12.488 41.270 35.929 1.00 18.94 42 ASP D CA 1
ATOM 3223 C C . ASP D 1 42 ? 13.268 39.931 36.018 1.00 18.89 42 ASP D C 1
ATOM 3224 O O . ASP D 1 42 ? 14.410 39.916 36.457 1.00 18.29 42 ASP D O 1
ATOM 3229 N N . HIS D 1 43 ? 12.513 38.846 35.852 1.00 16.58 43 HIS D N 1
ATOM 3230 C CA . HIS D 1 43 ? 13.132 37.515 35.956 1.00 14.71 43 HIS D CA 1
ATOM 3231 C C . HIS D 1 43 ? 14.153 37.346 34.878 1.00 15.20 43 HIS D C 1
ATOM 3232 O O . HIS D 1 43 ? 15.182 36.693 35.080 1.00 15.36 43 HIS D O 1
ATOM 3239 N N . LEU D 1 44 ? 13.891 37.731 33.651 1.00 13.24 44 LEU D N 1
ATOM 3240 C CA . LEU D 1 44 ? 14.843 37.596 32.574 1.00 14.45 44 LEU D CA 1
ATOM 3241 C C . LEU D 1 44 ? 16.142 38.405 32.847 1.00 14.42 44 LEU D C 1
ATOM 3242 O O . LEU D 1 44 ? 17.191 37.847 32.596 1.00 11.82 44 LEU D O 1
ATOM 3247 N N . ASN D 1 45 ? 15.979 39.618 33.322 1.00 13.20 45 ASN D N 1
ATOM 3248 C CA . ASN D 1 45 ? 17.147 40.445 33.651 1.00 11.81 45 ASN D CA 1
ATOM 3249 C C . ASN D 1 45 ? 17.992 39.719 34.679 1.00 12.97 45 ASN D C 1
ATOM 3250 O O . ASN D 1 45 ? 19.190 39.798 34.602 1.00 11.29 45 ASN D O 1
ATOM 3255 N N . GLU D 1 46 ? 17.361 39.183 35.708 1.00 11.41 46 GLU D N 1
ATOM 3256 C CA . GLU D 1 46 ? 18.070 38.501 36.771 1.00 14.09 46 GLU D CA 1
ATOM 3257 C C . GLU D 1 46 ? 18.883 37.353 36.205 1.00 13.82 46 GLU D C 1
ATOM 3258 O O . GLU D 1 46 ? 20.097 37.211 36.431 1.00 11.12 46 GLU D O 1
ATOM 3264 N N . LEU D 1 47 ? 18.294 36.511 35.404 1.00 12.12 47 LEU D N 1
ATOM 3265 C CA . LEU D 1 47 ? 18.995 35.391 34.766 1.00 11.53 47 LEU D CA 1
ATOM 3266 C C . LEU D 1 47 ? 20.077 35.949 33.847 1.00 12.34 47 LEU D C 1
ATOM 3267 O O . LEU D 1 47 ? 21.153 35.339 33.762 1.00 9.05 47 LEU D O 1
ATOM 3272 N N . ARG D 1 48 ? 19.782 36.881 32.968 1.00 8.94 48 ARG D N 1
ATOM 3273 C CA . ARG D 1 48 ? 20.699 37.428 32.017 1.00 9.16 48 ARG D CA 1
ATOM 3274 C C . ARG D 1 48 ? 21.944 38.034 32.699 1.00 8.88 48 ARG D C 1
ATOM 3275 O O . ARG D 1 48 ? 23.029 37.738 32.173 1.00 9.33 48 ARG D O 1
ATOM 3283 N N . ARG D 1 49 ? 21.807 38.759 33.763 1.00 9.45 49 ARG D N 1
ATOM 3284 C CA . ARG D 1 49 ? 22.905 39.318 34.541 1.00 8.90 49 ARG D CA 1
ATOM 3285 C C . ARG D 1 49 ? 23.765 38.147 35.046 1.00 9.46 49 ARG D C 1
ATOM 3286 O O . ARG D 1 49 ? 24.971 38.139 34.898 1.00 7.65 49 ARG D O 1
ATOM 3294 N N . CYS D 1 50 ? 23.137 37.255 35.819 1.00 8.12 50 CYS D N 1
ATOM 3295 C CA . CYS D 1 50 ? 23.868 36.113 36.408 1.00 8.46 50 CYS D CA 1
ATOM 3296 C C . CYS D 1 50 ? 24.520 35.258 35.362 1.00 8.22 50 CYS D C 1
ATOM 3297 O O . CYS D 1 50 ? 25.666 34.794 35.602 1.00 8.30 50 CYS D O 1
ATOM 3300 N N . THR D 1 51 ? 23.975 35.009 34.225 1.00 7.19 51 THR D N 1
ATOM 3301 C CA . THR D 1 51 ? 24.530 34.222 33.150 1.00 9.47 51 THR D CA 1
ATOM 3302 C C . THR D 1 51 ? 25.695 35.008 32.561 1.00 9.34 51 THR D C 1
ATOM 3303 O O . THR D 1 51 ? 26.780 34.381 32.381 1.00 7.93 51 THR D O 1
ATOM 3307 N N . GLY D 1 52 ? 25.625 36.244 32.190 1.00 9.31 52 GLY D N 1
ATOM 3308 C CA . GLY D 1 52 ? 26.741 37.051 31.662 1.00 8.33 52 GLY D CA 1
ATOM 3309 C C . GLY D 1 52 ? 27.897 37.030 32.635 1.00 6.19 52 GLY D C 1
ATOM 3310 O O . GLY D 1 52 ? 29.031 36.754 32.207 1.00 8.81 52 GLY D O 1
ATOM 3311 N N . LYS D 1 53 ? 27.675 37.208 33.907 1.00 6.19 53 LYS D N 1
ATOM 3312 C CA . LYS D 1 53 ? 28.675 37.262 34.939 1.00 7.39 53 LYS D CA 1
ATOM 3313 C C . LYS D 1 53 ? 29.309 35.862 35.120 1.00 8.05 53 LYS D C 1
ATOM 3314 O O . LYS D 1 53 ? 30.560 35.787 35.085 1.00 7.87 53 LYS D O 1
ATOM 3320 N N . HIS D 1 54 ? 28.586 34.814 35.259 1.00 8.90 54 HIS D N 1
ATOM 3321 C CA . HIS D 1 54 ? 29.142 33.459 35.407 1.00 6.41 54 HIS D CA 1
ATOM 3322 C C . HIS D 1 54 ? 29.964 33.079 34.186 1.00 7.46 54 HIS D C 1
ATOM 3323 O O . HIS D 1 54 ? 31.111 32.567 34.398 1.00 7.77 54 HIS D O 1
ATOM 3330 N N . PHE D 1 55 ? 29.498 33.273 32.977 1.00 7.59 55 PHE D N 1
ATOM 3331 C CA . PHE D 1 55 ? 30.204 32.911 31.772 1.00 7.65 55 PHE D CA 1
ATOM 3332 C C . PHE D 1 55 ? 31.570 33.648 31.691 1.00 8.47 55 PHE D C 1
ATOM 3333 O O . PHE D 1 55 ? 32.575 33.013 31.413 1.00 8.99 55 PHE D O 1
ATOM 3341 N N . LEU D 1 56 ? 31.585 34.914 31.921 1.00 7.59 56 LEU D N 1
ATOM 3342 C CA . LEU D 1 56 ? 32.822 35.650 31.973 1.00 8.83 56 LEU D CA 1
ATOM 3343 C C . LEU D 1 56 ? 33.700 35.149 33.094 1.00 7.37 56 LEU D C 1
ATOM 3344 O O . LEU D 1 56 ? 34.917 34.964 32.764 1.00 8.33 56 LEU D O 1
ATOM 3349 N N . ASN D 1 57 ? 33.342 35.005 34.286 1.00 7.58 57 ASN D N 1
ATOM 3350 C CA . ASN D 1 57 ? 34.165 34.533 35.389 1.00 7.62 57 ASN D CA 1
ATOM 3351 C C . ASN D 1 57 ? 34.708 33.143 35.071 1.00 10.63 57 ASN D C 1
ATOM 3352 O O . ASN D 1 57 ? 35.878 32.904 35.311 1.00 10.38 57 ASN D O 1
ATOM 3357 N N . GLU D 1 58 ? 33.878 32.280 34.571 1.00 8.18 58 GLU D N 1
ATOM 3358 C CA . GLU D 1 58 ? 34.377 30.943 34.257 1.00 8.88 58 GLU D CA 1
ATOM 3359 C C . GLU D 1 58 ? 35.362 31.016 33.141 1.00 9.44 58 GLU D C 1
ATOM 3360 O O . GLU D 1 58 ? 36.356 30.232 33.115 1.00 9.41 58 GLU D O 1
ATOM 3366 N N . GLN D 1 59 ? 35.195 31.798 32.133 1.00 8.34 59 GLN D N 1
ATOM 3367 C CA . GLN D 1 59 ? 36.072 32.036 31.020 1.00 8.58 59 GLN D CA 1
ATOM 3368 C C . GLN D 1 59 ? 37.436 32.568 31.495 1.00 10.48 59 GLN D C 1
ATOM 3369 O O . GLN D 1 59 ? 38.462 32.069 31.032 1.00 10.15 59 GLN D O 1
ATOM 3375 N N . GLN D 1 60 ? 37.444 33.432 32.459 1.00 8.26 60 GLN D N 1
ATOM 3376 C CA . GLN D 1 60 ? 38.703 33.921 33.060 1.00 9.74 60 GLN D CA 1
ATOM 3377 C C . GLN D 1 60 ? 39.407 32.801 33.786 1.00 9.60 60 GLN D C 1
ATOM 3378 O O . GLN D 1 60 ? 40.630 32.744 33.735 1.00 9.75 60 GLN D O 1
ATOM 3384 N N . LEU D 1 61 ? 38.739 31.998 34.592 1.00 9.76 61 LEU D N 1
ATOM 3385 C CA . LEU D 1 61 ? 39.390 30.880 35.290 1.00 9.89 61 LEU D CA 1
ATOM 3386 C C . LEU D 1 61 ? 40.001 29.941 34.301 1.00 12.44 61 LEU D C 1
ATOM 3387 O O . LEU D 1 61 ? 41.136 29.430 34.483 1.00 11.61 61 LEU D O 1
ATOM 3392 N N . MET D 1 62 ? 39.364 29.688 33.151 1.00 9.83 62 MET D N 1
ATOM 3393 C CA . MET D 1 62 ? 39.849 28.839 32.100 1.00 10.36 62 MET D CA 1
ATOM 3394 C C . MET D 1 62 ? 41.148 29.467 31.546 1.00 10.90 62 MET D C 1
ATOM 3395 O O . MET D 1 62 ? 42.130 28.764 31.319 1.00 11.05 62 MET D O 1
ATOM 3400 N N . GLN D 1 63 ? 41.117 30.736 31.222 1.00 8.49 63 GLN D N 1
ATOM 3401 C CA . GLN D 1 63 ? 42.297 31.368 30.638 1.00 8.46 63 GLN D CA 1
ATOM 3402 C C . GLN D 1 63 ? 43.516 31.365 31.537 1.00 8.36 63 GLN D C 1
ATOM 3403 O O . GLN D 1 63 ? 44.641 31.412 31.024 1.00 11.12 63 GLN D O 1
ATOM 3409 N N . ALA D 1 64 ? 43.323 31.429 32.830 1.00 9.30 64 ALA D N 1
ATOM 3410 C CA . ALA D 1 64 ? 44.334 31.530 33.853 1.00 10.13 64 ALA D CA 1
ATOM 3411 C C . ALA D 1 64 ? 45.273 30.291 33.850 1.00 10.55 64 ALA D C 1
ATOM 3412 O O . ALA D 1 64 ? 46.436 30.438 34.316 1.00 12.21 64 ALA D O 1
ATOM 3414 N N . SER D 1 65 ? 44.743 29.171 33.338 1.00 11.07 65 SER D N 1
ATOM 3415 C CA . SER D 1 65 ? 45.583 27.934 33.194 1.00 10.91 65 SER D CA 1
ATOM 3416 C C . SER D 1 65 ? 45.683 27.646 31.694 1.00 8.91 65 SER D C 1
ATOM 3417 O O . SER D 1 65 ? 46.148 26.536 31.372 1.00 9.65 65 SER D O 1
ATOM 3420 N N . GLN D 1 66 ? 45.436 28.608 30.853 1.00 8.01 66 GLN D N 1
ATOM 3421 C CA . GLN D 1 66 ? 45.531 28.448 29.405 1.00 6.78 66 GLN D CA 1
ATOM 3422 C C . GLN D 1 66 ? 44.796 27.177 28.972 1.00 12.65 66 GLN D C 1
ATOM 3423 O O . GLN D 1 66 ? 45.340 26.392 28.152 1.00 11.82 66 GLN D O 1
ATOM 3429 N N . TYR D 1 67 ? 43.624 26.915 29.483 1.00 10.28 67 TYR D N 1
ATOM 3430 C CA . TYR D 1 67 ? 42.788 25.757 29.219 1.00 10.96 67 TYR D CA 1
ATOM 3431 C C . TYR D 1 67 ? 42.637 25.482 27.739 1.00 10.55 67 TYR D C 1
ATOM 3432 O O . TYR D 1 67 ? 42.162 26.293 26.994 1.00 11.85 67 TYR D O 1
ATOM 3441 N N . ALA D 1 68 ? 42.952 24.228 27.310 1.00 11.95 68 ALA D N 1
ATOM 3442 C CA . ALA D 1 68 ? 42.923 23.864 25.897 1.00 12.33 68 ALA D CA 1
ATOM 3443 C C . ALA D 1 68 ? 41.528 23.873 25.300 1.00 14.08 68 ALA D C 1
ATOM 3444 O O . ALA D 1 68 ? 41.409 24.080 24.077 1.00 17.01 68 ALA D O 1
ATOM 3446 N N . GLY D 1 69 ? 40.497 23.659 26.140 1.00 12.71 69 GLY D N 1
ATOM 3447 C CA . GLY D 1 69 ? 39.139 23.647 25.585 1.00 13.72 69 GLY D CA 1
ATOM 3448 C C . GLY D 1 69 ? 38.439 24.976 25.696 1.00 12.71 69 GLY D C 1
ATOM 3449 O O . GLY D 1 69 ? 37.220 24.997 25.503 1.00 14.66 69 GLY D O 1
ATOM 3450 N N . TYR D 1 70 ? 39.111 26.082 25.855 1.00 14.12 70 TYR D N 1
ATOM 3451 C CA . TYR D 1 70 ? 38.498 27.405 26.050 1.00 13.57 70 TYR D CA 1
ATOM 3452 C C . TYR D 1 70 ? 37.596 27.821 24.881 1.00 14.47 70 TYR D C 1
ATOM 3453 O O . TYR D 1 70 ? 36.479 28.262 25.067 1.00 15.59 70 TYR D O 1
ATOM 3462 N N . ALA D 1 71 ? 38.140 27.677 23.705 1.00 13.61 71 ALA D N 1
ATOM 3463 C CA . ALA D 1 71 ? 37.432 28.240 22.535 1.00 15.28 71 ALA D CA 1
ATOM 3464 C C . ALA D 1 71 ? 36.140 27.550 22.350 1.00 15.78 71 ALA D C 1
ATOM 3465 O O . ALA D 1 71 ? 35.125 28.231 22.130 1.00 17.72 71 ALA D O 1
ATOM 3467 N N . GLU D 1 72 ? 36.094 26.258 22.372 1.00 15.59 72 GLU D N 1
ATOM 3468 C CA . GLU D 1 72 ? 34.801 25.568 22.225 1.00 19.83 72 GLU D CA 1
ATOM 3469 C C . GLU D 1 72 ? 33.854 25.895 23.364 1.00 17.52 72 GLU D C 1
ATOM 3470 O O . GLU D 1 72 ? 32.617 25.962 23.121 1.00 16.78 72 GLU D O 1
ATOM 3476 N N . HIS D 1 73 ? 34.337 26.098 24.561 1.00 13.11 73 HIS D N 1
ATOM 3477 C CA . HIS D 1 73 ? 33.531 26.418 25.739 1.00 12.24 73 HIS D CA 1
ATOM 3478 C C . HIS D 1 73 ? 33.000 27.854 25.586 1.00 11.37 73 HIS D C 1
ATOM 3479 O O . HIS D 1 73 ? 31.809 28.103 25.859 1.00 11.33 73 HIS D O 1
ATOM 3486 N N . LYS D 1 74 ? 33.806 28.753 25.144 1.00 10.78 74 LYS D N 1
ATOM 3487 C CA . LYS D 1 74 ? 33.321 30.132 24.946 1.00 11.30 74 LYS D CA 1
ATOM 3488 C C . LYS D 1 74 ? 32.184 30.196 23.948 1.00 11.29 74 LYS D C 1
ATOM 3489 O O . LYS D 1 74 ? 31.181 30.926 24.081 1.00 10.86 74 LYS D O 1
ATOM 3495 N N . LYS D 1 75 ? 32.285 29.492 22.901 1.00 11.41 75 LYS D N 1
ATOM 3496 C CA . LYS D 1 75 ? 31.295 29.386 21.835 1.00 13.41 75 LYS D CA 1
ATOM 3497 C C . LYS D 1 75 ? 29.994 28.813 22.361 1.00 14.07 75 LYS D C 1
ATOM 3498 O O . LYS D 1 75 ? 28.889 29.419 22.074 1.00 14.15 75 LYS D O 1
ATOM 3504 N N . ALA D 1 76 ? 29.966 27.867 23.259 1.00 12.67 76 ALA D N 1
ATOM 3505 C CA . ALA D 1 76 ? 28.730 27.329 23.875 1.00 12.98 76 ALA D CA 1
ATOM 3506 C C . ALA D 1 76 ? 28.076 28.403 24.737 1.00 11.72 76 ALA D C 1
ATOM 3507 O O . ALA D 1 76 ? 26.873 28.562 24.739 1.00 11.37 76 ALA D O 1
ATOM 3509 N N . HIS D 1 77 ? 28.862 29.094 25.556 1.00 10.51 77 HIS D N 1
ATOM 3510 C CA . HIS D 1 77 ? 28.408 30.207 26.406 1.00 9.63 77 HIS D CA 1
ATOM 3511 C C . HIS D 1 77 ? 27.809 31.287 25.560 1.00 10.78 77 HIS D C 1
ATOM 3512 O O . HIS D 1 77 ? 26.691 31.754 25.793 1.00 10.09 77 HIS D O 1
ATOM 3519 N N . ASP D 1 78 ? 28.480 31.698 24.512 1.00 12.39 78 ASP D N 1
ATOM 3520 C CA . ASP D 1 78 ? 28.067 32.816 23.625 1.00 14.50 78 ASP D CA 1
ATOM 3521 C C . ASP D 1 78 ? 26.718 32.521 22.973 1.00 14.23 78 ASP D C 1
ATOM 3522 O O . ASP D 1 78 ? 25.876 33.395 22.886 1.00 13.58 78 ASP D O 1
ATOM 3527 N N . ASP D 1 79 ? 26.514 31.296 22.563 1.00 14.89 79 ASP D N 1
ATOM 3528 C CA . ASP D 1 79 ? 25.249 30.880 21.906 1.00 15.85 79 ASP D CA 1
ATOM 3529 C C . ASP D 1 79 ? 24.131 30.949 22.902 1.00 13.28 79 ASP D C 1
ATOM 3530 O O . ASP D 1 79 ? 23.029 31.443 22.570 1.00 16.14 79 ASP D O 1
ATOM 3535 N N . PHE D 1 80 ? 24.307 30.609 24.140 1.00 12.76 80 PHE D N 1
ATOM 3536 C CA . PHE D 1 80 ? 23.257 30.668 25.145 1.00 10.35 80 PHE D CA 1
ATOM 3537 C C . PHE D 1 80 ? 22.953 32.138 25.461 1.00 12.84 80 PHE D C 1
ATOM 3538 O O . PHE D 1 80 ? 21.775 32.441 25.654 1.00 11.20 80 PHE D O 1
ATOM 3546 N N . ILE D 1 81 ? 23.922 33.030 25.533 1.00 10.88 81 ILE D N 1
ATOM 3547 C CA . ILE D 1 81 ? 23.688 34.475 25.727 1.00 10.07 81 ILE D CA 1
ATOM 3548 C C . ILE D 1 81 ? 22.825 34.965 24.561 1.00 8.73 81 ILE D C 1
ATOM 3549 O O . ILE D 1 81 ? 21.946 35.753 24.768 1.00 10.23 81 ILE D O 1
ATOM 3554 N N . HIS D 1 82 ? 23.199 34.578 23.381 1.00 11.01 82 HIS D N 1
ATOM 3555 C CA . HIS D 1 82 ? 22.407 35.003 22.225 1.00 13.29 82 HIS D CA 1
ATOM 3556 C C . HIS D 1 82 ? 20.962 34.549 22.406 1.00 13.94 82 HIS D C 1
ATOM 3557 O O . HIS D 1 82 ? 20.025 35.373 22.118 1.00 15.97 82 HIS D O 1
ATOM 3564 N N . LYS D 1 83 ? 20.682 33.358 22.818 1.00 12.83 83 LYS D N 1
ATOM 3565 C CA . LYS D 1 83 ? 19.310 32.897 23.078 1.00 13.50 83 LYS D CA 1
ATOM 3566 C C . LYS D 1 83 ? 18.654 33.775 24.121 1.00 14.88 83 LYS D C 1
ATOM 3567 O O . LYS D 1 83 ? 17.462 34.063 23.992 1.00 15.74 83 LYS D O 1
ATOM 3573 N N . LEU D 1 84 ? 19.274 34.176 25.215 1.00 11.82 84 LEU D N 1
ATOM 3574 C CA . LEU D 1 84 ? 18.649 35.032 26.175 1.00 12.18 84 LEU D CA 1
ATOM 3575 C C . LEU D 1 84 ? 18.460 36.456 25.633 1.00 12.21 84 LEU D C 1
ATOM 3576 O O . LEU D 1 84 ? 17.478 37.081 26.012 1.00 14.29 84 LEU D O 1
ATOM 3581 N N . ASP D 1 85 ? 19.272 36.901 24.752 1.00 13.07 85 ASP D N 1
ATOM 3582 C CA . ASP D 1 85 ? 19.109 38.243 24.198 1.00 12.75 85 ASP D CA 1
ATOM 3583 C C . ASP D 1 85 ? 17.967 38.213 23.169 1.00 17.32 85 ASP D C 1
ATOM 3584 O O . ASP D 1 85 ? 17.559 39.342 22.803 1.00 17.42 85 ASP D O 1
ATOM 3589 N N . THR D 1 86 ? 17.605 37.061 22.703 1.00 13.85 86 THR D N 1
ATOM 3590 C CA . THR D 1 86 ? 16.479 36.970 21.731 1.00 14.86 86 THR D CA 1
ATOM 3591 C C . THR D 1 86 ? 15.427 36.094 22.348 1.00 12.47 86 THR D C 1
ATOM 3592 O O . THR D 1 86 ? 14.887 35.171 21.695 1.00 17.89 86 THR D O 1
ATOM 3596 N N . TRP D 1 87 ? 15.141 36.177 23.608 1.00 15.49 87 TRP D N 1
ATOM 3597 C CA . TRP D 1 87 ? 14.314 35.290 24.401 1.00 15.67 87 TRP D CA 1
ATOM 3598 C C . TRP D 1 87 ? 12.962 34.993 23.655 1.00 16.71 87 TRP D C 1
ATOM 3599 O O . TRP D 1 87 ? 12.273 35.895 23.312 1.00 18.46 87 TRP D O 1
ATOM 3610 N N . ASP D 1 88 ? 12.733 33.697 23.552 1.00 17.97 88 ASP D N 1
ATOM 3611 C CA . ASP D 1 88 ? 11.513 33.166 22.869 1.00 15.84 88 ASP D CA 1
ATOM 3612 C C . ASP D 1 88 ? 10.590 32.590 23.873 1.00 14.70 88 ASP D C 1
ATOM 3613 O O . ASP D 1 88 ? 9.580 31.986 23.450 1.00 19.23 88 ASP D O 1
ATOM 3618 N N . GLY D 1 89 ? 10.759 32.617 25.144 1.00 14.97 89 GLY D N 1
ATOM 3619 C CA . GLY D 1 89 ? 9.850 32.072 26.122 1.00 14.86 89 GLY D CA 1
ATOM 3620 C C . GLY D 1 89 ? 9.998 30.604 26.403 1.00 16.81 89 GLY D C 1
ATOM 3621 O O . GLY D 1 89 ? 9.310 30.031 27.311 1.00 19.64 89 GLY D O 1
ATOM 3622 N N . ASP D 1 90 ? 10.896 29.922 25.723 1.00 15.20 90 ASP D N 1
ATOM 3623 C CA . ASP D 1 90 ? 11.105 28.506 25.871 1.00 14.37 90 ASP D CA 1
ATOM 3624 C C . ASP D 1 90 ? 11.892 28.192 27.137 1.00 16.54 90 ASP D C 1
ATOM 3625 O O . ASP D 1 90 ? 13.101 27.932 27.081 1.00 16.05 90 ASP D O 1
ATOM 3630 N N . VAL D 1 91 ? 11.195 28.043 28.241 1.00 15.87 91 VAL D N 1
ATOM 3631 C CA . VAL D 1 91 ? 11.813 27.685 29.521 1.00 16.14 91 VAL D CA 1
ATOM 3632 C C . VAL D 1 91 ? 12.394 26.298 29.466 1.00 16.77 91 VAL D C 1
ATOM 3633 O O . VAL D 1 91 ? 13.324 25.918 30.195 1.00 17.77 91 VAL D O 1
ATOM 3637 N N . THR D 1 92 ? 11.680 25.393 28.794 1.00 16.77 92 THR D N 1
ATOM 3638 C CA . THR D 1 92 ? 12.127 23.987 28.721 1.00 16.68 92 THR D CA 1
ATOM 3639 C C . THR D 1 92 ? 13.526 23.902 28.121 1.00 13.28 92 THR D C 1
ATOM 3640 O O . THR D 1 92 ? 14.340 23.089 28.576 1.00 15.27 92 THR D O 1
ATOM 3644 N N . TYR D 1 93 ? 13.710 24.613 27.044 1.00 13.68 93 TYR D N 1
ATOM 3645 C CA . TYR D 1 93 ? 15.004 24.644 26.386 1.00 12.74 93 TYR D CA 1
ATOM 3646 C C . TYR D 1 93 ? 16.067 25.057 27.433 1.00 13.83 93 TYR D C 1
ATOM 3647 O O . TYR D 1 93 ? 17.138 24.423 27.417 1.00 13.47 93 TYR D O 1
ATOM 3656 N N . ALA D 1 94 ? 15.804 26.161 28.071 1.00 13.83 94 ALA D N 1
ATOM 3657 C CA . ALA D 1 94 ? 16.749 26.672 29.066 1.00 12.46 94 ALA D CA 1
ATOM 3658 C C . ALA D 1 94 ? 17.003 25.676 30.154 1.00 13.26 94 ALA D C 1
ATOM 3659 O O . ALA D 1 94 ? 18.193 25.447 30.520 1.00 11.42 94 ALA D O 1
ATOM 3661 N N . LYS D 1 95 ? 16.000 25.007 30.685 1.00 13.11 95 LYS D N 1
ATOM 3662 C CA . LYS D 1 95 ? 16.194 24.053 31.789 1.00 12.68 95 LYS D CA 1
ATOM 3663 C C . LYS D 1 95 ? 17.122 22.953 31.370 1.00 13.99 95 LYS D C 1
ATOM 3664 O O . LYS D 1 95 ? 18.030 22.530 32.098 1.00 13.00 95 LYS D O 1
ATOM 3670 N N . ASN D 1 96 ? 16.863 22.436 30.166 1.00 11.85 96 ASN D N 1
ATOM 3671 C CA . ASN D 1 96 ? 17.658 21.392 29.538 1.00 14.47 96 ASN D CA 1
ATOM 3672 C C . ASN D 1 96 ? 19.087 21.896 29.184 1.00 13.53 96 ASN D C 1
ATOM 3673 O O . ASN D 1 96 ? 20.011 21.142 29.504 1.00 13.10 96 ASN D O 1
ATOM 3678 N N . TRP D 1 97 ? 19.204 23.066 28.598 1.00 12.78 97 TRP D N 1
ATOM 3679 C CA . TRP D 1 97 ? 20.533 23.549 28.231 1.00 11.72 97 TRP D CA 1
ATOM 3680 C C . TRP D 1 97 ? 21.400 23.648 29.446 1.00 9.53 97 TRP D C 1
ATOM 3681 O O . TRP D 1 97 ? 22.568 23.223 29.277 1.00 11.71 97 TRP D O 1
ATOM 3692 N N . LEU D 1 98 ? 20.966 24.117 30.535 1.00 10.75 98 LEU D N 1
ATOM 3693 C CA . LEU D 1 98 ? 21.844 24.338 31.723 1.00 12.50 98 LEU D CA 1
ATOM 3694 C C . LEU D 1 98 ? 22.295 23.014 32.310 1.00 13.10 98 LEU D C 1
ATOM 3695 O O . LEU D 1 98 ? 23.507 22.852 32.655 1.00 11.35 98 LEU D O 1
ATOM 3700 N N . VAL D 1 99 ? 21.418 22.084 32.509 1.00 10.50 99 VAL D N 1
ATOM 3701 C CA . VAL D 1 99 ? 21.777 20.7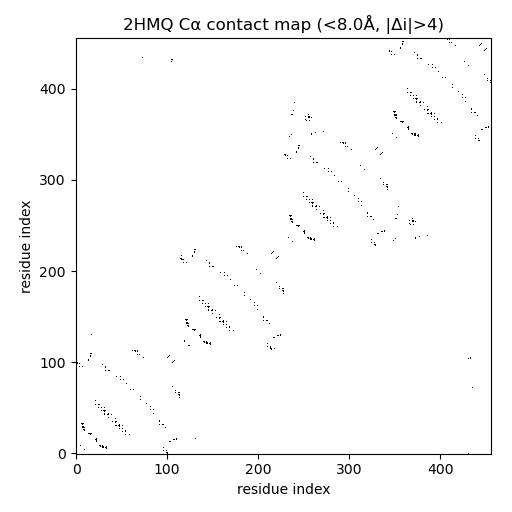68 33.002 1.00 11.06 99 VAL D CA 1
ATOM 3702 C C . VAL D 1 99 ? 22.808 20.144 32.125 1.00 11.07 99 VAL D C 1
ATOM 3703 O O . VAL D 1 99 ? 23.843 19.628 32.577 1.00 12.82 99 VAL D O 1
ATOM 3707 N N . ASN D 1 100 ? 22.659 20.088 30.842 1.00 9.99 100 ASN D N 1
ATOM 3708 C CA . ASN D 1 100 ? 23.628 19.456 29.973 1.00 12.31 100 ASN D CA 1
ATOM 3709 C C . ASN D 1 100 ? 24.939 20.251 29.945 1.00 12.17 100 ASN D C 1
ATOM 3710 O O . ASN D 1 100 ? 26.005 19.683 29.829 1.00 10.55 100 ASN D O 1
ATOM 3718 N N . HIS D 1 101 ? 24.826 21.580 29.942 1.00 11.41 101 HIS D N 1
ATOM 3719 C CA . HIS D 1 101 ? 26.046 22.413 29.900 1.00 10.00 101 HIS D CA 1
ATOM 3720 C C . HIS D 1 101 ? 26.948 22.072 31.092 1.00 8.24 101 HIS D C 1
ATOM 3721 O O . HIS D 1 101 ? 28.164 21.881 30.904 1.00 10.66 101 HIS D O 1
ATOM 3728 N N . ILE D 1 102 ? 26.416 22.032 32.260 1.00 8.26 102 ILE D N 1
ATOM 3729 C CA . ILE D 1 102 ? 27.218 21.782 33.434 1.00 10.80 102 ILE D CA 1
ATOM 3730 C C . ILE D 1 102 ? 27.815 20.386 33.396 1.00 11.06 102 ILE D C 1
ATOM 3731 O O . ILE D 1 102 ? 29.028 20.260 33.478 1.00 10.48 102 ILE D O 1
ATOM 3736 N N . LYS D 1 103 ? 26.965 19.380 33.165 1.00 8.79 103 LYS D N 1
ATOM 3737 C CA . LYS D 1 103 ? 27.394 17.982 33.287 1.00 9.32 103 LYS D CA 1
ATOM 3738 C C . LYS D 1 103 ? 28.148 17.510 32.124 1.00 9.08 103 LYS D C 1
ATOM 3739 O O . LYS D 1 103 ? 28.788 16.418 32.260 1.00 14.62 103 LYS D O 1
ATOM 3745 N N . THR D 1 104 ? 28.293 18.155 31.018 1.00 10.33 104 THR D N 1
ATOM 3746 C CA . THR D 1 104 ? 29.086 17.731 29.895 1.00 13.35 104 THR D CA 1
ATOM 3747 C C . THR D 1 104 ? 30.240 18.710 29.621 1.00 14.27 104 THR D C 1
ATOM 3748 O O . THR D 1 104 ? 31.375 18.246 29.875 1.00 18.71 104 THR D O 1
ATOM 3752 N N . ILE D 1 105 ? 30.064 19.965 29.418 1.00 11.93 105 ILE D N 1
ATOM 3753 C CA . ILE D 1 105 ? 31.087 20.921 29.037 1.00 10.48 105 ILE D CA 1
ATOM 3754 C C . ILE D 1 105 ? 31.777 21.458 30.273 1.00 10.56 105 ILE D C 1
ATOM 3755 O O . ILE D 1 105 ? 33.028 21.489 30.202 1.00 10.85 105 ILE D O 1
ATOM 3760 N N . ASP D 1 106 ? 31.121 21.832 31.312 1.00 8.72 106 ASP D N 1
ATOM 3761 C CA . ASP D 1 106 ? 31.818 22.327 32.501 1.00 9.56 106 ASP D CA 1
ATOM 3762 C C . ASP D 1 106 ? 32.530 21.145 33.156 1.00 11.01 106 ASP D C 1
ATOM 3763 O O . ASP D 1 106 ? 33.677 21.381 33.570 1.00 10.88 106 ASP D O 1
ATOM 3768 N N . PHE D 1 107 ? 31.926 20.006 33.269 1.00 10.05 107 PHE D N 1
ATOM 3769 C CA . PHE D 1 107 ? 32.691 18.862 33.865 1.00 13.01 107 PHE D CA 1
ATOM 3770 C C . PHE D 1 107 ? 34.002 18.575 33.191 1.00 11.81 107 PHE D C 1
ATOM 3771 O O . PHE D 1 107 ? 34.944 18.074 33.824 1.00 12.80 107 PHE D O 1
ATOM 3779 N N . LYS D 1 108 ? 34.137 18.854 31.917 1.00 10.46 108 LYS D N 1
ATOM 3780 C CA . LYS D 1 108 ? 35.346 18.592 31.138 1.00 11.53 108 LYS D CA 1
ATOM 3781 C C . LYS D 1 108 ? 36.544 19.391 31.679 1.00 13.61 108 LYS D C 1
ATOM 3782 O O . LYS D 1 108 ? 37.623 18.916 31.422 1.00 14.68 108 LYS D O 1
ATOM 3788 N N . TYR D 1 109 ? 36.400 20.571 32.282 1.00 10.63 109 TYR D N 1
ATOM 3789 C CA . TYR D 1 109 ? 37.601 21.290 32.696 1.00 11.22 109 TYR D CA 1
ATOM 3790 C C . TYR D 1 109 ? 38.012 20.827 34.063 1.00 12.06 109 TYR D C 1
ATOM 3791 O O . TYR D 1 109 ? 39.026 21.334 34.596 1.00 12.65 109 TYR D O 1
ATOM 3800 N N . ARG D 1 110 ? 37.303 19.939 34.728 1.00 12.43 110 ARG D N 1
ATOM 3801 C CA . ARG D 1 110 ? 37.655 19.566 36.132 1.00 14.79 110 ARG D CA 1
ATOM 3802 C C . ARG D 1 110 ? 39.059 19.037 36.284 1.00 14.85 110 ARG D C 1
ATOM 3803 O O . ARG D 1 110 ? 39.456 18.208 35.443 1.00 17.31 110 ARG D O 1
ATOM 3811 N N . GLY D 1 111 ? 39.892 19.576 37.151 1.00 15.51 111 GLY D N 1
ATOM 3812 C CA . GLY D 1 111 ? 41.304 19.081 37.218 1.00 14.12 111 GLY D CA 1
ATOM 3813 C C . GLY D 1 111 ? 42.196 19.713 36.231 1.00 17.15 111 GLY D C 1
ATOM 3814 O O . GLY D 1 111 ? 43.468 19.501 36.302 1.00 18.33 111 GLY D O 1
ATOM 3815 N N . LYS D 1 112 ? 41.776 20.579 35.333 1.00 14.96 112 LYS D N 1
ATOM 3816 C CA . LYS D 1 112 ? 42.627 21.222 34.316 1.00 14.05 112 LYS D CA 1
ATOM 3817 C C . LYS D 1 112 ? 42.769 22.733 34.492 1.00 13.45 112 LYS D C 1
ATOM 3818 O O . LYS D 1 112 ? 43.576 23.354 33.782 1.00 14.09 112 LYS D O 1
ATOM 3824 N N . ILE D 1 113 ? 42.000 23.281 35.432 1.00 12.29 113 ILE D N 1
ATOM 3825 C CA . ILE D 1 113 ? 41.981 24.736 35.712 1.00 10.15 113 ILE D CA 1
ATOM 3826 C C . ILE D 1 113 ? 41.985 24.906 37.223 1.00 10.83 113 ILE D C 1
ATOM 3827 O O . ILE D 1 113 ? 42.111 26.058 37.660 1.00 14.75 113 ILE D O 1
#

Sequence (456 aa):
GFPIPDPYCWDISFRTFYTIIVDDEHKTLFNGILLLSQADNADHLNELRRCTGKHFLNEQQLMQASQYAGYAEHKKAHDDFIHKLDTWDGDVTYAKNWLVNHIKTIDFKYRGKIGFPIPDPYCWDISFRTFYTIIVDDEHKTLFNGILLLSQADNADHLNELRRCTGKHFLNEQQLMQASQYAGYAEHKKAHDDFIHKLDTWDGDVTYAKNWLVNHIKTIDFKYRGKIGFPIPDPYCWDISFRTFYTIIVDDEHKTLFNGILLLSQADNADHLNELRRCTGKHFLNEQQLMQASQYAGYAEHKKAHDDFIHKLDTWDGDVTYAKNWLVNHIKTIDFKYRGKIGFPIPDPYCWDISFRTFYTIIVDDEHKTLFNGILLLSQADNADHLNELRRCTGKHFLNEQQLMQASQYAGYAEHKKAHDDFIHKLDTWDGDVTYAKNWLVNHIKTIDFKYRGKI

Radius of gyration: 29.86 Å; Cα contacts (8 Å, |Δi|>4): 397; chains: 4; bounding box: 65×62×84 Å

Organism: Themiste dyscrita (NCBI:txid6436)

CATH classification: 1.20.120.50

Solvent-accessible surface area: 22082 Å² total

InterPro domains:
  IPR002063 Haemerythrin [PIRSF002033] (1-113)
  IPR002063 Haemerythrin [PR00186] (4-17)
  IPR002063 Haemerythrin [PR00186] (18-32)
  IPR002063 Haemerythrin [PR00186] (73-84)
  IPR002063 Haemerythrin [PR00186] (96-112)
  IPR002063 Haemerythrin [TIGR00058] (4-113)
  IPR012312 Hemerythrin-like [PF01814] (17-109)
  IPR012827 Hemerythrin, metal-binding domain [TIGR02481] (10-110)
  IPR016131 Haemerythrin, iron-binding site [PS00550] (54-77)
  IPR035938 Hemerythrin-like superfamily [G3DSA:1.20.120.50] (1-113)
  IPR035938 Hemerythrin-like superfamily [SSF47188] (2-112)
  IPR050669 Hemerythrin [PTHR37164] (6-113)

B-factor: mean 19.84, std 11.69, range [5.0, 141.63]

Foldseek 3Di:
DDDQDVVQFDDCVLDLPPVVLSVLLRQLSVLLSVCVVPVDDVSLVSNLVSLVVSLVVVLVVCVVLVNPCSVVLNVLSVVVNVCSVVPPSPSVVSSVSSVCCRVPVVNVCRPRD/DDDQDVVQADDCVLDLVPVVLSVLLRQLSVLLNVLVVPVDVVSLVSNLVSLVVNLVVVLVVCVVLPNPCNVVLNVLSVVVNVCSVVPDSPSVVSSVSSVCCSVPVVSVCRPPD/DDDQDVVQADDCVLDLPPVVLSVLLRQLSVLLSVCVVPVDVVSLVSNLVSLVVSLVVVLVVCVVLVNPCNVVLNVLSVVVNVCSVVPDSCSVVSSVSSVCCRVPVVNVCRPRD/DDDQDVVQFDDCVLDLPPVVLSVLLRQLSVLLSVCVVPVDPVSLVSNLVSLVVSLVVVLVVCVVLPNPCSVVLNVLSVVVNVCSVVPPSCSVVSSVSSVCCRVPVVSVCRPVD

Secondary structure (DSSP, 8-state):
-----SS----GGG--S-HHHHHHHHHHHHHHHHHHH--SHHHHHHHHHHHHHHHHHHHHHHHHTT-TTHHHHHHHHHHHHHHHHT----HHHHHHHHHHIIIIIIGGGTTT-/--PPPSS----GGG--S-HHHHHHHHHHHHHHHHHHH--SHHHHHHHHHHHHHHHHHHHHHHHTTT-TTHHHHHHHHHHHHHHHHT--S-HHHHHHHHHHIIIIIIGGGTTT-/-PPPPSS----GGG--S-HHHHHHHHHHHHHHHHHHH--SHHHHHHHHHHHHHHHHHHHHHHHHTT-TTHHHHHHHHHHHHHHHHT----HHHHHHHHHHIIIIIIGGGTTT-/-----SS----GGG--S-HHHHHHHHHHHHHHHHHHH--SHHHHHHHHHHHHHHHHHHHHHHHHTT-TTHHHHHHHHHHHHHHHHT--S-HHHHHHHHHHIIIIIIGGGTTT-

Nearest PDB structures (foldseek):
  2hmq-assembly1_A  TM=1.009E+00  e=1.869E-16  Themiste dyscritum
  2hmq-assembly2_C  TM=1.008E+00  e=2.668E-16  Themiste dyscritum
  2hmq-assembly1_B  TM=1.008E+00  e=6.659E-16  Themiste dyscritum
  1hmd-assembly1_A  TM=1.009E+00  e=7.372E-16  Themiste dyscritum
  1i4y-assembly1_C  TM=1.004E+00  e=2.544E-13  Phascolopsis gouldii